Protein AF-A0A0L0D5J8-F1 (afdb_monomer)

InterPro domains:
  IPR008010 Tapt1 family [PF05346] (40-364)
  IPR008010 Tapt1 family [PTHR13317] (2-461)

Structure (mmCIF, N/CA/C/O backbone):
data_AF-A0A0L0D5J8-F1
#
_entry.id   AF-A0A0L0D5J8-F1
#
loop_
_atom_site.group_PDB
_atom_site.id
_atom_site.type_symbol
_atom_site.label_atom_id
_atom_site.label_alt_id
_atom_site.label_comp_id
_atom_site.label_asym_id
_atom_site.label_entity_id
_atom_site.label_seq_id
_atom_site.pdbx_PDB_ins_code
_atom_site.Cartn_x
_atom_site.Cartn_y
_atom_site.Cartn_z
_atom_site.occupancy
_atom_site.B_iso_or_equiv
_atom_site.auth_seq_id
_atom_site.auth_comp_id
_atom_site.auth_asym_id
_atom_site.auth_atom_id
_atom_site.pdbx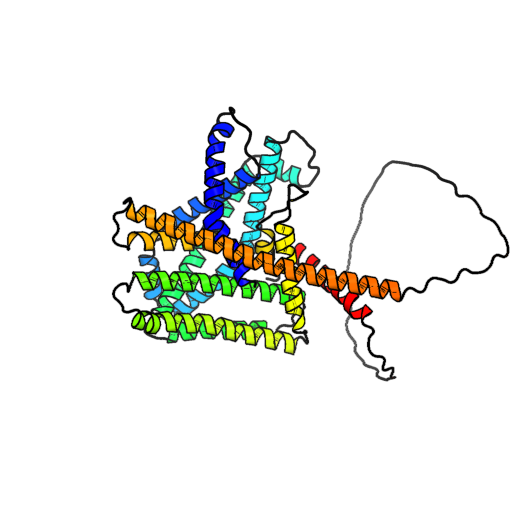_PDB_model_num
ATOM 1 N N . MET A 1 1 ? -15.274 -4.484 2.641 1.00 81.50 1 MET A N 1
ATOM 2 C CA . MET A 1 1 ? -15.336 -3.640 1.421 1.00 81.50 1 MET A CA 1
ATOM 3 C C . MET A 1 1 ? -14.101 -2.774 1.283 1.00 81.50 1 MET A C 1
ATOM 5 O O . MET A 1 1 ? -13.414 -2.942 0.290 1.00 81.50 1 MET A O 1
ATOM 9 N N . GLY A 1 2 ? -13.792 -1.919 2.267 1.00 85.19 2 GLY A N 1
ATOM 10 C CA . GLY A 1 2 ? -12.622 -1.032 2.231 1.00 85.19 2 GLY A CA 1
ATOM 11 C C . GLY A 1 2 ? -11.306 -1.725 1.866 1.00 85.19 2 GLY A C 1
ATOM 12 O O . GLY A 1 2 ? -10.614 -1.269 0.968 1.00 85.19 2 GLY A O 1
ATOM 13 N N . PHE A 1 3 ? -11.045 -2.905 2.439 1.00 89.50 3 PHE A N 1
ATOM 14 C CA . PHE A 1 3 ? -9.906 -3.750 2.058 1.00 89.50 3 PHE A CA 1
ATOM 15 C C . PHE A 1 3 ? -9.775 -3.966 0.538 1.00 89.50 3 PHE A C 1
ATOM 17 O O . PHE A 1 3 ? -8.712 -3.753 -0.035 1.00 89.50 3 PHE A O 1
ATOM 24 N N . PHE A 1 4 ? -10.869 -4.338 -0.138 1.00 90.81 4 PHE A N 1
ATOM 25 C CA . PHE A 1 4 ? -10.860 -4.569 -1.584 1.00 90.81 4 PHE A CA 1
ATOM 26 C C . PHE A 1 4 ? -10.594 -3.285 -2.372 1.00 90.81 4 PHE A C 1
ATOM 28 O O . PHE A 1 4 ? -9.996 -3.356 -3.437 1.00 90.81 4 PHE A O 1
ATOM 35 N N . VAL A 1 5 ? -11.000 -2.121 -1.857 1.00 90.56 5 VAL A N 1
ATOM 36 C CA . VAL A 1 5 ? -10.716 -0.819 -2.479 1.00 90.56 5 VAL A CA 1
ATOM 37 C C . VAL A 1 5 ? -9.220 -0.511 -2.429 1.00 90.56 5 VAL A C 1
ATOM 39 O O . VAL A 1 5 ? -8.638 -0.139 -3.448 1.00 90.56 5 VAL A O 1
ATOM 42 N N . CYS A 1 6 ? -8.580 -0.717 -1.276 1.00 91.44 6 CYS A N 1
ATOM 43 C CA . CYS A 1 6 ? -7.131 -0.563 -1.141 1.00 91.44 6 CYS A CA 1
ATOM 44 C C . CYS A 1 6 ? -6.380 -1.574 -2.019 1.00 91.44 6 CYS A C 1
ATOM 46 O O . CYS A 1 6 ? -5.430 -1.207 -2.711 1.00 91.44 6 CYS A O 1
ATOM 48 N N . LEU A 1 7 ? -6.853 -2.824 -2.065 1.00 91.50 7 LEU A N 1
ATOM 49 C CA . LEU A 1 7 ? -6.287 -3.863 -2.922 1.00 91.50 7 LEU A CA 1
ATOM 50 C C . LEU A 1 7 ? -6.425 -3.524 -4.417 1.00 91.50 7 LEU A C 1
ATOM 52 O O . LEU A 1 7 ? -5.460 -3.677 -5.158 1.00 91.50 7 LEU A O 1
ATOM 56 N N . ASP A 1 8 ? -7.579 -3.015 -4.866 1.00 91.44 8 ASP A N 1
ATOM 57 C CA . ASP A 1 8 ? -7.795 -2.559 -6.250 1.00 91.44 8 ASP A CA 1
ATOM 58 C C . ASP A 1 8 ? -6.814 -1.442 -6.630 1.00 91.44 8 ASP A C 1
ATOM 60 O O . ASP A 1 8 ? -6.211 -1.475 -7.708 1.00 91.44 8 ASP A O 1
ATOM 64 N N . ALA A 1 9 ? -6.614 -0.485 -5.719 1.00 89.81 9 ALA A N 1
ATOM 65 C CA . ALA A 1 9 ? -5.689 0.626 -5.897 1.00 89.81 9 ALA A CA 1
ATOM 66 C C . ALA A 1 9 ? -4.226 0.164 -5.953 1.00 89.81 9 ALA A C 1
ATOM 68 O O . ALA A 1 9 ? -3.480 0.618 -6.822 1.00 89.81 9 ALA A O 1
ATOM 69 N N . LEU A 1 10 ? -3.807 -0.758 -5.081 1.00 92.06 10 LEU A N 1
ATOM 70 C CA . LEU A 1 10 ? -2.463 -1.337 -5.128 1.00 92.06 10 LEU A CA 1
ATOM 71 C C . LEU A 1 10 ? -2.250 -2.122 -6.427 1.00 92.06 10 LEU A C 1
ATOM 73 O O . LEU A 1 10 ? -1.287 -1.875 -7.153 1.00 92.06 10 LEU A O 1
ATOM 77 N N . LEU A 1 11 ? -3.174 -3.028 -6.756 1.00 91.69 11 LEU A N 1
ATOM 78 C CA . LEU A 1 11 ? -3.073 -3.876 -7.940 1.00 91.69 11 LEU A CA 1
ATOM 79 C C . LEU A 1 11 ? -3.029 -3.048 -9.229 1.00 91.69 11 LEU A C 1
ATOM 81 O O . LEU A 1 11 ? -2.355 -3.452 -10.170 1.00 91.69 11 LEU A O 1
ATOM 85 N N . TYR A 1 12 ? -3.682 -1.879 -9.288 1.00 90.88 12 TYR A N 1
ATOM 86 C CA . TYR A 1 12 ? -3.555 -0.958 -10.424 1.00 90.88 12 TYR A CA 1
ATOM 87 C C . TYR A 1 12 ? -2.093 -0.549 -10.679 1.00 90.88 12 TYR A C 1
ATOM 89 O O . TYR A 1 12 ? -1.652 -0.553 -11.830 1.00 90.88 12 TYR A O 1
ATOM 97 N N . HIS A 1 13 ? -1.336 -0.240 -9.620 1.00 89.88 13 HIS A N 1
ATOM 98 C CA . HIS A 1 13 ? 0.073 0.155 -9.726 1.00 89.88 13 HIS A CA 1
ATOM 99 C C . HIS A 1 13 ? 0.971 -1.020 -10.133 1.00 89.88 13 HIS A C 1
ATOM 101 O O . HIS A 1 13 ? 1.975 -0.808 -10.803 1.00 89.88 13 HIS A O 1
ATOM 107 N N . LEU A 1 14 ? 0.590 -2.251 -9.781 1.00 90.94 14 LEU A N 1
ATOM 108 C CA . LEU A 1 14 ? 1.336 -3.466 -10.122 1.00 90.94 14 LEU A CA 1
ATOM 109 C C . LEU A 1 14 ? 1.029 -4.006 -11.530 1.00 90.94 14 LEU A C 1
ATOM 111 O O . LEU A 1 14 ? 1.865 -4.685 -12.116 1.00 90.94 14 LEU A O 1
ATOM 115 N N . THR A 1 15 ? -0.162 -3.733 -12.074 1.00 91.94 15 THR A N 1
ATOM 116 C CA . THR A 1 15 ? -0.654 -4.364 -13.316 1.00 91.94 15 THR A CA 1
ATOM 117 C C . THR A 1 15 ? -0.793 -3.371 -14.466 1.00 91.94 15 THR A C 1
ATOM 119 O O . THR A 1 15 ? -0.019 -3.417 -15.420 1.00 91.94 15 THR A O 1
ATOM 122 N N . PHE A 1 16 ? -1.755 -2.451 -14.381 1.00 90.25 16 PHE A N 1
ATOM 123 C CA . PHE A 1 16 ? -2.094 -1.535 -15.470 1.00 90.25 16 PHE A CA 1
ATOM 124 C C . PHE A 1 16 ? -1.097 -0.387 -15.633 1.00 90.25 16 PHE A C 1
ATOM 126 O O . PHE A 1 16 ? -0.853 0.040 -16.760 1.00 90.25 16 PHE A O 1
ATOM 133 N N . LEU A 1 17 ? -0.511 0.118 -14.542 1.00 88.50 17 LEU A N 1
ATOM 134 C CA . LEU A 1 17 ? 0.448 1.224 -14.608 1.00 88.50 17 LEU A CA 1
ATOM 135 C C . LEU A 1 17 ? 1.688 0.885 -15.471 1.00 88.50 17 LEU A C 1
ATOM 137 O O . LEU A 1 17 ? 1.979 1.682 -16.363 1.00 88.50 17 LEU A O 1
ATOM 141 N N . PRO A 1 18 ? 2.363 -0.276 -15.318 1.00 89.88 18 PRO A N 1
ATOM 142 C CA . PRO A 1 18 ? 3.462 -0.675 -16.203 1.00 89.88 18 PRO A CA 1
ATOM 143 C C . PRO A 1 18 ? 3.084 -0.705 -17.689 1.00 89.88 18 PRO A C 1
ATOM 145 O O . PRO A 1 18 ? 3.827 -0.194 -18.523 1.00 89.88 18 PRO A O 1
ATOM 148 N N . VAL A 1 19 ? 1.904 -1.239 -18.028 1.00 89.88 19 VAL A N 1
ATOM 149 C CA . VAL A 1 19 ? 1.415 -1.300 -19.419 1.00 89.88 19 VAL A CA 1
ATOM 150 C C . VAL A 1 19 ? 1.185 0.102 -19.975 1.00 89.88 19 VAL A C 1
ATOM 152 O O . VAL A 1 19 ? 1.600 0.408 -21.089 1.00 89.88 19 VAL A O 1
ATOM 155 N N . ARG A 1 20 ? 0.571 0.989 -19.185 1.00 89.25 20 ARG A N 1
ATOM 156 C CA . ARG A 1 20 ? 0.351 2.389 -19.574 1.00 89.25 20 ARG A CA 1
ATOM 157 C C . ARG A 1 20 ? 1.661 3.143 -19.779 1.00 89.25 20 ARG A C 1
ATOM 159 O O . ARG A 1 20 ? 1.760 3.915 -20.727 1.00 89.25 20 ARG A O 1
ATOM 166 N N . ILE A 1 21 ? 2.658 2.904 -18.926 1.00 89.50 21 ILE A N 1
ATOM 167 C CA . ILE A 1 21 ? 4.004 3.471 -19.078 1.00 89.50 21 ILE A CA 1
ATOM 168 C C . ILE A 1 21 ? 4.648 2.956 -20.367 1.00 89.50 21 ILE A C 1
ATOM 170 O O . ILE A 1 21 ? 5.165 3.762 -21.133 1.00 89.50 21 ILE A O 1
ATOM 174 N N . ALA A 1 22 ? 4.566 1.652 -20.650 1.00 89.94 22 ALA A N 1
ATOM 175 C CA . ALA A 1 22 ? 5.110 1.070 -21.877 1.00 89.94 22 ALA A CA 1
ATOM 176 C C . ALA A 1 22 ? 4.489 1.697 -23.137 1.00 89.94 22 ALA A C 1
ATOM 178 O O . ALA A 1 22 ? 5.212 2.085 -24.050 1.00 89.94 22 ALA A O 1
ATOM 179 N N . VAL A 1 23 ? 3.165 1.885 -23.158 1.00 88.81 23 VAL A N 1
ATOM 180 C CA . VAL A 1 23 ? 2.466 2.573 -24.259 1.00 88.81 23 VAL A CA 1
ATOM 181 C C . VAL A 1 23 ? 2.853 4.055 -24.344 1.00 88.81 23 VAL A C 1
ATOM 183 O O . VAL A 1 23 ? 3.013 4.589 -25.434 1.00 88.81 23 VAL A O 1
ATOM 186 N N . ALA A 1 24 ? 3.030 4.749 -23.218 1.00 86.12 24 ALA A N 1
ATOM 187 C CA . ALA A 1 24 ? 3.478 6.142 -23.236 1.00 86.12 24 ALA A CA 1
ATOM 188 C C . ALA A 1 24 ? 4.929 6.279 -23.745 1.00 86.12 24 ALA A C 1
ATOM 190 O O . ALA A 1 24 ? 5.245 7.231 -24.460 1.00 86.12 24 ALA A O 1
ATOM 191 N N . LEU A 1 25 ? 5.796 5.309 -23.439 1.00 87.56 25 LEU A N 1
ATOM 192 C CA . LEU A 1 25 ? 7.185 5.274 -23.899 1.00 87.56 25 LEU A CA 1
ATOM 193 C C . LEU A 1 25 ? 7.305 5.104 -25.416 1.00 87.56 25 LEU A C 1
ATOM 195 O O . LEU A 1 25 ? 8.216 5.684 -25.994 1.00 87.56 25 LEU A O 1
ATOM 199 N N . THR A 1 26 ? 6.396 4.389 -26.088 1.00 86.25 26 THR A N 1
ATOM 200 C CA . THR A 1 26 ? 6.442 4.276 -27.561 1.00 86.25 26 THR A CA 1
ATOM 201 C C . THR A 1 26 ? 6.099 5.591 -28.261 1.00 86.25 26 THR A C 1
ATOM 203 O O . THR A 1 26 ? 6.582 5.848 -29.361 1.00 86.25 26 THR A O 1
ATOM 206 N N . THR A 1 27 ? 5.314 6.459 -27.616 1.00 82.50 27 THR A N 1
ATOM 207 C CA . THR A 1 27 ? 4.960 7.790 -28.142 1.00 82.50 27 THR A CA 1
ATOM 208 C C . THR A 1 27 ? 5.994 8.877 -27.827 1.00 82.50 27 THR A C 1
ATOM 210 O O . THR A 1 27 ? 6.002 9.928 -28.468 1.00 82.50 27 THR A O 1
ATOM 213 N N . LEU A 1 28 ? 6.892 8.625 -26.868 1.00 82.19 28 LEU A N 1
ATOM 214 C CA . LEU A 1 28 ? 7.885 9.588 -26.391 1.00 82.19 28 LEU A CA 1
ATOM 215 C C . LEU A 1 28 ? 8.889 10.032 -27.481 1.00 82.19 28 LEU A C 1
ATOM 217 O O . LEU A 1 28 ? 9.082 11.240 -27.610 1.00 82.19 28 LEU A O 1
ATOM 221 N N . PRO A 1 29 ? 9.487 9.143 -28.307 1.00 79.62 29 PRO A N 1
ATOM 222 C CA . PRO A 1 29 ? 10.465 9.549 -29.320 1.00 79.62 29 PRO A CA 1
ATOM 223 C C . PRO A 1 29 ? 9.874 10.493 -30.371 1.00 79.62 29 PRO A C 1
ATOM 225 O O . PRO A 1 29 ? 10.488 11.498 -30.712 1.00 79.62 29 PRO A O 1
ATOM 228 N N . GLY A 1 30 ? 8.650 10.218 -30.837 1.00 74.56 30 GLY A N 1
ATOM 229 C CA . GLY A 1 30 ? 7.963 11.068 -31.813 1.00 74.56 30 GLY A CA 1
ATOM 230 C C . GLY A 1 30 ? 7.651 12.462 -31.264 1.00 74.56 30 GLY A C 1
ATOM 231 O O . GLY A 1 30 ? 7.816 13.453 -31.974 1.00 74.56 30 GLY A O 1
ATOM 232 N N . ALA A 1 31 ? 7.267 12.549 -29.988 1.00 73.25 31 ALA A N 1
ATOM 233 C CA . ALA A 1 31 ? 7.007 13.821 -29.320 1.00 73.25 31 ALA A CA 1
ATOM 234 C C . ALA A 1 31 ? 8.292 14.626 -29.041 1.00 73.25 31 ALA A C 1
ATOM 236 O O . ALA A 1 31 ? 8.282 15.847 -29.167 1.00 73.25 31 ALA A O 1
ATOM 237 N N . VAL A 1 32 ? 9.397 13.960 -28.682 1.00 76.06 32 VAL A N 1
ATOM 238 C CA . VAL A 1 32 ? 10.693 14.609 -28.401 1.00 76.06 32 VAL A CA 1
ATOM 239 C C . VAL A 1 32 ? 11.380 15.078 -29.685 1.00 76.06 32 VAL A C 1
ATOM 241 O O . VAL A 1 32 ? 11.937 16.171 -29.713 1.00 76.06 32 VAL A O 1
ATOM 244 N N . CYS A 1 33 ? 11.312 14.293 -30.762 1.00 74.19 33 CYS A N 1
ATOM 245 C CA . CYS A 1 33 ? 11.918 14.640 -32.049 1.00 74.19 33 CYS A CA 1
ATOM 246 C C . CYS A 1 33 ? 11.051 15.580 -32.912 1.00 74.19 33 CYS A C 1
ATOM 248 O O . CYS A 1 33 ? 11.427 15.871 -34.043 1.00 74.19 33 CYS A O 1
ATOM 250 N N . GLY A 1 34 ? 9.890 16.034 -32.420 1.00 68.44 34 GLY A N 1
ATOM 251 C CA . GLY A 1 34 ? 9.000 16.964 -33.134 1.00 68.44 34 GLY A CA 1
ATOM 252 C C . GLY A 1 34 ? 8.302 16.386 -34.374 1.00 68.44 34 GLY A C 1
ATOM 253 O O . GLY A 1 34 ? 7.672 17.128 -35.120 1.00 68.44 34 GLY A O 1
ATOM 254 N N . LEU A 1 35 ? 8.408 15.073 -34.597 1.00 68.62 35 LEU A N 1
ATOM 255 C CA . LEU A 1 35 ? 7.870 14.356 -35.761 1.00 68.62 35 LEU A CA 1
ATOM 256 C C . LEU A 1 35 ? 6.489 13.724 -35.495 1.00 68.62 35 LEU A C 1
ATOM 258 O O . LEU A 1 35 ? 5.863 13.209 -36.418 1.00 68.62 35 LEU A O 1
ATOM 262 N N . GLY A 1 36 ? 6.018 13.727 -34.243 1.00 68.69 36 GLY A N 1
ATOM 263 C CA . GLY A 1 36 ? 4.766 13.097 -33.816 1.00 68.69 36 GLY A CA 1
ATOM 264 C C . GLY A 1 36 ? 3.830 14.025 -33.039 1.00 68.69 36 GLY A C 1
ATOM 265 O O . GLY A 1 36 ? 4.165 15.162 -32.713 1.00 68.69 36 GLY A O 1
ATOM 266 N N . ALA A 1 37 ? 2.634 13.518 -32.724 1.00 74.19 37 ALA A N 1
ATOM 267 C CA . ALA A 1 37 ? 1.662 14.232 -31.899 1.00 74.19 37 ALA A CA 1
ATOM 268 C C . ALA A 1 37 ? 2.226 14.512 -30.489 1.00 74.19 37 ALA A C 1
ATOM 270 O O . ALA A 1 37 ? 2.928 13.661 -29.931 1.00 74.19 37 ALA A O 1
ATOM 271 N N . PRO A 1 38 ? 1.919 15.675 -29.885 1.00 72.88 38 PRO A N 1
ATOM 272 C CA . PRO A 1 38 ? 2.423 16.005 -28.561 1.00 72.88 38 PRO A CA 1
ATOM 273 C C . PRO A 1 38 ? 1.819 15.081 -27.494 1.00 72.88 38 PRO A C 1
ATOM 275 O O . PRO A 1 38 ? 0.679 14.626 -27.609 1.00 72.88 38 PRO A O 1
ATOM 278 N N . LEU A 1 39 ? 2.591 14.815 -26.435 1.00 78.31 39 LEU A N 1
ATOM 279 C CA . LEU A 1 39 ? 2.184 13.931 -25.340 1.00 78.31 39 LEU A CA 1
ATOM 280 C C . LEU A 1 39 ? 0.895 14.423 -24.678 1.00 78.31 39 LEU A C 1
ATOM 282 O O . LEU A 1 39 ? 0.788 15.579 -24.262 1.00 78.31 39 LEU A O 1
ATOM 286 N N . SER A 1 40 ? -0.058 13.511 -24.488 1.00 81.88 40 SER A N 1
ATOM 287 C CA . SER A 1 40 ? -1.231 13.795 -23.667 1.00 81.88 40 SER A CA 1
ATOM 288 C C . SER A 1 40 ? -0.811 14.062 -22.220 1.00 81.88 40 SER A C 1
ATOM 290 O O . SER A 1 40 ? 0.073 13.391 -21.679 1.00 81.88 40 SER A O 1
ATOM 292 N N . SER A 1 41 ? -1.501 14.984 -21.538 1.00 79.25 41 SER A N 1
ATOM 293 C CA . SER A 1 41 ? -1.270 15.244 -20.109 1.00 79.25 41 SER A CA 1
ATOM 294 C C . SER A 1 41 ? -1.351 13.972 -19.260 1.00 79.25 41 SER A C 1
ATOM 296 O O . SER A 1 41 ? -0.614 13.836 -18.282 1.00 79.25 41 SER A O 1
ATOM 298 N N . GLN A 1 42 ? -2.208 13.023 -19.638 1.00 81.62 42 GLN A N 1
ATOM 299 C CA . GLN A 1 42 ? -2.323 11.765 -18.916 1.00 81.62 42 GLN A CA 1
ATOM 300 C C . GLN A 1 42 ? -1.091 10.869 -19.118 1.00 81.62 42 GLN A C 1
ATOM 302 O O . GLN A 1 42 ? -0.610 10.295 -18.143 1.00 81.62 42 GLN A O 1
ATOM 307 N N . GLN A 1 43 ? -0.558 10.793 -20.343 1.00 84.81 43 GLN A N 1
ATOM 308 C CA . GLN A 1 43 ? 0.660 10.033 -20.650 1.00 84.81 43 GLN A CA 1
ATOM 309 C C . GLN A 1 43 ? 1.870 10.618 -19.917 1.00 84.81 43 GLN A C 1
ATOM 311 O O . GLN A 1 43 ? 2.642 9.871 -19.324 1.00 84.81 43 GLN A O 1
ATOM 316 N N . ALA A 1 44 ? 1.992 11.948 -19.867 1.00 83.94 44 ALA A N 1
ATOM 317 C CA . ALA A 1 44 ? 3.049 12.616 -19.110 1.00 83.94 44 ALA A CA 1
ATOM 318 C C . ALA A 1 44 ? 2.979 12.295 -17.604 1.00 83.94 44 ALA A C 1
ATOM 320 O O . ALA A 1 44 ? 3.996 11.977 -16.990 1.00 83.94 44 ALA A O 1
ATOM 321 N N . CYS A 1 45 ? 1.782 12.323 -17.004 1.00 85.06 45 CYS A N 1
ATOM 322 C CA . CYS A 1 45 ? 1.596 11.941 -15.600 1.00 85.06 45 CYS A CA 1
ATOM 323 C C . CYS A 1 45 ? 1.942 10.470 -15.338 1.00 85.06 45 CYS A C 1
ATOM 325 O O . CYS A 1 45 ? 2.506 10.154 -14.291 1.00 85.06 45 CYS A O 1
ATOM 327 N N . ASP A 1 46 ? 1.607 9.570 -16.262 1.00 87.69 46 ASP A N 1
ATOM 328 C CA . ASP A 1 46 ? 1.933 8.148 -16.135 1.00 87.69 46 ASP A CA 1
ATOM 329 C C . ASP A 1 46 ? 3.450 7.909 -16.248 1.00 87.69 46 ASP A C 1
ATOM 331 O O . ASP A 1 46 ? 4.002 7.160 -15.442 1.00 87.69 46 ASP A O 1
ATOM 335 N N . LEU A 1 47 ? 4.146 8.613 -17.152 1.00 89.19 47 LEU A N 1
ATOM 336 C CA . LEU A 1 47 ? 5.611 8.587 -17.250 1.00 89.19 47 LEU A CA 1
ATOM 337 C C . LEU A 1 47 ? 6.285 9.125 -15.982 1.00 89.19 47 LEU A C 1
ATOM 339 O O . LEU A 1 47 ? 7.210 8.494 -15.475 1.00 89.19 47 LEU A O 1
ATOM 343 N N . LEU A 1 48 ? 5.804 10.242 -15.423 1.00 89.44 48 LEU A N 1
ATOM 344 C CA . LEU A 1 48 ? 6.350 10.793 -14.178 1.00 89.44 48 LEU A CA 1
ATOM 345 C C . LEU A 1 48 ? 6.140 9.841 -12.991 1.00 89.44 48 LEU A C 1
ATOM 347 O O . LEU A 1 48 ? 7.049 9.663 -12.182 1.00 89.44 48 LEU A O 1
ATOM 351 N N . ARG A 1 49 ? 4.978 9.177 -12.902 1.00 90.31 49 ARG A N 1
ATOM 352 C CA . ARG A 1 49 ? 4.762 8.094 -11.924 1.00 90.31 49 ARG A CA 1
ATOM 353 C C . ARG A 1 49 ? 5.778 6.973 -12.106 1.00 90.31 49 ARG A C 1
ATOM 355 O O . ARG A 1 49 ? 6.338 6.517 -11.115 1.00 90.31 49 ARG A O 1
ATOM 362 N N . GLY A 1 50 ? 6.020 6.560 -13.350 1.00 90.50 50 GLY A N 1
ATOM 363 C CA . GLY A 1 50 ? 7.032 5.563 -13.690 1.00 90.50 50 GLY A CA 1
ATOM 364 C C . GLY A 1 50 ? 8.439 5.974 -13.262 1.00 90.50 50 GLY A C 1
ATOM 365 O O . GLY A 1 50 ? 9.151 5.165 -12.677 1.00 90.50 50 GLY A O 1
ATOM 366 N N . LEU A 1 51 ? 8.813 7.239 -13.469 1.00 91.50 51 LEU A N 1
ATOM 367 C CA . LEU A 1 51 ? 10.104 7.784 -13.045 1.00 91.50 51 LEU A CA 1
ATOM 368 C C . LEU A 1 51 ? 10.261 7.763 -11.520 1.00 91.50 51 LEU A C 1
ATOM 370 O O . LEU A 1 51 ? 11.278 7.289 -11.023 1.00 91.50 51 LEU A O 1
ATOM 374 N N . ILE A 1 52 ? 9.253 8.232 -10.775 1.00 92.06 52 ILE A N 1
ATOM 375 C CA . ILE A 1 52 ? 9.262 8.203 -9.302 1.00 92.06 52 ILE A CA 1
ATOM 376 C C . ILE A 1 52 ? 9.366 6.759 -8.804 1.00 92.06 52 ILE A C 1
ATOM 378 O O . ILE A 1 52 ? 10.147 6.469 -7.898 1.00 92.06 52 ILE A O 1
ATOM 382 N N . PHE A 1 53 ? 8.606 5.849 -9.418 1.00 91.31 53 PHE A N 1
ATOM 383 C CA . PHE A 1 53 ? 8.627 4.430 -9.089 1.00 91.31 53 PHE A CA 1
ATOM 384 C C . PHE A 1 53 ? 10.013 3.814 -9.332 1.00 91.31 53 PHE A C 1
ATOM 386 O O . PHE A 1 53 ? 10.561 3.170 -8.441 1.00 91.31 53 PHE A O 1
ATOM 393 N N . ALA A 1 54 ? 10.609 4.056 -10.503 1.00 91.50 54 ALA A N 1
ATOM 394 C CA . ALA A 1 54 ? 11.933 3.555 -10.862 1.00 91.50 54 ALA A CA 1
ATOM 395 C C . ALA A 1 54 ? 13.036 4.128 -9.960 1.00 91.50 54 ALA A C 1
ATOM 397 O O . ALA A 1 54 ? 13.884 3.375 -9.486 1.00 91.50 54 ALA A O 1
ATOM 398 N N . ALA A 1 55 ? 12.996 5.432 -9.669 1.00 92.75 55 ALA A N 1
ATOM 399 C CA . ALA A 1 55 ? 13.938 6.082 -8.762 1.00 92.75 55 ALA A CA 1
ATOM 400 C C . ALA A 1 55 ? 13.846 5.498 -7.345 1.00 92.75 55 ALA A C 1
ATOM 402 O O . ALA A 1 55 ? 14.859 5.129 -6.757 1.00 92.75 55 ALA A O 1
ATOM 403 N N . CYS A 1 56 ? 12.630 5.344 -6.814 1.00 92.88 56 CYS A N 1
ATOM 404 C CA . CYS A 1 56 ? 12.406 4.731 -5.508 1.00 92.88 56 CYS A CA 1
ATOM 405 C C . CYS A 1 56 ? 12.870 3.268 -5.474 1.00 92.88 56 CYS A C 1
ATOM 407 O O . CYS A 1 56 ? 13.579 2.874 -4.553 1.00 92.88 56 CYS A O 1
ATOM 409 N N . PHE A 1 57 ? 12.528 2.470 -6.490 1.00 90.69 57 PHE A N 1
ATOM 410 C CA . PHE A 1 57 ? 12.965 1.079 -6.583 1.00 90.69 57 PHE A CA 1
ATOM 411 C C . PHE A 1 57 ? 14.493 0.956 -6.644 1.00 90.69 57 PHE A C 1
ATOM 413 O O . PHE A 1 57 ? 15.058 0.092 -5.973 1.00 90.69 57 PHE A O 1
ATOM 420 N N . ALA A 1 58 ? 15.169 1.826 -7.401 1.00 90.94 58 ALA A N 1
ATOM 421 C CA . ALA A 1 58 ? 16.627 1.874 -7.454 1.00 90.94 58 ALA A CA 1
ATOM 422 C C . ALA A 1 58 ? 17.219 2.193 -6.075 1.00 90.94 58 ALA A C 1
ATOM 424 O O . ALA A 1 58 ? 18.072 1.447 -5.605 1.00 90.94 58 ALA A O 1
ATOM 425 N N . LEU A 1 59 ? 16.705 3.222 -5.388 1.00 90.69 59 LEU A N 1
ATOM 426 C CA . LEU A 1 59 ? 17.137 3.588 -4.035 1.00 90.69 59 LEU A CA 1
ATOM 427 C C . LEU A 1 59 ? 16.921 2.453 -3.023 1.00 90.69 59 LEU A C 1
ATOM 429 O O . LEU A 1 59 ? 17.825 2.153 -2.251 1.00 90.69 59 LEU A O 1
ATOM 433 N N . LEU A 1 60 ? 15.769 1.772 -3.050 1.00 88.38 60 LEU A N 1
ATOM 434 C CA . LEU A 1 60 ? 15.517 0.611 -2.185 1.00 88.38 60 LEU A CA 1
ATOM 435 C C . LEU A 1 60 ? 16.435 -0.565 -2.517 1.00 88.38 60 LEU A C 1
ATOM 437 O O . LEU A 1 60 ? 16.807 -1.329 -1.633 1.00 88.38 60 LEU A O 1
ATOM 441 N N . SER A 1 61 ? 16.804 -0.726 -3.786 1.00 86.81 61 SER A N 1
ATOM 442 C CA . SER A 1 61 ? 17.710 -1.793 -4.212 1.00 86.81 61 SER A CA 1
ATOM 443 C C . SER A 1 61 ? 19.139 -1.592 -3.708 1.00 86.81 61 SER A C 1
ATOM 445 O O . SER A 1 61 ? 19.851 -2.582 -3.578 1.00 86.81 61 SER A O 1
ATOM 447 N N . LEU A 1 62 ? 19.528 -0.357 -3.361 1.00 87.50 62 LEU A N 1
ATOM 448 C CA . LEU A 1 62 ? 20.791 -0.063 -2.672 1.00 87.50 62 LEU A CA 1
ATOM 449 C C . LEU A 1 62 ? 20.784 -0.511 -1.200 1.00 87.50 62 LEU A C 1
ATOM 451 O O . LEU A 1 62 ? 21.843 -0.605 -0.590 1.00 87.50 62 LEU A O 1
ATOM 455 N N . VAL A 1 63 ? 19.608 -0.768 -0.615 1.00 84.75 63 VAL A N 1
ATOM 456 C CA . VAL A 1 63 ? 19.474 -1.207 0.778 1.00 84.75 63 VAL A CA 1
ATOM 457 C C . VAL A 1 63 ? 19.502 -2.734 0.848 1.00 84.75 63 VAL A C 1
ATOM 459 O O . VAL A 1 63 ? 18.589 -3.424 0.378 1.00 84.75 63 VAL A O 1
ATOM 462 N N . ASP A 1 64 ? 20.523 -3.289 1.493 1.00 83.25 64 ASP A N 1
ATOM 463 C CA . ASP A 1 64 ? 20.632 -4.730 1.723 1.00 83.25 64 ASP A CA 1
ATOM 464 C C . ASP A 1 64 ? 19.598 -5.210 2.755 1.00 83.25 64 ASP A C 1
ATOM 466 O O . ASP A 1 64 ? 19.687 -4.885 3.942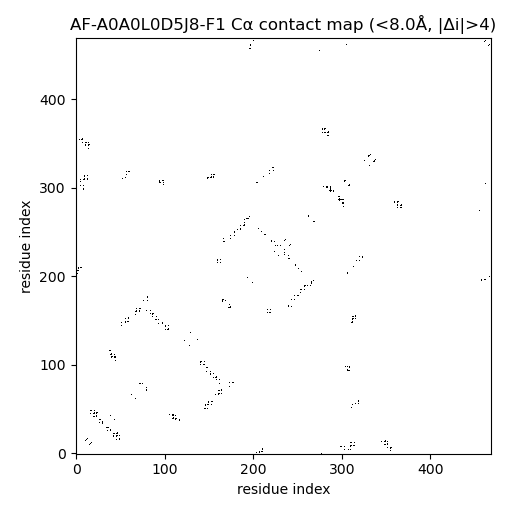 1.00 83.25 64 ASP A O 1
ATOM 470 N N . ALA A 1 65 ? 18.619 -6.031 2.339 1.00 82.56 65 ALA A N 1
ATOM 471 C CA . ALA A 1 65 ? 17.604 -6.540 3.277 1.00 82.56 65 ALA A CA 1
ATOM 472 C C . ALA A 1 65 ? 18.211 -7.399 4.366 1.00 82.56 65 ALA A C 1
ATOM 474 O O . ALA A 1 65 ? 17.764 -7.315 5.504 1.00 82.56 65 ALA A O 1
ATOM 475 N N . SER A 1 66 ? 19.211 -8.213 4.030 1.00 84.31 66 SER A N 1
ATOM 476 C CA . SER A 1 66 ? 19.880 -9.065 5.007 1.00 84.31 66 SER A CA 1
ATOM 477 C C . SER A 1 66 ? 20.522 -8.218 6.099 1.00 84.31 66 SER A C 1
ATOM 479 O O . SER A 1 66 ? 20.363 -8.523 7.277 1.00 84.31 66 SER A O 1
ATOM 481 N N . TYR A 1 67 ? 21.174 -7.112 5.725 1.00 87.00 67 TYR A N 1
ATOM 482 C CA . TYR A 1 67 ? 21.771 -6.190 6.686 1.00 87.00 67 TYR A CA 1
ATOM 483 C C . TYR A 1 67 ? 20.711 -5.599 7.618 1.00 87.00 67 TYR A C 1
ATOM 485 O O . TYR A 1 67 ? 20.822 -5.743 8.835 1.00 87.00 67 TYR A O 1
ATOM 493 N N . VAL A 1 68 ? 19.637 -5.028 7.062 1.00 88.00 68 VAL A N 1
ATOM 494 C CA . VAL A 1 68 ? 18.548 -4.452 7.868 1.00 88.00 68 VAL A CA 1
ATOM 495 C C . VAL A 1 68 ? 17.894 -5.516 8.754 1.00 88.00 68 VAL A C 1
ATOM 497 O O . VAL A 1 68 ? 17.687 -5.281 9.941 1.00 88.00 68 VAL A O 1
ATOM 500 N N . TYR A 1 69 ? 17.644 -6.718 8.234 1.00 88.00 69 TYR A N 1
ATOM 501 C CA . TYR A 1 69 ? 17.093 -7.831 9.005 1.00 88.00 69 TYR A CA 1
ATOM 502 C C . TYR A 1 69 ? 18.000 -8.231 10.174 1.00 88.00 69 TYR A C 1
ATOM 504 O O . TYR A 1 69 ? 17.518 -8.368 11.298 1.00 88.00 69 TYR A O 1
ATOM 512 N N . HIS A 1 70 ? 19.310 -8.377 9.953 1.00 87.81 70 HIS A N 1
ATOM 513 C CA . HIS A 1 70 ? 20.254 -8.731 11.015 1.00 87.81 70 HIS A CA 1
ATOM 514 C C . HIS A 1 70 ? 20.417 -7.615 12.048 1.00 87.81 70 HIS A C 1
ATOM 516 O O . HIS A 1 70 ? 20.474 -7.907 13.243 1.00 87.81 70 HIS A O 1
ATOM 522 N N . MET A 1 71 ? 20.420 -6.349 11.621 1.00 88.62 71 MET A N 1
ATOM 523 C CA . MET A 1 71 ? 20.441 -5.209 12.538 1.00 88.62 71 MET A CA 1
ATOM 524 C C . MET A 1 71 ? 19.216 -5.189 13.450 1.00 88.62 71 MET A C 1
ATOM 526 O O . MET A 1 71 ? 19.360 -5.022 14.662 1.00 88.62 71 MET A O 1
ATOM 530 N N . VAL A 1 72 ? 18.026 -5.369 12.868 1.00 87.75 72 VAL A N 1
ATOM 531 C CA . VAL A 1 72 ? 16.737 -5.356 13.572 1.00 87.75 72 VAL A CA 1
ATOM 532 C C . VAL A 1 72 ? 16.622 -6.570 14.500 1.00 87.75 72 VAL A C 1
ATOM 534 O O . VAL A 1 72 ? 16.275 -6.419 15.670 1.00 87.75 72 VAL A O 1
ATOM 537 N N . ARG A 1 73 ? 16.993 -7.765 14.024 1.00 87.44 73 ARG A N 1
ATOM 538 C CA . ARG A 1 73 ? 17.002 -9.009 14.812 1.00 87.44 73 ARG A CA 1
ATOM 539 C C . ARG A 1 73 ? 18.016 -8.991 15.958 1.00 87.44 73 ARG A C 1
ATOM 541 O O . ARG A 1 73 ? 17.779 -9.640 16.970 1.00 87.44 73 ARG A O 1
ATOM 548 N N . GLY A 1 74 ? 19.132 -8.279 15.804 1.00 85.88 74 GLY A N 1
ATOM 549 C CA . GLY A 1 74 ? 20.168 -8.152 16.833 1.00 85.88 74 GLY A CA 1
ATOM 550 C C . GLY A 1 74 ? 19.776 -7.270 18.026 1.00 85.88 74 GLY A C 1
ATOM 551 O O . GLY A 1 74 ? 20.512 -7.221 19.009 1.00 85.88 74 GLY A O 1
ATOM 552 N N . GLN A 1 75 ? 18.639 -6.568 17.963 1.00 90.50 75 GLN A N 1
ATOM 553 C CA . GLN A 1 75 ? 18.153 -5.736 19.065 1.00 90.50 75 GLN A CA 1
ATOM 554 C C . GLN A 1 75 ? 17.388 -6.551 20.117 1.00 90.50 75 GLN A C 1
ATOM 556 O O . GLN A 1 75 ? 16.822 -7.606 19.839 1.00 90.50 75 GLN A O 1
ATOM 561 N N . SER A 1 76 ? 17.310 -6.028 21.344 1.00 90.50 76 SER A N 1
ATOM 562 C CA . SER A 1 76 ? 16.434 -6.594 22.374 1.00 90.50 76 SER A CA 1
ATOM 563 C C . SER A 1 76 ? 14.956 -6.361 22.041 1.00 90.50 76 SER A C 1
ATOM 565 O O . SER A 1 76 ? 14.602 -5.367 21.403 1.00 90.50 76 SER A O 1
ATOM 567 N N . SER A 1 77 ? 14.068 -7.237 22.529 1.00 87.69 77 SER A N 1
ATOM 568 C CA . SER A 1 77 ? 12.626 -7.176 22.233 1.00 87.69 77 SER A CA 1
ATOM 569 C C . SER A 1 77 ? 11.996 -5.817 22.561 1.00 87.69 77 SER A C 1
ATOM 571 O O . SER A 1 77 ? 11.159 -5.339 21.804 1.00 87.69 77 SER A O 1
ATOM 573 N N . ILE A 1 78 ? 12.438 -5.156 23.641 1.00 88.06 78 ILE A N 1
ATOM 574 C CA . ILE A 1 78 ? 11.940 -3.824 24.012 1.00 88.06 78 ILE A CA 1
ATOM 575 C C . ILE A 1 78 ? 12.388 -2.733 23.029 1.00 88.06 78 ILE A C 1
ATOM 577 O O . ILE A 1 78 ? 11.587 -1.884 22.652 1.00 88.06 78 ILE A O 1
ATOM 581 N N . LYS A 1 79 ? 13.644 -2.765 22.558 1.00 89.62 79 LYS A N 1
ATOM 582 C CA . LYS A 1 79 ? 14.144 -1.803 21.563 1.00 89.62 79 LYS A CA 1
ATOM 583 C C . LYS A 1 79 ? 13.441 -1.997 20.224 1.00 89.62 79 LYS A C 1
ATOM 585 O O . LYS A 1 79 ? 13.057 -1.020 19.592 1.00 89.62 79 LYS A O 1
ATOM 590 N N . LEU A 1 80 ? 13.231 -3.250 19.825 1.00 89.06 80 LEU A N 1
ATOM 591 C CA . LEU A 1 80 ? 12.517 -3.578 18.597 1.00 89.06 80 LEU A CA 1
ATOM 592 C C . LEU A 1 80 ? 11.052 -3.121 18.642 1.00 89.06 80 LEU A C 1
ATOM 594 O O . LEU A 1 80 ? 10.568 -2.540 17.676 1.00 89.06 80 LEU A O 1
ATOM 598 N N . TYR A 1 81 ? 10.378 -3.297 19.781 1.00 89.56 81 TYR A N 1
ATOM 599 C CA . TYR A 1 81 ? 9.039 -2.749 20.015 1.00 89.56 81 TYR A CA 1
ATOM 600 C C . TYR A 1 81 ? 8.997 -1.220 19.843 1.00 89.56 81 TYR A C 1
ATOM 602 O O . TYR A 1 81 ? 8.080 -0.693 19.216 1.00 89.56 81 TYR A O 1
ATOM 610 N N . VAL A 1 82 ? 10.000 -0.494 20.352 1.00 90.94 82 VAL A N 1
ATOM 611 C CA . VAL A 1 82 ? 10.093 0.967 20.177 1.00 90.94 82 VAL A CA 1
ATOM 612 C C . VAL A 1 82 ? 10.318 1.346 18.711 1.00 90.94 82 VAL A C 1
ATOM 614 O O . VAL A 1 82 ? 9.669 2.269 18.224 1.00 90.94 82 VAL A O 1
ATOM 617 N N . ILE A 1 83 ? 11.194 0.632 17.997 1.00 90.25 83 ILE A N 1
ATOM 618 C CA . ILE A 1 83 ? 11.437 0.859 16.562 1.00 90.25 83 ILE A CA 1
ATOM 619 C C . ILE A 1 83 ? 10.145 0.658 15.767 1.00 90.25 83 ILE A C 1
ATOM 621 O O . ILE A 1 83 ? 9.789 1.526 14.976 1.00 90.25 83 ILE A O 1
ATOM 625 N N . PHE A 1 84 ? 9.423 -0.436 16.020 1.00 91.12 84 PHE A N 1
ATOM 626 C CA . PHE A 1 84 ? 8.147 -0.726 15.370 1.00 91.12 84 PHE A CA 1
ATOM 627 C C . PHE A 1 84 ? 7.139 0.414 15.570 1.00 91.12 84 PHE A C 1
ATOM 629 O O . PHE A 1 84 ? 6.658 0.976 14.591 1.00 91.12 84 PHE A O 1
ATOM 636 N N . ASN A 1 85 ? 6.916 0.833 16.820 1.00 90.88 85 ASN A N 1
ATOM 637 C CA . ASN A 1 85 ? 6.017 1.946 17.144 1.00 90.88 85 ASN A CA 1
ATOM 638 C C . ASN A 1 85 ? 6.424 3.259 16.464 1.00 90.88 85 ASN A C 1
ATOM 640 O O . ASN A 1 85 ? 5.585 4.027 16.001 1.00 90.88 85 ASN A O 1
ATOM 644 N N . CYS A 1 86 ? 7.725 3.537 16.414 1.00 92.69 86 CYS A N 1
ATOM 645 C CA . CYS A 1 86 ? 8.243 4.732 15.767 1.00 92.69 86 CYS A CA 1
ATOM 646 C C . CYS A 1 86 ? 7.981 4.693 14.252 1.00 92.69 86 CYS A C 1
ATOM 648 O O . CYS A 1 86 ? 7.501 5.672 13.683 1.00 92.69 86 CYS A O 1
ATOM 650 N N . CYS A 1 87 ? 8.213 3.544 13.610 1.00 93.50 87 CYS A N 1
ATOM 651 C CA . CYS A 1 87 ? 7.896 3.332 12.199 1.00 93.50 87 CYS A CA 1
ATOM 652 C C . CYS A 1 87 ? 6.396 3.466 11.906 1.00 93.50 87 CYS A C 1
ATOM 654 O O . CYS A 1 87 ? 6.053 4.082 10.902 1.00 93.50 87 CYS A O 1
ATOM 656 N N . GLU A 1 88 ? 5.509 2.965 12.769 1.00 91.69 88 GLU A N 1
ATOM 657 C CA . GLU A 1 88 ? 4.057 3.149 12.611 1.00 91.69 88 GLU A CA 1
ATOM 658 C C . GLU A 1 88 ? 3.651 4.625 12.669 1.00 91.69 88 GLU A C 1
ATOM 660 O O . GLU A 1 88 ? 2.874 5.097 11.840 1.00 91.69 88 GLU A O 1
ATOM 665 N N . ILE A 1 89 ? 4.214 5.393 13.607 1.00 91.81 89 ILE A N 1
ATOM 666 C CA . ILE A 1 89 ? 3.961 6.838 13.691 1.00 91.81 89 ILE A CA 1
ATOM 667 C C . ILE A 1 89 ? 4.463 7.542 12.424 1.00 91.81 89 ILE A C 1
ATOM 669 O O . ILE A 1 89 ? 3.764 8.398 11.875 1.00 91.81 89 ILE A O 1
ATOM 673 N N . PHE A 1 90 ? 5.651 7.177 11.935 1.00 95.06 90 PHE A N 1
ATOM 674 C CA . PHE A 1 90 ? 6.192 7.736 10.699 1.00 95.06 90 PHE A CA 1
ATOM 675 C C . PHE A 1 90 ? 5.369 7.364 9.464 1.00 95.06 90 PHE A C 1
ATOM 677 O O . PHE A 1 90 ? 5.217 8.220 8.595 1.00 95.06 90 PHE A O 1
ATOM 684 N N . ASP A 1 91 ? 4.814 6.152 9.380 1.00 94.00 91 ASP A N 1
ATOM 685 C CA . ASP A 1 91 ? 3.890 5.755 8.309 1.00 94.00 91 ASP A CA 1
ATOM 686 C C . ASP A 1 91 ? 2.645 6.656 8.313 1.00 94.00 91 ASP A C 1
ATOM 688 O O . ASP A 1 91 ? 2.339 7.298 7.306 1.00 94.00 91 ASP A O 1
ATOM 692 N N . LYS A 1 92 ? 2.006 6.845 9.479 1.00 91.12 92 LYS A N 1
ATOM 693 C CA . LYS A 1 92 ? 0.845 7.747 9.621 1.00 91.12 92 LYS A CA 1
ATOM 694 C C . LYS A 1 92 ? 1.180 9.185 9.192 1.00 91.12 92 LYS A C 1
ATOM 696 O O . LYS A 1 92 ? 0.414 9.801 8.445 1.00 91.12 92 LYS A O 1
ATOM 701 N N . LEU A 1 93 ? 2.351 9.701 9.580 1.00 92.06 93 LEU A N 1
ATOM 702 C CA . LEU A 1 93 ? 2.849 11.014 9.142 1.00 92.06 93 LEU A CA 1
ATOM 703 C C . LEU A 1 93 ? 3.084 11.070 7.624 1.00 92.06 93 LEU A C 1
ATOM 705 O O . LEU A 1 93 ? 2.683 12.028 6.960 1.00 92.06 93 LEU A O 1
ATOM 709 N N . CYS A 1 94 ? 3.703 10.036 7.056 1.00 93.38 94 CYS A N 1
ATOM 710 C CA . CYS A 1 94 ? 3.968 9.952 5.625 1.00 93.38 94 CYS A CA 1
ATOM 711 C C . CYS A 1 94 ? 2.674 9.830 4.810 1.00 93.38 94 CYS A C 1
ATOM 713 O O . CYS A 1 94 ? 2.586 10.402 3.724 1.00 93.38 94 CYS A O 1
ATOM 715 N N . CYS A 1 95 ? 1.658 9.128 5.307 1.00 90.12 95 CYS A N 1
ATOM 716 C CA . CYS A 1 95 ? 0.343 9.043 4.676 1.00 90.12 95 CYS A CA 1
ATOM 717 C C . CYS A 1 95 ? -0.393 10.393 4.694 1.00 90.12 95 CYS A C 1
ATOM 719 O O . CYS A 1 95 ? -1.013 10.766 3.693 1.00 90.12 95 CYS A O 1
ATOM 721 N N . ALA A 1 96 ? -0.275 11.157 5.787 1.00 88.25 96 ALA A N 1
ATOM 722 C CA . ALA A 1 96 ? -0.833 12.505 5.876 1.00 88.25 96 ALA A CA 1
ATOM 723 C C . ALA A 1 96 ? -0.186 13.463 4.860 1.00 88.25 96 ALA A C 1
ATOM 725 O O . ALA A 1 96 ? -0.902 14.146 4.134 1.00 88.25 96 ALA A O 1
ATOM 726 N N . LEU A 1 97 ? 1.149 13.456 4.753 1.00 90.06 97 LEU A N 1
ATOM 727 C CA . LEU A 1 97 ? 1.904 14.341 3.853 1.00 90.06 97 LEU A CA 1
ATOM 728 C C . LEU A 1 97 ? 1.856 13.912 2.376 1.00 90.06 97 LEU A C 1
ATOM 730 O O . LEU A 1 97 ? 1.932 14.739 1.467 1.00 90.06 97 LEU A O 1
ATOM 734 N N . GLY A 1 98 ? 1.760 12.611 2.115 1.00 87.56 98 GLY A N 1
ATOM 735 C CA . GLY A 1 98 ? 2.024 12.044 0.797 1.00 87.56 98 GLY A CA 1
ATOM 736 C C . GLY A 1 98 ? 1.059 12.424 -0.300 1.00 87.56 98 GLY A C 1
ATOM 737 O O . GLY A 1 98 ? 1.472 12.678 -1.433 1.00 87.56 98 GLY A O 1
ATOM 738 N N . LEU A 1 99 ? -0.231 12.438 0.033 1.00 85.38 99 LEU A N 1
ATOM 739 C CA . LEU A 1 99 ? -1.268 12.780 -0.934 1.00 85.38 99 LEU A CA 1
ATOM 740 C C . LEU A 1 99 ? -1.099 14.218 -1.422 1.00 85.38 99 LEU A C 1
ATOM 742 O O . LEU A 1 99 ? -1.162 14.447 -2.627 1.00 85.38 99 LEU A O 1
ATOM 746 N N . ASP A 1 100 ? -0.781 15.144 -0.519 1.00 87.94 100 ASP A N 1
ATOM 747 C CA . ASP A 1 100 ? -0.653 16.565 -0.835 1.00 87.94 100 ASP A CA 1
ATOM 748 C C . ASP A 1 100 ? 0.589 16.839 -1.706 1.00 87.94 100 ASP A C 1
ATOM 750 O O . ASP A 1 100 ? 0.510 17.573 -2.697 1.00 87.94 100 ASP A O 1
ATOM 754 N N . ILE A 1 101 ? 1.724 16.188 -1.406 1.00 89.75 101 ILE A N 1
ATOM 755 C CA . ILE A 1 101 ? 2.962 16.292 -2.204 1.00 89.75 101 ILE A CA 1
ATOM 756 C C . ILE A 1 101 ? 2.740 15.759 -3.626 1.00 89.75 101 ILE A C 1
ATOM 758 O O . ILE A 1 101 ? 3.072 16.425 -4.612 1.00 89.75 101 ILE A O 1
ATOM 762 N N . LEU A 1 102 ? 2.155 14.563 -3.748 1.00 88.44 102 LEU A N 1
ATOM 763 C CA . LEU A 1 102 ? 1.932 13.922 -5.044 1.00 88.44 102 LEU A CA 1
ATOM 764 C C . LEU A 1 102 ? 0.878 14.660 -5.879 1.00 88.44 102 LEU A C 1
ATOM 766 O O . LEU A 1 102 ? 1.055 14.812 -7.090 1.00 88.44 102 LEU A O 1
ATOM 770 N N . ASP A 1 103 ? -0.198 15.153 -5.264 1.00 86.06 103 ASP A N 1
ATOM 771 C CA . ASP A 1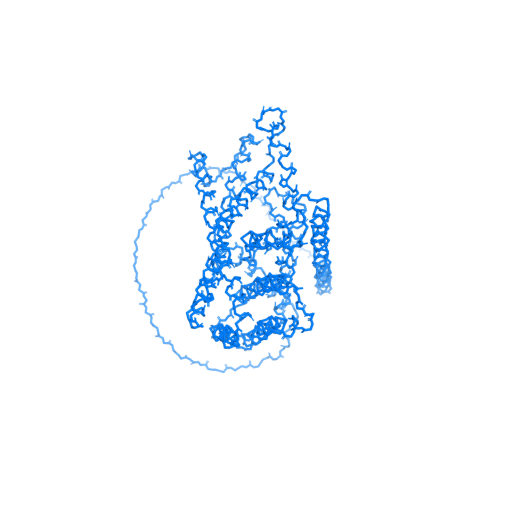 103 ? -1.230 15.909 -5.976 1.00 86.06 103 ASP A CA 1
ATOM 772 C C . ASP A 1 103 ? -0.729 17.268 -6.457 1.00 86.06 103 ASP A C 1
ATOM 774 O O . ASP A 1 103 ? -1.054 17.668 -7.580 1.00 86.06 103 ASP A O 1
ATOM 778 N N . THR A 1 104 ? 0.106 17.939 -5.662 1.00 86.88 104 THR A N 1
ATOM 779 C CA . THR A 1 104 ? 0.761 19.185 -6.072 1.00 86.88 104 THR A CA 1
ATOM 780 C C . THR A 1 104 ? 1.624 18.945 -7.309 1.00 86.88 104 THR A C 1
ATOM 782 O O . THR A 1 104 ? 1.461 19.636 -8.316 1.00 86.88 104 THR A O 1
ATOM 785 N N . LEU A 1 105 ? 2.460 17.901 -7.293 1.00 88.88 105 LEU A N 1
ATOM 786 C CA . LEU A 1 105 ? 3.313 17.530 -8.424 1.00 88.88 105 LEU A CA 1
ATOM 787 C C . LEU A 1 105 ? 2.509 17.186 -9.690 1.00 88.88 105 LEU A C 1
ATOM 789 O O . LEU A 1 105 ? 2.769 17.732 -10.765 1.00 88.88 105 LEU A O 1
ATOM 793 N N . PHE A 1 106 ? 1.511 16.300 -9.591 1.00 86.62 106 PHE A N 1
ATOM 794 C CA . PHE A 1 106 ? 0.707 15.920 -10.759 1.00 86.62 106 PHE A CA 1
ATOM 795 C C . PHE A 1 106 ? -0.182 17.066 -11.258 1.00 86.62 106 PHE A C 1
ATOM 797 O O . PHE A 1 106 ? -0.453 17.150 -12.458 1.00 86.62 106 PHE A O 1
ATOM 804 N N . GLY A 1 107 ? -0.627 17.956 -10.368 1.00 82.81 107 GLY A N 1
ATOM 805 C CA . GLY A 1 107 ? -1.344 19.180 -10.719 1.00 82.81 107 GLY A CA 1
ATOM 806 C C . GLY A 1 107 ? -0.471 20.150 -11.516 1.00 82.81 107 GLY A C 1
ATOM 807 O O . GLY A 1 107 ? -0.871 20.584 -12.598 1.00 82.81 107 GLY A O 1
ATOM 808 N N . LEU A 1 108 ? 0.746 20.418 -11.028 1.00 84.06 108 LEU A N 1
ATOM 809 C CA . LEU A 1 108 ? 1.756 21.245 -11.700 1.00 84.06 108 LEU A CA 1
ATOM 810 C C . LEU A 1 108 ? 2.127 20.686 -13.078 1.00 84.06 108 LEU A C 1
ATOM 812 O O . LEU A 1 108 ? 2.186 21.438 -14.057 1.00 84.06 108 LEU A O 1
ATOM 816 N N . LEU A 1 109 ? 2.329 19.368 -13.176 1.00 85.00 109 LEU A N 1
ATOM 817 C CA . LEU A 1 109 ? 2.642 18.713 -14.444 1.00 85.00 109 LEU A CA 1
ATOM 818 C C . LEU A 1 109 ? 1.485 18.842 -15.440 1.00 85.00 109 LEU A C 1
ATOM 820 O O . LEU A 1 109 ? 1.709 19.232 -16.584 1.00 85.00 109 LEU A O 1
ATOM 824 N N . ARG A 1 110 ? 0.248 18.557 -15.011 1.00 82.88 110 ARG A N 1
ATOM 825 C CA . ARG A 1 110 ? -0.938 18.678 -15.872 1.00 82.88 110 ARG A CA 1
ATOM 826 C C . ARG A 1 110 ? -1.073 20.090 -16.428 1.00 82.88 110 ARG A C 1
ATOM 828 O O . ARG A 1 110 ? -1.193 20.235 -17.639 1.00 82.88 110 ARG A O 1
ATOM 835 N N . ALA A 1 111 ? -0.988 21.101 -15.564 1.00 79.56 111 ALA A N 1
ATOM 836 C CA . ALA A 1 111 ? -1.079 22.504 -15.964 1.00 79.56 111 ALA A CA 1
ATOM 837 C C . ALA A 1 111 ? 0.027 22.905 -16.958 1.00 79.56 111 ALA A C 1
ATOM 839 O O . ALA A 1 111 ? -0.208 23.670 -17.896 1.00 79.56 111 ALA A O 1
ATOM 840 N N . SER A 1 112 ? 1.232 22.364 -16.785 1.00 78.56 112 SER A N 1
ATOM 841 C CA . SER A 1 112 ? 2.367 22.631 -17.672 1.00 78.56 112 SER A CA 1
ATOM 842 C C . SER A 1 112 ? 2.193 21.979 -19.043 1.00 78.56 112 SER A C 1
ATOM 844 O O . SER A 1 112 ? 2.355 22.655 -20.056 1.00 78.56 112 SER A O 1
ATOM 846 N N . VAL A 1 113 ? 1.775 20.710 -19.095 1.00 78.88 113 VAL A N 1
ATOM 847 C CA . VAL A 1 113 ? 1.531 20.007 -20.366 1.00 78.88 113 VAL A CA 1
ATOM 848 C C . VAL A 1 113 ? 0.375 20.647 -21.131 1.00 78.88 113 VAL A C 1
ATOM 850 O O . VAL A 1 113 ? 0.511 20.882 -22.328 1.00 78.88 113 VAL A O 1
ATOM 853 N N . THR A 1 114 ? -0.715 21.029 -20.452 1.00 75.56 114 THR A N 1
ATOM 854 C CA . THR A 1 114 ? -1.849 21.696 -21.112 1.00 75.56 114 THR A CA 1
ATOM 855 C C . THR A 1 114 ? -1.470 23.018 -21.774 1.00 75.56 114 THR A C 1
ATOM 857 O O . THR A 1 114 ? -2.069 23.355 -22.789 1.00 75.56 114 THR A O 1
ATOM 860 N N . ARG A 1 115 ? -0.466 23.746 -21.256 1.00 70.88 115 ARG A N 1
ATOM 861 C CA . ARG A 1 115 ? 0.044 24.971 -21.899 1.00 70.88 115 ARG A CA 1
ATOM 862 C C . ARG A 1 115 ? 0.812 24.681 -23.187 1.00 70.88 115 ARG A C 1
ATOM 864 O O . ARG A 1 115 ? 0.687 25.441 -24.139 1.00 70.88 115 ARG A O 1
ATOM 871 N N . VAL A 1 116 ? 1.594 23.602 -23.209 1.00 70.75 116 VAL A N 1
ATOM 872 C CA . VAL A 1 116 ? 2.375 23.199 -24.391 1.00 70.75 116 VAL A CA 1
ATOM 873 C C . VAL A 1 116 ? 1.456 22.665 -25.492 1.00 70.75 116 VAL A C 1
ATOM 875 O O . VAL A 1 116 ? 1.654 22.976 -26.660 1.00 70.75 116 VAL A O 1
ATOM 878 N N . THR A 1 117 ? 0.425 21.897 -25.129 1.00 68.69 117 THR A N 1
ATOM 879 C CA . THR A 1 117 ? -0.498 21.273 -26.093 1.00 68.69 117 THR A CA 1
ATOM 880 C C . THR A 1 117 ? -1.664 22.170 -26.511 1.00 68.69 117 THR A C 1
ATOM 882 O O . THR A 1 117 ? -2.208 22.002 -27.597 1.00 68.69 117 THR A O 1
ATOM 885 N N . GLY A 1 118 ? -2.107 23.078 -25.638 1.00 59.94 118 GLY A N 1
ATOM 886 C CA . GLY A 1 118 ? -3.281 23.924 -25.840 1.00 59.94 118 GLY A CA 1
ATOM 887 C C . GLY A 1 118 ? -2.887 25.393 -25.819 1.00 59.94 118 GLY A C 1
ATOM 888 O O . GLY A 1 118 ? -2.745 25.984 -24.751 1.00 59.94 118 GLY A O 1
ATOM 889 N N . GLY A 1 119 ? -2.718 25.989 -27.001 1.00 54.91 119 GLY A N 1
ATOM 890 C CA . GLY A 1 119 ? -2.421 27.415 -27.135 1.00 54.91 119 GLY A CA 1
ATOM 891 C C . GLY A 1 119 ? -3.382 28.286 -26.315 1.00 54.91 119 GLY A C 1
ATOM 892 O O . GLY A 1 119 ? -4.596 28.095 -26.384 1.00 54.91 119 GLY A O 1
ATOM 893 N N . ARG A 1 120 ? -2.803 29.205 -25.521 1.00 51.59 120 ARG A N 1
ATOM 894 C CA . ARG A 1 120 ? -3.424 30.304 -24.746 1.00 51.59 120 ARG A CA 1
ATOM 895 C C . ARG A 1 120 ? -4.965 30.285 -24.712 1.00 51.59 120 ARG A C 1
ATOM 897 O O . ARG A 1 120 ? -5.616 31.074 -25.390 1.00 51.59 120 ARG A O 1
ATOM 904 N N . ARG A 1 121 ? -5.566 29.445 -23.868 1.00 46.75 121 ARG A N 1
ATOM 905 C CA . ARG A 1 121 ? -6.938 29.675 -23.384 1.00 46.75 121 ARG A CA 1
ATOM 906 C C . ARG A 1 121 ? -6.848 30.038 -21.910 1.00 46.75 121 ARG A C 1
ATOM 908 O O . ARG A 1 121 ? -6.308 29.268 -21.124 1.00 46.75 121 ARG A O 1
ATOM 915 N N . GLY A 1 122 ? -7.266 31.266 -21.601 1.00 50.03 122 GLY A N 1
ATOM 916 C CA . GLY A 1 122 ? -7.026 31.957 -20.337 1.00 50.03 122 GLY A CA 1
ATOM 917 C C . GLY A 1 122 ? -7.388 31.124 -19.112 1.00 50.03 122 GLY A C 1
ATOM 918 O O . GLY A 1 122 ? -8.556 30.829 -18.875 1.00 50.03 122 GLY A O 1
ATOM 919 N N . LEU A 1 123 ? -6.375 30.775 -18.320 1.00 51.84 123 LEU A N 1
ATOM 920 C CA . LEU A 1 123 ? -6.549 30.366 -16.931 1.00 51.84 123 LEU A CA 1
ATOM 921 C C . LEU A 1 123 ? -6.334 31.611 -16.067 1.00 51.84 123 LEU A C 1
ATOM 923 O O . LEU A 1 123 ? -5.244 31.841 -15.556 1.00 51.84 123 LEU A O 1
ATOM 927 N N . SER A 1 124 ? -7.375 32.429 -15.929 1.00 45.84 124 SER A N 1
ATOM 928 C CA . SER A 1 124 ? -7.393 33.529 -14.966 1.00 45.84 124 SER A CA 1
ATOM 929 C C . SER A 1 124 ? -7.543 32.945 -13.559 1.00 45.84 124 SER A C 1
ATOM 931 O O . SER A 1 124 ? -8.628 32.530 -13.159 1.00 45.84 124 SER A O 1
ATOM 933 N N . GLY A 1 125 ? -6.439 32.851 -12.820 1.00 54.22 125 GLY A N 1
ATOM 934 C CA . GLY A 1 125 ? -6.429 32.390 -11.434 1.00 54.22 125 GLY A CA 1
ATOM 935 C C . GLY A 1 125 ? -5.058 32.559 -10.766 1.00 54.22 125 GLY A C 1
ATOM 936 O O . GLY A 1 125 ? -4.070 32.808 -11.457 1.00 54.22 125 GLY A O 1
ATOM 937 N N . PRO A 1 126 ? -4.956 32.363 -9.434 1.00 50.34 126 PRO A N 1
ATOM 938 C CA . PRO A 1 126 ? -3.726 32.560 -8.643 1.00 50.34 126 PRO A CA 1
ATOM 939 C C . PRO A 1 126 ? -2.530 31.688 -9.077 1.00 50.34 126 PRO A C 1
ATOM 941 O O . PRO A 1 126 ? -1.408 31.879 -8.612 1.00 50.34 126 PRO A O 1
ATOM 944 N N . HIS A 1 127 ? -2.744 30.755 -10.007 1.00 49.59 127 HIS A N 1
ATOM 945 C CA . HIS A 1 127 ? -1.699 29.967 -10.648 1.00 49.59 127 HIS A CA 1
ATOM 946 C C . HIS A 1 127 ? -0.801 30.767 -11.605 1.00 49.59 127 HIS A C 1
ATOM 948 O O . HIS A 1 127 ? 0.273 30.269 -11.924 1.00 49.59 127 HIS A O 1
ATOM 954 N N . GLU A 1 128 ? -1.152 31.985 -12.037 1.00 51.81 128 GLU A N 1
ATOM 955 C CA . GLU A 1 128 ? -0.257 32.795 -12.886 1.00 51.81 128 GLU A CA 1
ATOM 956 C C . GLU A 1 128 ? 1.069 33.155 -12.189 1.00 51.81 128 GLU A C 1
ATOM 958 O O . GLU A 1 128 ? 2.116 33.159 -12.835 1.00 51.81 128 GLU A O 1
ATOM 963 N N . VAL A 1 129 ? 1.062 33.354 -10.864 1.00 50.44 129 VAL A N 1
ATOM 964 C CA . VAL A 1 129 ? 2.243 33.811 -10.102 1.00 50.44 129 VAL A CA 1
ATOM 965 C C . VAL A 1 129 ? 3.261 32.683 -9.868 1.00 50.44 129 VAL A C 1
ATOM 967 O O . VAL A 1 129 ? 4.463 32.895 -9.999 1.00 50.44 129 VAL A O 1
ATOM 970 N N . ILE A 1 130 ? 2.801 31.451 -9.608 1.00 53.69 130 ILE A N 1
ATOM 971 C CA . ILE A 1 130 ? 3.678 30.262 -9.494 1.00 53.69 130 ILE A CA 1
ATOM 972 C C . ILE A 1 130 ? 4.257 29.883 -10.871 1.00 53.69 130 ILE A C 1
ATOM 974 O O . ILE A 1 130 ? 5.374 29.377 -10.977 1.00 53.69 130 ILE A O 1
ATOM 978 N N . MET A 1 131 ? 3.511 30.160 -11.945 1.00 52.12 131 MET A N 1
ATOM 979 C CA . MET A 1 131 ? 3.853 29.800 -13.325 1.00 52.12 131 MET A CA 1
ATOM 980 C C . MET A 1 131 ? 4.821 30.781 -14.010 1.00 52.12 131 MET A C 1
ATOM 982 O O . MET A 1 131 ? 5.274 30.480 -15.118 1.00 52.12 131 MET A O 1
ATOM 986 N N . ALA A 1 132 ? 5.157 31.902 -13.359 1.00 51.34 132 ALA A N 1
ATOM 987 C CA . ALA A 1 132 ? 6.156 32.874 -13.813 1.00 51.34 132 ALA A CA 1
ATOM 988 C C . ALA A 1 132 ? 7.612 32.378 -13.642 1.00 51.34 132 ALA A C 1
ATOM 990 O O . ALA A 1 132 ? 8.494 32.822 -14.371 1.00 51.34 132 ALA A O 1
ATOM 991 N N . PHE A 1 133 ? 7.864 31.410 -12.748 1.00 52.34 133 PHE A N 1
ATOM 992 C CA . PHE A 1 133 ? 9.205 30.875 -12.439 1.00 52.34 133 PHE A CA 1
ATOM 993 C C . PHE A 1 133 ? 9.666 29.684 -13.319 1.00 52.34 133 PHE A C 1
ATOM 995 O O . PHE A 1 133 ? 10.680 29.046 -13.031 1.00 52.34 133 PHE A O 1
ATOM 1002 N N . GLY A 1 134 ? 8.967 29.369 -14.414 1.00 61.28 134 GLY A N 1
ATOM 1003 C CA . GLY A 1 134 ? 9.420 28.364 -15.393 1.00 61.28 134 GLY A CA 1
ATOM 1004 C C . GLY A 1 134 ? 9.382 26.903 -14.903 1.00 61.28 134 GLY A C 1
ATOM 1005 O O . GLY A 1 134 ? 8.509 26.515 -14.133 1.00 61.28 134 GLY A O 1
ATOM 1006 N N . THR A 1 135 ? 10.307 26.067 -15.396 1.00 67.06 135 THR A N 1
ATOM 1007 C CA . THR A 1 135 ? 10.431 24.613 -15.112 1.00 67.06 135 THR A CA 1
ATOM 1008 C C . THR A 1 135 ? 10.903 24.303 -13.678 1.00 67.06 135 THR A C 1
ATOM 1010 O O . THR A 1 135 ? 10.742 23.183 -13.190 1.00 67.06 135 THR A O 1
ATOM 1013 N N . LEU A 1 136 ? 11.459 25.298 -12.978 1.00 73.75 136 LEU A N 1
ATOM 1014 C CA . LEU A 1 136 ? 12.054 25.182 -11.641 1.00 73.75 136 LEU A CA 1
ATOM 1015 C C . LEU A 1 136 ? 11.106 24.604 -10.559 1.00 73.75 136 LEU A C 1
ATOM 1017 O O . LEU A 1 136 ? 11.497 23.642 -9.894 1.00 73.75 136 LEU A O 1
ATOM 1021 N N . PRO A 1 137 ? 9.860 25.099 -10.382 1.00 80.06 137 PRO A N 1
ATOM 1022 C CA . PRO A 1 137 ? 8.914 24.545 -9.404 1.00 80.06 137 PRO A CA 1
ATOM 1023 C C . PRO A 1 137 ? 8.513 23.089 -9.685 1.00 80.06 137 PRO A C 1
ATOM 1025 O O . PRO A 1 137 ? 8.226 22.333 -8.755 1.00 80.06 137 PRO A O 1
ATOM 1028 N N . ILE A 1 138 ? 8.513 22.661 -10.952 1.00 82.19 138 ILE A N 1
ATOM 1029 C CA . ILE A 1 138 ? 8.204 21.273 -11.328 1.00 82.19 138 ILE A CA 1
ATOM 1030 C C . ILE A 1 138 ? 9.358 20.362 -10.912 1.00 82.19 138 ILE A C 1
ATOM 1032 O O . ILE A 1 138 ? 9.127 19.311 -10.323 1.00 82.19 138 ILE A O 1
ATOM 1036 N N . LEU A 1 139 ? 10.601 20.780 -11.166 1.00 85.50 139 LEU A N 1
ATOM 1037 C CA . LEU A 1 139 ? 11.776 20.009 -10.769 1.00 85.50 139 LEU A CA 1
ATOM 1038 C C . LEU A 1 139 ? 11.899 19.915 -9.241 1.00 85.50 139 LEU A C 1
ATOM 1040 O O . LEU A 1 139 ? 12.136 18.830 -8.715 1.00 85.50 139 LEU A O 1
ATOM 1044 N N . GLY A 1 140 ? 11.667 21.022 -8.528 1.00 88.38 140 GLY A N 1
ATOM 1045 C CA . GLY A 1 140 ? 11.666 21.043 -7.063 1.00 88.38 140 GLY A CA 1
ATOM 1046 C C . GLY A 1 140 ? 10.593 20.134 -6.457 1.00 88.38 140 GLY A C 1
ATOM 1047 O O . GLY A 1 140 ? 10.890 19.334 -5.571 1.00 88.38 140 GLY A O 1
ATOM 1048 N N . SER A 1 141 ? 9.359 20.189 -6.972 1.00 88.38 141 SER A N 1
ATOM 1049 C CA . SER A 1 141 ? 8.275 19.302 -6.516 1.00 88.38 141 SER A CA 1
ATOM 1050 C C . SER A 1 141 ? 8.496 17.835 -6.905 1.00 88.38 141 SER A C 1
ATOM 1052 O O . SER A 1 141 ? 8.148 16.945 -6.130 1.00 88.38 141 SER A O 1
ATOM 1054 N N . ALA A 1 142 ? 9.127 17.561 -8.051 1.00 89.75 142 ALA A N 1
ATOM 1055 C CA . ALA A 1 142 ? 9.506 16.208 -8.452 1.00 89.75 142 ALA A CA 1
ATOM 1056 C C . ALA A 1 142 ? 10.579 15.623 -7.523 1.00 89.75 142 ALA A C 1
ATOM 1058 O O . ALA A 1 142 ? 10.435 14.488 -7.068 1.00 89.75 142 ALA A O 1
ATOM 1059 N N . LEU A 1 143 ? 11.612 16.403 -7.184 1.00 91.69 143 LEU A N 1
ATOM 1060 C CA . LEU A 1 143 ? 12.636 15.998 -6.219 1.00 91.69 143 LEU A CA 1
ATOM 1061 C C . LEU A 1 143 ? 12.021 15.739 -4.839 1.00 91.69 143 LEU A C 1
ATOM 1063 O O . LEU A 1 143 ? 12.272 14.690 -4.249 1.00 91.69 143 LEU A O 1
ATOM 1067 N N . ALA A 1 144 ? 11.166 16.646 -4.359 1.00 92.81 144 ALA A N 1
ATOM 1068 C CA . ALA A 1 144 ? 10.457 16.476 -3.093 1.00 92.81 144 ALA A CA 1
ATOM 1069 C C . ALA A 1 144 ? 9.608 15.194 -3.078 1.00 92.81 144 ALA A C 1
ATOM 1071 O O . ALA A 1 144 ? 9.627 14.462 -2.091 1.00 92.81 144 ALA A O 1
ATOM 1072 N N . ALA A 1 145 ? 8.919 14.874 -4.179 1.00 93.56 145 ALA A N 1
ATOM 1073 C CA . ALA A 1 145 ? 8.148 13.640 -4.295 1.00 93.56 145 ALA A CA 1
ATOM 1074 C C . ALA A 1 145 ? 9.028 12.383 -4.293 1.00 93.56 145 ALA A C 1
ATOM 1076 O O . ALA A 1 145 ? 8.674 11.409 -3.636 1.00 93.56 145 ALA A O 1
ATOM 1077 N N . VAL A 1 146 ? 10.174 12.388 -4.985 1.00 94.19 146 VAL A N 1
ATOM 1078 C CA . VAL A 1 146 ? 11.116 11.254 -4.963 1.00 94.19 146 VAL A CA 1
ATOM 1079 C C . VAL A 1 146 ? 11.665 11.036 -3.554 1.00 94.19 146 VAL A C 1
ATOM 1081 O O . VAL A 1 146 ? 11.642 9.906 -3.071 1.00 94.19 146 VAL A O 1
ATOM 1084 N N . VAL A 1 147 ? 12.094 12.104 -2.874 1.00 94.12 147 VAL A N 1
ATOM 1085 C CA . VAL A 1 147 ? 12.580 12.042 -1.486 1.00 94.12 147 VAL A CA 1
ATOM 1086 C C . VAL A 1 147 ? 11.486 11.521 -0.555 1.00 94.12 147 VAL A C 1
ATOM 1088 O O . VAL A 1 147 ? 11.727 10.589 0.208 1.00 94.12 147 VAL A O 1
ATOM 1091 N N . TYR A 1 148 ? 10.268 12.056 -0.662 1.00 95.56 148 TYR A N 1
ATOM 1092 C CA . TYR A 1 148 ? 9.118 11.596 0.113 1.00 95.56 148 TYR A CA 1
ATOM 1093 C C . TYR A 1 148 ? 8.838 10.101 -0.103 1.00 95.56 148 TYR A C 1
ATOM 1095 O O . TYR A 1 148 ? 8.750 9.344 0.864 1.00 95.56 148 TYR A O 1
ATOM 1103 N N . VAL A 1 149 ? 8.720 9.657 -1.361 1.00 94.81 149 VAL A N 1
ATOM 1104 C CA . VAL A 1 149 ? 8.414 8.257 -1.685 1.00 94.81 149 VAL A CA 1
ATOM 1105 C C . VAL A 1 149 ? 9.541 7.336 -1.213 1.00 94.81 149 VAL A C 1
ATOM 1107 O O . VAL A 1 149 ? 9.249 6.255 -0.712 1.00 94.81 149 VAL A O 1
ATOM 1110 N N . ALA A 1 150 ? 10.805 7.761 -1.307 1.00 94.00 150 ALA A N 1
ATOM 1111 C CA . ALA A 1 150 ? 11.947 7.005 -0.798 1.00 94.00 150 ALA A CA 1
ATOM 1112 C C . ALA A 1 150 ? 11.921 6.864 0.733 1.00 94.00 150 ALA A C 1
ATOM 1114 O O . ALA A 1 150 ? 12.066 5.750 1.234 1.00 94.00 150 ALA A O 1
ATOM 1115 N N . ILE A 1 151 ? 11.679 7.957 1.469 1.00 94.62 151 ILE A N 1
ATOM 1116 C CA . ILE A 1 151 ? 11.555 7.933 2.937 1.00 94.62 151 ILE A CA 1
ATOM 1117 C C . ILE A 1 151 ? 10.399 7.023 3.350 1.00 94.62 151 ILE A C 1
ATOM 1119 O O . ILE A 1 151 ? 10.584 6.122 4.164 1.00 94.62 151 ILE A O 1
ATOM 1123 N N . HIS A 1 152 ? 9.221 7.211 2.754 1.00 95.56 152 HIS A N 1
ATOM 1124 C CA . HIS A 1 152 ? 8.048 6.419 3.096 1.00 95.56 152 HIS A CA 1
ATOM 1125 C C . HIS A 1 152 ? 8.271 4.932 2.770 1.00 95.56 152 HIS A C 1
ATOM 1127 O O . HIS A 1 152 ? 8.012 4.068 3.602 1.00 95.56 152 HIS A O 1
ATOM 1133 N N . ALA A 1 153 ? 8.839 4.609 1.607 1.00 94.81 153 ALA A N 1
ATOM 1134 C CA . ALA A 1 153 ? 9.153 3.227 1.255 1.00 94.81 153 ALA A CA 1
ATOM 1135 C C . ALA A 1 153 ? 10.192 2.599 2.205 1.00 94.81 153 ALA A C 1
ATOM 1137 O O . ALA A 1 153 ? 10.056 1.424 2.539 1.00 94.81 153 ALA A O 1
ATOM 1138 N N . ALA A 1 154 ? 11.177 3.360 2.696 1.00 92.94 154 ALA A N 1
ATOM 1139 C CA . ALA A 1 154 ? 12.133 2.892 3.703 1.00 92.94 154 ALA A CA 1
ATOM 1140 C C . ALA A 1 154 ? 11.474 2.627 5.072 1.00 92.94 154 ALA A C 1
ATOM 1142 O O . ALA A 1 154 ? 11.801 1.634 5.730 1.00 92.94 154 ALA A O 1
ATOM 1143 N N . VAL A 1 155 ? 10.512 3.465 5.480 1.00 94.81 155 VAL A N 1
ATOM 1144 C CA . VAL A 1 155 ? 9.694 3.242 6.687 1.00 94.81 155 VAL A CA 1
ATOM 1145 C C . VAL A 1 155 ? 8.882 1.954 6.548 1.00 94.81 155 VAL A C 1
ATOM 1147 O O . VAL A 1 155 ? 8.995 1.077 7.403 1.00 94.81 155 VAL A O 1
ATOM 1150 N N . LEU A 1 156 ? 8.143 1.783 5.443 1.00 94.62 156 LEU A N 1
ATOM 1151 C CA . LEU A 1 156 ? 7.350 0.570 5.192 1.00 94.62 156 LEU A CA 1
ATOM 1152 C C . LEU A 1 156 ? 8.235 -0.681 5.082 1.00 94.62 156 LEU A C 1
ATOM 1154 O O . LEU A 1 156 ? 7.853 -1.755 5.544 1.00 94.62 156 LEU A O 1
ATOM 1158 N N . PHE A 1 157 ? 9.428 -0.557 4.497 1.00 92.88 157 PHE A N 1
ATOM 1159 C CA . PHE A 1 157 ? 10.404 -1.642 4.430 1.00 92.88 157 PHE A CA 1
ATOM 1160 C C . PHE A 1 157 ? 10.877 -2.062 5.828 1.00 92.88 157 PHE A C 1
ATOM 1162 O O . PHE A 1 157 ? 10.848 -3.247 6.158 1.00 92.88 157 PHE A O 1
ATOM 1169 N N . THR A 1 158 ? 11.235 -1.097 6.677 1.00 91.88 158 THR A N 1
ATOM 1170 C CA . THR A 1 158 ? 11.649 -1.355 8.066 1.00 91.88 158 THR A CA 1
ATOM 1171 C C . THR A 1 158 ? 10.508 -1.956 8.888 1.00 91.88 158 THR A C 1
ATOM 1173 O O . THR A 1 158 ? 10.734 -2.888 9.665 1.00 91.88 158 THR A O 1
ATOM 1176 N N . LEU A 1 159 ? 9.273 -1.492 8.674 1.00 93.38 159 LEU A N 1
ATOM 1177 C CA . LEU A 1 159 ? 8.073 -2.048 9.299 1.00 93.38 159 LEU A CA 1
ATOM 1178 C C . LEU A 1 159 ? 7.859 -3.510 8.879 1.00 93.38 159 LEU A C 1
ATOM 1180 O O . LEU A 1 159 ? 7.712 -4.384 9.731 1.00 93.38 159 LEU A O 1
ATOM 1184 N N . SER A 1 160 ? 7.956 -3.806 7.579 1.00 92.31 160 SER A N 1
ATOM 1185 C CA . SER A 1 160 ? 7.849 -5.172 7.054 1.00 92.31 160 SER A CA 1
ATOM 1186 C C . SER A 1 160 ? 8.931 -6.103 7.608 1.00 92.31 160 SER A C 1
ATOM 1188 O O . SER A 1 160 ? 8.630 -7.248 7.945 1.00 92.31 160 SER A O 1
ATOM 1190 N N . VAL A 1 161 ? 10.179 -5.638 7.718 1.00 91.25 161 VAL A N 1
ATOM 1191 C CA . VAL A 1 161 ? 11.277 -6.413 8.319 1.00 91.25 161 VAL A CA 1
ATOM 1192 C C . VAL A 1 161 ? 11.028 -6.640 9.810 1.00 91.25 161 VAL A C 1
ATOM 1194 O O . VAL A 1 161 ? 11.241 -7.745 10.301 1.00 91.25 161 VAL A O 1
ATOM 1197 N N . SER A 1 162 ? 10.525 -5.635 10.527 1.00 91.75 162 SER A N 1
ATOM 1198 C CA . SER A 1 162 ? 10.202 -5.746 11.954 1.00 91.75 162 SER A CA 1
ATOM 1199 C C . SER A 1 162 ? 9.099 -6.775 12.208 1.00 91.75 162 SER A C 1
ATOM 1201 O O . SER A 1 162 ? 9.242 -7.608 13.102 1.00 91.75 162 SER A O 1
ATOM 1203 N N . ILE A 1 163 ? 8.051 -6.791 11.375 1.00 91.38 163 ILE A N 1
ATOM 1204 C CA . ILE A 1 163 ? 6.999 -7.822 11.409 1.00 91.38 163 ILE A CA 1
ATOM 1205 C C . ILE A 1 163 ? 7.594 -9.206 11.113 1.00 91.38 163 ILE A C 1
ATOM 1207 O O . ILE A 1 163 ? 7.271 -10.174 11.802 1.00 91.38 163 ILE A O 1
ATOM 1211 N N . ASN A 1 164 ? 8.509 -9.310 10.140 1.00 91.50 164 ASN A N 1
ATOM 1212 C CA . ASN A 1 164 ? 9.185 -10.571 9.832 1.00 91.50 164 ASN A CA 1
ATOM 1213 C C . ASN A 1 164 ? 9.999 -11.101 11.030 1.00 91.50 164 ASN A C 1
ATOM 1215 O O . ASN A 1 164 ? 9.902 -12.273 11.397 1.00 91.50 164 ASN A O 1
ATOM 1219 N N . VAL A 1 165 ? 10.774 -10.228 11.680 1.00 90.06 165 VAL A N 1
ATOM 1220 C CA . VAL A 1 165 ? 11.540 -10.569 12.888 1.00 90.06 165 VAL A CA 1
ATOM 1221 C C . VAL A 1 165 ? 10.608 -10.950 14.039 1.00 90.06 165 VAL A C 1
ATOM 1223 O O . VAL A 1 165 ? 10.907 -11.902 14.754 1.00 90.06 165 VAL A O 1
ATOM 1226 N N . ALA A 1 166 ? 9.471 -10.267 14.198 1.00 90.12 166 ALA A N 1
ATOM 1227 C CA . ALA A 1 166 ? 8.483 -10.598 15.220 1.00 90.12 166 ALA A CA 1
ATOM 1228 C C . ALA A 1 166 ? 7.907 -12.004 15.037 1.00 90.12 166 ALA A C 1
ATOM 1230 O O . ALA A 1 166 ? 7.941 -12.804 15.972 1.00 90.12 166 ALA A O 1
ATOM 1231 N N . ILE A 1 167 ? 7.460 -12.334 13.824 1.00 89.06 167 ILE A N 1
ATOM 1232 C CA . ILE A 1 167 ? 6.883 -13.645 13.498 1.00 89.06 167 ILE A CA 1
ATOM 1233 C C . ILE A 1 167 ? 7.904 -14.777 13.657 1.00 89.06 167 ILE A C 1
ATOM 1235 O O . ILE A 1 167 ? 7.542 -15.860 14.112 1.00 89.06 167 ILE A O 1
ATOM 1239 N N . ASN A 1 168 ? 9.167 -14.530 13.303 1.00 86.50 168 ASN A N 1
ATOM 1240 C CA . ASN A 1 168 ? 10.245 -15.517 13.398 1.00 86.50 168 ASN A CA 1
ATOM 1241 C C . ASN A 1 168 ? 10.990 -15.512 14.740 1.00 86.50 168 ASN A C 1
ATOM 1243 O O . ASN A 1 168 ? 11.972 -16.239 14.902 1.00 86.50 168 ASN A O 1
ATOM 1247 N N . SER A 1 169 ? 10.576 -14.689 15.703 1.00 86.19 169 SER A N 1
ATOM 1248 C CA . SER A 1 169 ? 11.217 -14.665 17.013 1.00 86.19 169 SER A CA 1
ATOM 1249 C C . SER A 1 169 ? 10.876 -15.930 17.807 1.00 86.19 169 SER A C 1
ATOM 1251 O O . SER A 1 169 ? 9.729 -16.363 17.856 1.00 86.19 169 SER A O 1
ATOM 1253 N N . TYR A 1 170 ? 11.878 -16.531 18.458 1.00 75.81 170 TYR A N 1
ATOM 1254 C CA . TYR A 1 170 ? 11.680 -17.735 19.279 1.00 75.81 170 TYR A CA 1
ATOM 1255 C C . TYR A 1 170 ? 10.779 -17.487 20.494 1.00 75.81 170 TYR A C 1
ATOM 1257 O O . TYR A 1 170 ? 10.152 -18.411 21.006 1.00 75.81 170 TYR A O 1
ATOM 1265 N N . ASN A 1 171 ? 10.730 -16.240 20.969 1.00 74.88 171 ASN A N 1
ATOM 1266 C CA . ASN A 1 171 ? 9.884 -15.846 22.078 1.00 74.88 171 ASN A CA 1
ATOM 1267 C C . ASN A 1 171 ? 8.654 -15.107 21.550 1.00 74.88 171 ASN A C 1
ATOM 1269 O O . ASN A 1 171 ? 8.752 -13.960 21.111 1.00 74.88 171 ASN A O 1
ATOM 1273 N N . ASN A 1 172 ? 7.485 -15.732 21.706 1.00 81.00 172 ASN A N 1
ATOM 1274 C CA . ASN A 1 172 ? 6.193 -15.123 21.386 1.00 81.00 172 ASN A CA 1
ATOM 1275 C C . ASN A 1 172 ? 5.949 -13.801 22.136 1.00 81.00 172 ASN A C 1
ATOM 1277 O O . ASN A 1 172 ? 5.050 -13.059 21.759 1.00 81.00 172 ASN A O 1
ATOM 1281 N N . ALA A 1 173 ? 6.750 -13.465 23.156 1.00 81.75 173 ALA A N 1
ATOM 1282 C CA . ALA A 1 173 ? 6.713 -12.174 23.834 1.00 81.75 173 ALA A CA 1
ATOM 1283 C C . ALA A 1 173 ? 6.741 -10.980 22.871 1.00 81.75 173 ALA A C 1
ATOM 1285 O O . ALA A 1 173 ? 6.019 -10.020 23.106 1.00 81.75 173 ALA A O 1
ATOM 1286 N N . LEU A 1 174 ? 7.522 -11.023 21.785 1.00 83.88 174 LEU A N 1
ATOM 1287 C CA . LEU A 1 174 ? 7.567 -9.905 20.838 1.00 83.88 174 LEU A CA 1
ATOM 1288 C C . LEU A 1 174 ? 6.239 -9.747 20.087 1.00 83.88 174 LEU A C 1
ATOM 1290 O O . LEU A 1 174 ? 5.718 -8.640 20.006 1.00 83.88 174 LEU A O 1
ATOM 1294 N N . VAL A 1 175 ? 5.651 -10.850 19.618 1.00 83.75 175 VAL A N 1
ATOM 1295 C CA . VAL A 1 175 ? 4.309 -10.853 19.010 1.00 83.75 175 VAL A CA 1
ATOM 1296 C C . VAL A 1 175 ? 3.269 -10.350 20.013 1.00 83.75 175 VAL A C 1
ATOM 1298 O O . VAL A 1 175 ? 2.471 -9.481 19.680 1.00 83.75 175 VAL A O 1
ATOM 1301 N N . THR A 1 176 ? 3.321 -10.816 21.263 1.00 85.50 176 THR A N 1
ATOM 1302 C CA . THR A 1 176 ? 2.426 -10.363 22.338 1.00 85.50 176 THR A CA 1
ATOM 1303 C C . THR A 1 176 ? 2.574 -8.868 22.630 1.00 85.50 176 THR A C 1
ATOM 1305 O O . THR A 1 176 ? 1.571 -8.200 22.869 1.00 85.50 176 THR A O 1
ATOM 1308 N N . LEU A 1 177 ? 3.795 -8.322 22.597 1.00 84.75 177 LEU A N 1
ATOM 1309 C CA . LEU A 1 177 ? 4.042 -6.888 22.778 1.00 84.75 177 LEU A CA 1
ATOM 1310 C C . LEU A 1 177 ? 3.462 -6.056 21.630 1.00 84.75 177 LEU A C 1
ATOM 1312 O O . LEU A 1 177 ? 2.905 -4.994 21.871 1.00 84.75 177 LEU A O 1
ATOM 1316 N N . LEU A 1 178 ? 3.559 -6.532 20.389 1.00 83.81 178 LEU A N 1
ATOM 1317 C CA . LEU A 1 178 ? 2.948 -5.841 19.253 1.00 83.81 178 LEU A CA 1
ATOM 1318 C C . LEU A 1 178 ? 1.415 -5.888 19.327 1.00 83.81 178 LEU A C 1
ATOM 1320 O O . LEU A 1 178 ? 0.759 -4.870 19.145 1.00 83.81 178 LEU A O 1
ATOM 1324 N N . VAL A 1 179 ? 0.839 -7.032 19.704 1.00 87.56 179 VAL A N 1
ATOM 1325 C CA . VAL A 1 179 ? -0.613 -7.159 19.912 1.00 87.56 179 VAL A CA 1
ATOM 1326 C C . VAL A 1 179 ? -1.102 -6.281 21.071 1.00 87.56 179 VAL A C 1
ATOM 1328 O O . VAL A 1 179 ? -2.191 -5.711 20.998 1.00 87.56 179 VAL A O 1
ATOM 1331 N N . SER A 1 180 ? -0.314 -6.126 22.140 1.00 88.31 180 SER A N 1
ATOM 1332 C CA . SER A 1 180 ? -0.692 -5.255 23.259 1.00 88.31 180 SER A CA 1
ATOM 1333 C C . SER A 1 180 ? -0.707 -3.771 22.875 1.00 88.31 180 SER A C 1
ATOM 1335 O O . SER A 1 180 ? -1.465 -3.005 23.476 1.00 88.31 180 SER A O 1
ATOM 1337 N N . ASN A 1 181 ? 0.035 -3.374 21.833 1.00 85.94 181 ASN A N 1
ATOM 1338 C CA . ASN A 1 181 ? -0.015 -2.019 21.286 1.00 85.94 181 ASN A CA 1
ATOM 1339 C C . ASN A 1 181 ? -1.416 -1.658 20.771 1.00 85.94 181 ASN A C 1
ATOM 1341 O O . ASN A 1 181 ? -1.926 -0.574 21.063 1.00 85.94 181 ASN A O 1
ATOM 1345 N N . GLN A 1 182 ? -2.100 -2.613 20.136 1.00 87.94 182 GLN A N 1
ATOM 1346 C CA . GLN A 1 182 ? -3.460 -2.417 19.626 1.00 87.94 182 GLN A CA 1
ATOM 1347 C C . GLN A 1 182 ? -4.452 -2.094 20.760 1.00 87.94 182 GLN A C 1
ATOM 1349 O O . GLN A 1 182 ? -5.396 -1.325 20.584 1.00 87.94 182 GLN A O 1
ATOM 1354 N N . ILE A 1 183 ? -4.212 -2.596 21.979 1.00 87.06 183 ILE A N 1
ATOM 1355 C CA . ILE A 1 183 ? -5.025 -2.264 23.164 1.00 87.06 183 ILE A CA 1
ATOM 1356 C C . ILE A 1 183 ? -4.778 -0.816 23.617 1.00 87.06 183 ILE A C 1
ATOM 1358 O O . ILE A 1 183 ? -5.706 -0.125 24.050 1.00 87.06 183 ILE A O 1
ATOM 1362 N N . ILE A 1 184 ? -3.537 -0.332 23.512 1.00 86.25 184 ILE A N 1
ATOM 1363 C CA . ILE A 1 184 ? -3.190 1.058 23.832 1.00 86.25 184 ILE A CA 1
ATOM 1364 C C . ILE A 1 184 ? -3.870 2.006 22.836 1.00 86.25 184 ILE A C 1
ATOM 1366 O O . ILE A 1 184 ? -4.427 3.031 23.242 1.00 86.25 184 ILE A O 1
ATOM 1370 N N . GLU A 1 185 ? -3.873 1.660 21.551 1.00 80.38 185 GLU A N 1
ATOM 1371 C CA . GLU A 1 185 ? -4.582 2.402 20.507 1.00 80.38 185 GLU A CA 1
ATOM 1372 C C . GLU A 1 185 ? -6.107 2.377 20.695 1.00 80.38 185 GLU A C 1
ATOM 1374 O O . GLU A 1 185 ? -6.771 3.419 20.610 1.00 80.38 185 GLU A O 1
ATOM 1379 N N . LEU A 1 186 ? -6.662 1.222 21.071 1.00 87.38 186 LEU A N 1
ATOM 1380 C CA . LEU A 1 186 ? -8.065 1.096 21.456 1.00 87.38 186 LEU A CA 1
ATOM 1381 C C . LEU A 1 186 ? -8.398 2.058 22.598 1.00 87.38 186 LEU A C 1
ATOM 1383 O O . LEU A 1 186 ? -9.340 2.838 22.483 1.00 87.38 186 LEU A O 1
ATOM 1387 N N . LYS A 1 187 ? -7.601 2.081 23.675 1.00 85.56 187 LYS A N 1
ATOM 1388 C CA . LYS A 1 187 ? -7.829 2.986 24.814 1.00 85.56 187 LYS A CA 1
ATOM 1389 C C . LYS A 1 187 ? -7.858 4.455 24.380 1.00 85.56 187 LYS A C 1
ATOM 1391 O O . LYS A 1 187 ? -8.717 5.204 24.838 1.00 85.56 187 LYS A O 1
ATOM 1396 N N . LYS A 1 188 ? -6.941 4.874 23.503 1.00 85.75 188 LYS A N 1
ATOM 1397 C CA . LYS A 1 188 ? -6.852 6.268 23.029 1.00 85.75 188 LYS A CA 1
ATOM 1398 C C . LYS A 1 188 ? -8.079 6.701 22.218 1.00 85.75 188 LYS A C 1
ATOM 1400 O O . LYS A 1 188 ? -8.461 7.868 22.276 1.00 85.75 188 LYS A O 1
ATOM 1405 N N . SER A 1 189 ? -8.693 5.785 21.471 1.00 84.62 189 SER A N 1
ATOM 1406 C CA . SER A 1 189 ? -9.787 6.095 20.543 1.00 84.62 189 SER A CA 1
ATOM 1407 C C . SER A 1 189 ? -11.184 5.961 21.163 1.00 84.62 189 SER A C 1
ATOM 1409 O O . SER A 1 189 ? -12.043 6.798 20.891 1.00 84.62 189 SER A O 1
ATOM 1411 N N . VAL A 1 190 ? -11.424 4.975 22.038 1.00 88.44 190 VAL A N 1
ATOM 1412 C CA . VAL A 1 190 ? -12.780 4.669 22.549 1.00 88.44 190 VAL A CA 1
ATOM 1413 C C . VAL A 1 190 ? -13.344 5.704 23.523 1.00 88.44 190 VAL A C 1
ATOM 1415 O O . VAL A 1 190 ? -14.557 5.890 23.571 1.00 88.44 190 VAL A O 1
ATOM 1418 N N . PHE A 1 191 ? -12.493 6.387 24.293 1.00 85.00 191 PHE A N 1
ATOM 1419 C CA . PHE A 1 191 ? -12.933 7.390 25.275 1.00 85.00 191 PHE A CA 1
ATOM 1420 C C . PHE A 1 191 ? -13.061 8.800 24.690 1.00 85.00 191 PHE A C 1
ATOM 1422 O O . PHE A 1 191 ? -13.545 9.712 25.360 1.00 85.00 191 PHE A O 1
ATOM 1429 N N . LYS A 1 192 ? -12.639 8.999 23.438 1.00 87.56 192 LYS A N 1
ATOM 1430 C CA . LYS A 1 192 ? -12.734 10.294 22.768 1.00 87.56 192 LYS A CA 1
ATOM 1431 C C . LYS A 1 192 ? -14.153 10.495 22.235 1.00 87.56 192 LYS A C 1
ATOM 1433 O O . LYS A 1 192 ? -14.728 9.610 21.600 1.00 87.56 192 LYS A O 1
ATOM 1438 N N . ARG A 1 193 ? -14.711 11.692 22.448 1.00 87.19 193 ARG A N 1
ATOM 1439 C CA . ARG A 1 193 ? -15.981 12.083 21.822 1.00 87.19 193 ARG A CA 1
ATOM 1440 C C . ARG A 1 193 ? -15.807 12.103 20.301 1.00 87.19 193 ARG A C 1
ATOM 1442 O O . ARG A 1 193 ? -14.924 12.785 19.782 1.00 87.19 193 ARG A O 1
ATOM 1449 N N . CYS A 1 194 ? -16.649 11.358 19.598 1.00 85.56 194 CYS A N 1
ATOM 1450 C CA . CYS A 1 194 ? -16.559 11.120 18.165 1.00 85.56 194 CYS A CA 1
ATOM 1451 C C . CYS A 1 194 ? -17.844 11.590 17.471 1.00 85.56 194 CYS A C 1
ATOM 1453 O O . CYS A 1 194 ? -18.939 11.131 17.796 1.00 85.56 194 CYS A O 1
ATOM 1455 N N . VAL A 1 195 ? -17.705 12.523 16.527 1.00 90.06 195 VAL A N 1
ATOM 1456 C CA . VAL A 1 195 ? -18.788 12.964 15.630 1.00 90.06 195 VAL A CA 1
ATOM 1457 C C . VAL A 1 195 ? -18.821 12.044 14.401 1.00 90.06 195 VAL A C 1
ATOM 1459 O O . VAL A 1 195 ? -17.849 11.335 14.139 1.00 90.06 195 VAL A O 1
ATOM 1462 N N . LYS A 1 196 ? -19.923 12.030 13.643 1.00 89.94 196 LYS A N 1
ATOM 1463 C CA . LYS A 1 196 ? -20.126 11.142 12.482 1.00 89.94 196 LYS A CA 1
ATOM 1464 C C . LYS A 1 196 ? -18.995 11.258 11.447 1.00 89.94 196 LYS A C 1
ATOM 1466 O O . LYS A 1 196 ? -18.548 10.240 10.924 1.00 89.94 196 LYS A O 1
ATOM 1471 N N . GLU A 1 197 ? -18.497 12.465 11.192 1.00 88.19 197 GLU A N 1
ATOM 1472 C CA . GLU A 1 197 ? -17.420 12.746 10.232 1.00 88.19 197 GLU A CA 1
ATOM 1473 C C . GLU A 1 197 ? -16.083 12.199 10.739 1.00 88.19 197 GLU A C 1
ATOM 1475 O O . GLU A 1 197 ? -15.344 11.551 9.996 1.00 88.19 197 GLU A O 1
ATOM 1480 N N . ASN A 1 198 ? -15.805 12.396 12.030 1.00 90.00 198 ASN A N 1
ATOM 1481 C CA . ASN A 1 198 ? -14.604 11.870 12.679 1.00 90.00 198 ASN A CA 1
ATOM 1482 C C . ASN A 1 198 ? -14.627 10.336 12.707 1.00 90.00 198 ASN A C 1
ATOM 1484 O O . ASN A 1 198 ? -13.592 9.704 12.513 1.00 90.00 198 ASN A O 1
ATOM 1488 N N . LEU A 1 199 ? -15.806 9.732 12.895 1.00 91.50 199 LEU A N 1
ATOM 1489 C CA . LEU A 1 199 ? -15.970 8.282 12.840 1.00 91.50 199 LEU A CA 1
ATOM 1490 C C . LEU A 1 199 ? -15.711 7.743 11.432 1.00 91.50 199 LEU A C 1
ATOM 1492 O O . LEU A 1 199 ? -15.104 6.685 11.287 1.00 91.50 199 LEU A O 1
ATOM 1496 N N . PHE A 1 200 ? -16.147 8.465 10.396 1.00 91.06 200 PHE A N 1
ATOM 1497 C CA . PHE A 1 200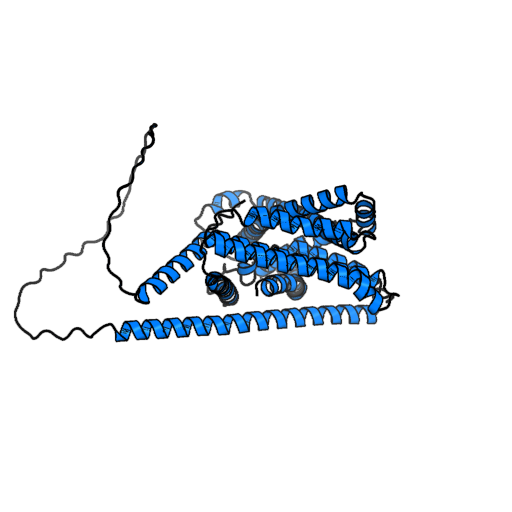 ? -15.858 8.092 9.014 1.00 91.06 200 PHE A CA 1
ATOM 1498 C C . PHE A 1 200 ? -14.354 8.124 8.721 1.00 91.06 200 PHE A C 1
ATOM 1500 O O . PHE A 1 200 ? -13.830 7.172 8.146 1.00 91.06 200 PHE A O 1
ATOM 1507 N N . GLN A 1 201 ? -13.653 9.184 9.137 1.00 89.88 201 GLN A N 1
ATOM 1508 C CA . GLN A 1 201 ? -12.198 9.292 8.970 1.00 89.88 201 GLN A CA 1
ATOM 1509 C C . GLN A 1 201 ? -11.456 8.184 9.728 1.00 89.88 201 GLN A C 1
ATOM 1511 O O . GLN A 1 201 ? -10.576 7.551 9.151 1.00 89.88 201 GLN A O 1
ATOM 1516 N N . LEU A 1 202 ? -11.862 7.895 10.970 1.00 90.25 202 LEU A N 1
ATOM 1517 C CA . LEU A 1 202 ? -11.301 6.801 11.765 1.00 90.25 202 LEU A CA 1
ATOM 1518 C C . LEU A 1 202 ? -11.509 5.442 11.081 1.00 90.25 202 LEU A C 1
ATOM 1520 O O . LEU A 1 202 ? -10.560 4.692 10.903 1.00 90.25 202 LEU A O 1
ATOM 1524 N N . ALA A 1 203 ? -12.725 5.155 10.607 1.00 92.06 203 ALA A N 1
ATOM 1525 C CA . ALA A 1 203 ? -13.009 3.911 9.895 1.00 92.06 203 ALA A CA 1
ATOM 1526 C C . ALA A 1 203 ? -12.213 3.785 8.582 1.00 92.06 203 ALA A C 1
ATOM 1528 O O . ALA A 1 203 ? -11.815 2.683 8.210 1.00 92.06 203 ALA A O 1
ATOM 1529 N N . CYS A 1 204 ? -11.982 4.891 7.867 1.00 91.06 204 CYS A N 1
ATOM 1530 C CA . CYS A 1 204 ? -11.128 4.910 6.678 1.00 91.06 204 CYS A CA 1
ATOM 1531 C C . CYS A 1 204 ? -9.658 4.621 7.013 1.00 91.06 204 CYS A C 1
ATOM 1533 O O . CYS A 1 204 ? -9.036 3.841 6.294 1.00 91.06 204 CYS A O 1
ATOM 1535 N N . ALA A 1 205 ? -9.130 5.197 8.097 1.00 89.56 205 ALA A N 1
ATOM 1536 C CA . ALA A 1 205 ? -7.776 4.916 8.572 1.00 89.56 205 ALA A CA 1
ATOM 1537 C C . ALA A 1 205 ? -7.616 3.433 8.950 1.00 89.56 205 ALA A C 1
ATOM 1539 O O . ALA A 1 205 ? -6.758 2.760 8.385 1.00 89.56 205 ALA A O 1
ATOM 1540 N N . ASP A 1 206 ? -8.534 2.888 9.756 1.00 91.56 206 ASP A N 1
ATOM 1541 C CA . ASP A 1 206 ? -8.531 1.472 10.161 1.00 91.56 206 ASP A CA 1
ATOM 1542 C C . ASP A 1 206 ? -8.600 0.523 8.943 1.00 91.56 206 ASP A C 1
ATOM 1544 O O . ASP A 1 206 ? -7.974 -0.536 8.893 1.00 91.56 206 ASP A O 1
ATOM 1548 N N . ILE A 1 207 ? -9.360 0.895 7.904 1.00 92.25 207 ILE A N 1
ATOM 1549 C CA . ILE A 1 207 ? -9.417 0.146 6.640 1.00 92.25 207 ILE A CA 1
ATOM 1550 C C . ILE A 1 207 ? -8.041 0.085 5.959 1.00 92.25 207 ILE A C 1
ATOM 1552 O O . ILE A 1 207 ? -7.693 -0.960 5.398 1.00 92.25 207 ILE A O 1
ATOM 1556 N N . VAL A 1 208 ? -7.302 1.198 5.952 1.00 91.81 208 VAL A N 1
ATOM 1557 C CA . VAL A 1 208 ? -5.977 1.304 5.326 1.00 91.81 208 VAL A CA 1
ATOM 1558 C C . VAL A 1 208 ? -4.952 0.512 6.116 1.00 91.81 208 VAL A C 1
ATOM 1560 O O . VAL A 1 208 ? -4.263 -0.308 5.511 1.00 91.81 208 VAL A O 1
ATOM 1563 N N . GLU A 1 209 ? -4.938 0.672 7.437 1.00 91.06 209 GLU A N 1
ATOM 1564 C CA . GLU A 1 209 ? -4.052 -0.055 8.348 1.00 91.06 209 GLU A CA 1
ATOM 1565 C C . GLU A 1 209 ? -4.230 -1.570 8.183 1.00 91.06 209 GLU A C 1
ATOM 1567 O O . GLU A 1 209 ? -3.267 -2.283 7.894 1.00 91.06 209 GLU A O 1
ATOM 1572 N N . ARG A 1 210 ? -5.475 -2.075 8.195 1.00 92.50 210 ARG A N 1
ATOM 1573 C CA . ARG A 1 210 ? -5.750 -3.506 7.956 1.00 92.50 210 ARG A CA 1
ATOM 1574 C C . ARG A 1 210 ? -5.317 -3.981 6.572 1.00 92.50 210 ARG A C 1
ATOM 1576 O O . ARG A 1 210 ? -4.881 -5.124 6.419 1.00 92.50 210 ARG A O 1
ATOM 1583 N N . ALA A 1 211 ? -5.480 -3.148 5.545 1.00 92.69 211 ALA A N 1
ATOM 1584 C CA . ALA A 1 211 ? -5.063 -3.501 4.192 1.00 92.69 211 ALA A CA 1
ATOM 1585 C C . ALA A 1 211 ? -3.535 -3.565 4.074 1.00 92.69 211 ALA A C 1
ATOM 1587 O O . ALA A 1 211 ? -3.018 -4.534 3.516 1.00 92.69 211 ALA A O 1
ATOM 1588 N N . GLN A 1 212 ? -2.820 -2.582 4.627 1.00 92.81 212 GLN A N 1
ATOM 1589 C CA . GLN A 1 212 ? -1.358 -2.572 4.701 1.00 92.81 212 GLN A CA 1
ATOM 1590 C C . GLN A 1 212 ? -0.844 -3.766 5.507 1.00 92.81 212 GLN A C 1
ATOM 1592 O O . GLN A 1 212 ? 0.020 -4.491 5.016 1.00 92.81 212 GLN A O 1
ATOM 1597 N N . LEU A 1 213 ? -1.433 -4.041 6.676 1.00 93.06 213 LEU A N 1
ATOM 1598 C CA . LEU A 1 213 ? -1.068 -5.180 7.512 1.00 93.06 213 LEU A CA 1
ATOM 1599 C C . LEU A 1 213 ? -1.212 -6.503 6.760 1.00 93.06 213 LEU A C 1
ATOM 1601 O O . LEU A 1 213 ? -0.296 -7.321 6.766 1.00 93.06 213 LEU A O 1
ATOM 1605 N N . PHE A 1 214 ? -2.330 -6.709 6.064 1.00 93.06 214 PHE A N 1
ATOM 1606 C CA . PHE A 1 214 ? -2.522 -7.906 5.247 1.00 93.06 214 PHE A CA 1
ATOM 1607 C C . PHE A 1 214 ? -1.430 -8.055 4.175 1.00 93.06 214 PHE A C 1
ATOM 1609 O O . PHE A 1 214 ? -0.925 -9.156 3.959 1.00 93.06 214 PHE A O 1
ATOM 1616 N N . ILE A 1 215 ? -1.035 -6.957 3.523 1.00 92.38 215 ILE A N 1
ATOM 1617 C CA . ILE A 1 215 ? 0.027 -6.962 2.507 1.00 92.38 215 ILE A CA 1
ATOM 1618 C C . ILE A 1 215 ? 1.387 -7.276 3.141 1.00 92.38 215 ILE A C 1
ATOM 1620 O O . ILE A 1 215 ? 2.124 -8.095 2.593 1.00 92.38 215 ILE A O 1
ATOM 1624 N N . PHE A 1 216 ? 1.710 -6.695 4.301 1.00 93.62 216 PHE A N 1
ATOM 1625 C CA . PHE A 1 216 ? 2.936 -7.017 5.036 1.00 93.62 216 PHE A CA 1
ATOM 1626 C C . PHE A 1 216 ? 2.978 -8.483 5.453 1.00 93.62 216 PHE A C 1
ATOM 1628 O O . PHE A 1 216 ? 3.984 -9.150 5.229 1.00 93.62 216 PHE A O 1
ATOM 1635 N N . LEU A 1 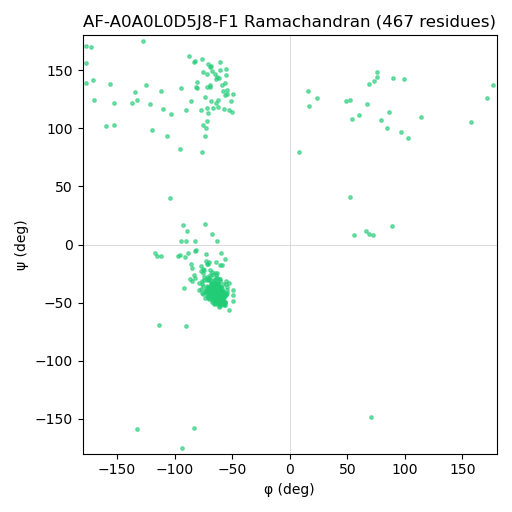217 ? 1.883 -9.017 5.994 1.00 93.88 217 LEU A N 1
ATOM 1636 C CA . LEU A 1 217 ? 1.796 -10.425 6.373 1.00 93.88 217 LEU A CA 1
ATOM 1637 C C . LEU A 1 217 ? 1.928 -11.348 5.155 1.00 93.88 217 LEU A C 1
ATOM 1639 O O . LEU A 1 217 ? 2.637 -12.346 5.236 1.00 93.88 217 LEU A O 1
ATOM 1643 N N . ALA A 1 218 ? 1.334 -11.002 4.009 1.00 91.69 218 ALA A N 1
ATOM 1644 C CA . ALA A 1 218 ? 1.512 -11.754 2.765 1.00 91.69 218 ALA A CA 1
ATOM 1645 C C . ALA A 1 218 ? 2.975 -11.737 2.281 1.00 91.69 218 ALA A C 1
ATOM 1647 O O . ALA A 1 218 ? 3.510 -12.774 1.887 1.00 91.69 218 ALA A O 1
ATOM 1648 N N . VAL A 1 219 ? 3.634 -10.577 2.359 1.00 90.94 219 VAL A N 1
ATOM 1649 C CA . VAL A 1 219 ? 5.064 -10.410 2.062 1.00 90.94 219 VAL A CA 1
ATOM 1650 C C . VAL A 1 219 ? 5.928 -11.262 2.995 1.00 90.94 219 VAL A C 1
ATOM 1652 O O . VAL A 1 219 ? 6.818 -11.966 2.522 1.00 90.94 219 VAL A O 1
ATOM 1655 N N . VAL A 1 220 ? 5.647 -11.262 4.299 1.00 91.00 220 VAL A N 1
ATOM 1656 C CA . VAL A 1 220 ? 6.377 -12.068 5.289 1.00 91.00 220 VAL A CA 1
ATOM 1657 C C . VAL A 1 220 ? 6.146 -13.563 5.081 1.00 91.00 220 VAL A C 1
ATOM 1659 O O . VAL A 1 220 ? 7.101 -14.335 5.125 1.00 91.00 220 VAL A O 1
ATOM 1662 N N . CYS A 1 221 ? 4.914 -13.986 4.788 1.00 90.38 221 CYS A N 1
ATOM 1663 C CA . CYS A 1 221 ? 4.617 -15.370 4.417 1.00 90.38 221 CYS A CA 1
ATOM 1664 C C . CYS A 1 221 ? 5.438 -15.811 3.204 1.00 90.38 221 CYS A C 1
ATOM 1666 O O . CYS A 1 221 ? 6.019 -16.892 3.231 1.00 90.38 221 CYS A O 1
ATOM 1668 N N . LEU A 1 222 ? 5.517 -14.971 2.166 1.00 87.69 222 LEU A N 1
ATOM 1669 C CA . LEU A 1 222 ? 6.292 -15.271 0.964 1.00 87.69 222 LEU A CA 1
ATOM 1670 C C . LEU A 1 222 ? 7.796 -15.368 1.263 1.00 87.69 222 LEU A C 1
ATOM 1672 O O . LEU A 1 222 ? 8.449 -16.289 0.783 1.00 87.69 222 LEU A O 1
ATOM 1676 N N . GLN A 1 223 ? 8.341 -14.455 2.072 1.00 87.00 223 GLN A N 1
ATOM 1677 C CA . GLN A 1 223 ? 9.747 -14.503 2.490 1.00 87.00 223 GLN A CA 1
ATOM 1678 C C . GLN A 1 223 ? 10.056 -15.777 3.289 1.00 87.00 223 GLN A C 1
ATOM 1680 O O . GLN A 1 223 ? 11.035 -16.458 2.995 1.00 87.00 223 GLN A O 1
ATOM 1685 N N . ASN A 1 224 ? 9.193 -16.131 4.245 1.00 87.50 224 AS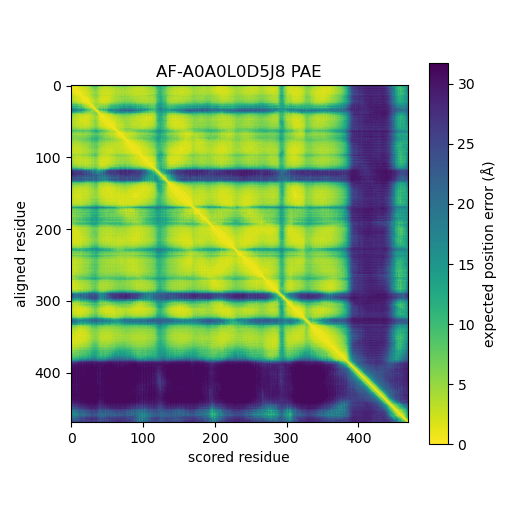N A N 1
ATOM 1686 C CA . ASN A 1 224 ? 9.364 -17.324 5.075 1.00 87.50 224 ASN A CA 1
ATOM 1687 C C . ASN A 1 224 ? 9.231 -18.618 4.272 1.00 87.50 224 ASN A C 1
ATOM 1689 O O . ASN A 1 224 ? 9.977 -19.556 4.520 1.00 87.50 224 ASN A O 1
ATOM 1693 N N . LEU A 1 225 ? 8.332 -18.661 3.283 1.00 85.44 225 LEU A N 1
ATOM 1694 C CA . LEU A 1 225 ? 8.178 -19.821 2.404 1.00 85.44 225 LEU A CA 1
ATOM 1695 C C . LEU A 1 225 ? 9.455 -20.104 1.603 1.00 85.44 225 LEU A C 1
ATOM 1697 O O . LEU A 1 225 ? 9.805 -21.254 1.371 1.00 85.44 225 LEU A O 1
ATOM 1701 N N . VAL A 1 226 ? 10.149 -19.049 1.177 1.00 82.88 226 VAL A N 1
ATOM 1702 C CA . VAL A 1 226 ? 11.393 -19.158 0.405 1.00 82.88 226 VAL A CA 1
ATOM 1703 C C . VAL A 1 226 ? 12.579 -19.479 1.311 1.00 82.88 226 VAL A C 1
ATOM 1705 O O . VAL A 1 226 ? 13.446 -20.260 0.931 1.00 82.88 226 VAL A O 1
ATOM 1708 N N . GLN A 1 227 ? 12.625 -18.883 2.503 1.00 82.62 227 GLN A N 1
ATOM 1709 C CA . GLN A 1 227 ? 13.691 -19.117 3.472 1.00 82.62 227 GLN A CA 1
ATOM 1710 C C . GLN A 1 227 ? 13.657 -20.546 4.030 1.00 82.62 227 GLN A C 1
ATOM 1712 O O . GLN A 1 227 ? 14.701 -21.186 4.123 1.00 82.62 227 GLN A O 1
ATOM 1717 N N . ASP A 1 228 ? 12.462 -21.053 4.332 1.00 81.25 228 ASP A N 1
ATOM 1718 C CA . ASP A 1 228 ? 12.231 -22.393 4.870 1.00 81.25 228 ASP A CA 1
ATOM 1719 C C . ASP A 1 228 ? 11.681 -23.334 3.772 1.00 81.25 228 ASP A C 1
ATOM 1721 O O . ASP A 1 228 ? 10.795 -24.146 4.022 1.00 81.25 228 ASP A O 1
ATOM 1725 N N . ALA A 1 229 ? 12.201 -23.246 2.538 1.00 77.94 229 ALA A N 1
ATOM 1726 C CA . ALA A 1 229 ? 11.682 -23.992 1.377 1.00 77.94 229 ALA A CA 1
ATOM 1727 C C . ALA A 1 229 ? 11.730 -25.530 1.518 1.00 77.94 229 ALA A C 1
ATOM 1729 O O . ALA A 1 229 ? 11.060 -26.240 0.771 1.00 77.94 229 ALA A O 1
ATOM 1730 N N . GLN A 1 230 ? 12.524 -26.050 2.458 1.00 80.38 230 GLN A N 1
ATOM 1731 C CA . GLN A 1 230 ? 12.605 -27.482 2.769 1.00 80.38 230 GLN A CA 1
ATOM 1732 C C . GLN A 1 230 ? 11.620 -27.931 3.860 1.00 80.38 230 GLN A C 1
ATOM 1734 O O . GLN A 1 230 ? 11.468 -29.133 4.072 1.00 80.38 230 GLN A O 1
ATOM 1739 N N . ALA A 1 231 ? 10.964 -27.000 4.558 1.00 82.62 231 ALA A N 1
ATOM 1740 C CA . ALA A 1 231 ? 10.006 -27.328 5.606 1.00 82.62 231 ALA A CA 1
ATOM 1741 C C . ALA A 1 231 ? 8.714 -27.904 5.014 1.00 82.62 231 ALA A C 1
ATOM 1743 O O . ALA A 1 231 ? 8.255 -27.512 3.937 1.00 82.62 231 ALA A O 1
ATOM 1744 N N . SER A 1 232 ? 8.085 -28.819 5.747 1.00 89.12 232 SER A N 1
ATOM 1745 C CA . SER A 1 232 ? 6.772 -29.332 5.363 1.00 89.12 232 SER A CA 1
ATOM 1746 C C . SER A 1 232 ? 5.695 -28.246 5.491 1.00 89.12 232 SER A C 1
ATOM 1748 O O . SER A 1 232 ? 5.772 -27.347 6.334 1.00 89.12 232 SER A O 1
ATOM 1750 N N . TRP A 1 233 ? 4.620 -28.357 4.705 1.00 87.00 233 TRP A N 1
ATOM 1751 C CA . TRP A 1 233 ? 3.476 -27.440 4.810 1.00 87.00 233 TRP A CA 1
ATOM 1752 C C . TRP A 1 233 ? 2.883 -27.383 6.226 1.00 87.00 233 TRP A C 1
ATOM 1754 O O . TRP A 1 233 ? 2.441 -26.323 6.664 1.00 87.00 233 TRP A O 1
ATOM 1764 N N . ALA A 1 234 ? 2.897 -28.503 6.956 1.00 89.31 234 ALA A N 1
ATOM 1765 C CA . ALA A 1 234 ? 2.412 -28.570 8.331 1.00 89.31 234 ALA A CA 1
ATOM 1766 C C . ALA A 1 234 ? 3.289 -27.754 9.296 1.00 89.31 234 ALA A C 1
ATOM 1768 O O . ALA A 1 234 ? 2.759 -27.037 10.145 1.00 89.31 234 ALA A O 1
ATOM 1769 N N . GLU A 1 235 ? 4.613 -27.805 9.144 1.00 87.69 235 GLU A N 1
ATOM 1770 C CA . GLU A 1 235 ? 5.550 -27.008 9.946 1.00 87.69 235 GLU A CA 1
ATOM 1771 C C . GLU A 1 235 ? 5.430 -25.517 9.628 1.00 87.69 235 GLU A C 1
ATOM 1773 O O . GLU A 1 235 ? 5.348 -24.697 10.546 1.00 87.69 235 GLU A O 1
ATOM 1778 N N . PHE A 1 236 ? 5.333 -25.162 8.342 1.00 88.56 236 PHE A N 1
ATOM 1779 C CA . PHE A 1 236 ? 5.133 -23.778 7.912 1.00 88.56 236 PHE A CA 1
ATOM 1780 C C . PHE A 1 236 ? 3.826 -23.192 8.468 1.00 88.56 236 PHE A C 1
ATOM 1782 O O . PHE A 1 236 ? 3.824 -22.113 9.069 1.00 88.56 236 PHE A O 1
ATOM 1789 N N . LEU A 1 237 ? 2.709 -23.915 8.327 1.00 88.75 237 LEU A N 1
ATOM 1790 C CA . LEU A 1 237 ? 1.417 -23.500 8.881 1.00 88.75 237 LEU A CA 1
ATOM 1791 C C . LEU A 1 237 ? 1.448 -23.454 10.413 1.00 88.75 237 LEU A C 1
ATOM 1793 O O . LEU A 1 237 ? 0.897 -22.533 11.019 1.00 88.75 237 LEU A O 1
ATOM 1797 N N . GLY A 1 238 ? 2.122 -24.417 11.043 1.00 86.19 238 GLY A N 1
ATOM 1798 C CA . GLY A 1 238 ? 2.239 -24.523 12.491 1.00 86.19 238 GLY A CA 1
ATOM 1799 C C . GLY A 1 238 ? 3.029 -23.380 13.126 1.00 86.19 238 GLY A C 1
ATOM 1800 O O . GLY A 1 238 ? 2.601 -22.884 14.174 1.00 86.19 238 GLY A O 1
ATOM 1801 N N . ARG A 1 239 ? 4.141 -22.962 12.502 1.00 84.44 239 ARG A N 1
ATOM 1802 C CA . ARG A 1 239 ? 5.031 -21.895 12.988 1.00 84.44 239 ARG A CA 1
ATOM 1803 C C . ARG A 1 239 ? 4.615 -20.526 12.453 1.00 84.44 239 ARG A C 1
ATOM 1805 O O . ARG A 1 239 ? 4.112 -19.698 13.207 1.00 84.44 239 ARG A O 1
ATOM 1812 N N . THR A 1 240 ? 4.794 -20.292 11.155 1.00 88.19 240 THR A N 1
ATOM 1813 C CA . THR A 1 240 ? 4.543 -18.990 10.519 1.00 88.19 240 THR A CA 1
ATOM 1814 C C . THR A 1 240 ? 3.051 -18.712 10.396 1.00 88.19 240 THR A C 1
ATOM 1816 O O . THR A 1 240 ? 2.601 -17.627 10.762 1.00 88.19 240 THR A O 1
ATOM 1819 N N . GLY A 1 241 ? 2.272 -19.697 9.937 1.00 89.44 241 GLY A N 1
ATOM 1820 C CA . GLY A 1 241 ? 0.827 -19.544 9.750 1.00 89.44 241 GLY A CA 1
ATOM 1821 C C . GLY A 1 241 ? 0.100 -19.168 11.042 1.00 89.44 241 GLY A C 1
ATOM 1822 O O . GLY A 1 241 ? -0.731 -18.263 11.036 1.00 89.44 241 GLY A O 1
ATOM 1823 N N . ARG A 1 242 ? 0.465 -19.789 12.170 1.00 89.25 242 ARG A N 1
ATOM 1824 C CA . ARG A 1 242 ? -0.099 -19.476 13.491 1.00 89.25 242 ARG A CA 1
ATOM 1825 C C . ARG A 1 242 ? 0.175 -18.036 13.921 1.00 89.25 242 ARG A C 1
ATOM 1827 O O . ARG A 1 242 ? -0.763 -17.343 14.303 1.00 89.25 242 ARG A O 1
ATOM 1834 N N . SER A 1 243 ? 1.425 -17.578 13.853 1.00 89.88 243 SER A N 1
ATOM 1835 C CA . SER A 1 243 ? 1.786 -16.207 14.244 1.00 89.88 243 SER A CA 1
ATOM 1836 C C . SER A 1 243 ? 1.111 -15.166 13.351 1.00 89.88 243 SER A C 1
ATOM 1838 O O . SER A 1 243 ? 0.578 -14.181 13.855 1.00 89.88 243 SER A O 1
ATOM 1840 N N . VAL A 1 244 ? 1.061 -15.416 12.038 1.00 91.44 244 VAL A N 1
ATOM 1841 C CA . VAL A 1 244 ? 0.356 -14.565 11.066 1.00 91.44 244 VAL A CA 1
ATOM 1842 C C . VAL A 1 244 ? -1.139 -14.500 11.372 1.00 91.44 244 VAL A C 1
ATOM 1844 O O . VAL A 1 244 ? -1.715 -13.413 11.383 1.00 91.44 244 VAL A O 1
ATOM 1847 N N . LEU A 1 245 ? -1.762 -15.646 11.662 1.00 91.62 245 LEU A N 1
ATOM 1848 C CA . LEU A 1 245 ? -3.176 -15.716 12.019 1.00 91.62 245 LEU A CA 1
ATOM 1849 C C . LEU A 1 245 ? -3.462 -14.944 13.306 1.00 91.62 245 LEU A C 1
ATOM 1851 O O . LEU A 1 245 ? -4.423 -14.186 13.335 1.00 91.62 245 LEU A O 1
ATOM 1855 N N . ILE A 1 246 ? -2.636 -15.111 14.345 1.00 90.25 246 ILE A N 1
ATOM 1856 C CA . ILE A 1 246 ? -2.788 -14.387 15.614 1.00 90.25 246 ILE A CA 1
ATOM 1857 C C . ILE A 1 246 ? -2.717 -12.881 15.369 1.00 90.25 246 ILE A C 1
ATOM 1859 O O . ILE A 1 246 ? -3.609 -12.167 15.814 1.00 90.25 246 ILE A O 1
ATOM 1863 N N . PHE A 1 247 ? -1.709 -12.418 14.627 1.00 90.44 247 PHE A N 1
ATOM 1864 C CA . PHE A 1 247 ? -1.494 -10.996 14.362 1.00 90.44 247 PHE A CA 1
ATOM 1865 C C . PHE A 1 247 ? -2.641 -10.373 13.553 1.00 90.44 247 PHE A C 1
ATOM 1867 O O . PHE A 1 247 ? -3.120 -9.282 13.854 1.00 90.44 247 PHE A O 1
ATOM 1874 N N . TRP A 1 248 ? -3.130 -11.083 12.534 1.00 91.56 248 TRP A N 1
ATOM 1875 C CA . TRP A 1 248 ? -4.254 -10.618 11.724 1.00 91.56 248 TRP A CA 1
ATOM 1876 C C . TRP A 1 248 ? -5.588 -10.678 12.480 1.00 91.56 248 TRP A C 1
ATOM 1878 O O . TRP A 1 248 ? -6.397 -9.754 12.401 1.00 91.56 248 TRP A O 1
ATOM 1888 N N . ALA A 1 249 ? -5.829 -11.753 13.233 1.00 92.44 249 ALA A N 1
ATOM 1889 C CA . ALA A 1 249 ? -7.060 -11.928 13.995 1.00 92.44 249 ALA A CA 1
ATOM 1890 C C . ALA A 1 249 ? -7.153 -10.938 15.160 1.00 92.44 249 ALA A C 1
ATOM 1892 O O . ALA A 1 249 ? -8.237 -10.406 15.404 1.00 92.44 249 ALA A O 1
ATOM 1893 N N . SER A 1 250 ? -6.041 -10.654 15.851 1.00 91.75 250 SER A N 1
ATOM 1894 C CA . SER A 1 250 ? -6.024 -9.661 16.927 1.00 91.75 250 SER A CA 1
ATOM 1895 C C . SER A 1 250 ? -6.445 -8.290 16.422 1.00 91.75 250 SER A C 1
ATOM 1897 O O . SER A 1 250 ? -7.242 -7.635 17.083 1.00 91.75 250 SER A O 1
ATOM 1899 N N . GLU A 1 251 ? -5.996 -7.900 15.229 1.00 91.56 251 GLU A N 1
ATOM 1900 C CA . GLU A 1 251 ? -6.370 -6.623 14.622 1.00 91.56 251 GLU A CA 1
ATOM 1901 C C . GLU A 1 251 ? -7.880 -6.518 14.390 1.00 91.56 251 GLU A C 1
ATOM 1903 O O . GLU A 1 251 ? -8.536 -5.558 14.792 1.00 91.56 251 GLU A O 1
ATOM 1908 N N . ILE A 1 252 ? -8.472 -7.562 13.806 1.00 91.69 252 ILE A N 1
ATOM 1909 C CA . ILE A 1 252 ? -9.913 -7.603 13.535 1.00 91.69 252 ILE A CA 1
ATOM 1910 C C . ILE A 1 252 ? -10.714 -7.555 14.834 1.00 91.69 252 ILE A C 1
ATOM 1912 O O . ILE A 1 252 ? -11.732 -6.859 14.903 1.00 91.69 252 ILE A O 1
ATOM 1916 N N . VAL A 1 253 ? -10.285 -8.306 15.850 1.00 92.75 253 VAL A N 1
ATOM 1917 C CA . VAL A 1 253 ? -10.966 -8.364 17.146 1.00 92.75 253 VAL A CA 1
ATOM 1918 C C . VAL A 1 253 ? -10.888 -7.012 17.844 1.00 92.75 253 VAL A C 1
ATOM 1920 O O . VAL A 1 253 ? -11.929 -6.484 18.238 1.00 92.75 253 VAL A O 1
ATOM 1923 N N . VAL A 1 254 ? -9.691 -6.432 17.957 1.00 92.50 254 VAL A N 1
ATOM 1924 C CA . VAL A 1 254 ? -9.481 -5.139 18.619 1.00 92.50 254 VAL A CA 1
ATOM 1925 C C . VAL A 1 254 ? -10.309 -4.059 17.940 1.00 92.50 254 VAL A C 1
ATOM 1927 O O . VAL A 1 254 ? -11.038 -3.337 18.619 1.00 92.50 254 VAL A O 1
ATOM 1930 N N . ASP A 1 255 ? -10.308 -4.005 16.614 1.00 91.88 255 ASP A N 1
ATOM 1931 C CA . ASP A 1 255 ? -11.087 -3.002 15.908 1.00 91.88 255 ASP A CA 1
ATOM 1932 C C . ASP A 1 255 ? -12.599 -3.214 16.009 1.00 91.88 255 ASP A C 1
ATOM 1934 O O . ASP A 1 255 ? -13.364 -2.253 16.127 1.00 91.88 255 ASP A O 1
ATOM 1938 N N . SER A 1 256 ? -13.060 -4.465 15.999 1.00 91.94 256 SER A N 1
ATOM 1939 C CA . SER A 1 256 ? -14.482 -4.771 16.203 1.00 91.94 256 SER A CA 1
ATOM 1940 C C . SER A 1 256 ? -14.947 -4.302 17.584 1.00 91.94 256 SER A C 1
ATOM 1942 O O . SER A 1 256 ? -16.023 -3.709 17.719 1.00 91.94 256 SER A O 1
ATOM 1944 N N . VAL A 1 257 ? -14.110 -4.505 18.606 1.00 93.06 257 VAL A N 1
ATOM 1945 C CA . VAL A 1 257 ? -14.343 -4.012 19.968 1.00 93.06 257 VAL A CA 1
ATOM 1946 C C . VAL A 1 257 ? -14.307 -2.479 19.997 1.00 93.06 257 VAL A C 1
ATOM 1948 O O . VAL A 1 257 ? -15.237 -1.861 20.521 1.00 93.06 257 VAL A O 1
ATOM 1951 N N . LYS A 1 258 ? -13.300 -1.858 19.369 1.00 93.00 258 LYS A N 1
ATOM 1952 C CA . LYS A 1 258 ? -13.135 -0.400 19.240 1.00 93.00 258 LYS A CA 1
ATOM 1953 C C . LYS A 1 258 ? -14.397 0.257 18.675 1.00 93.00 258 LYS A C 1
ATOM 1955 O O . LYS A 1 258 ? -15.004 1.096 19.341 1.00 93.00 258 LYS A O 1
ATOM 1960 N N . HIS A 1 259 ? -14.859 -0.169 17.500 1.00 92.31 259 HIS A N 1
ATOM 1961 C CA . HIS A 1 259 ? -16.051 0.400 16.862 1.00 92.31 259 HIS A CA 1
ATOM 1962 C C . HIS A 1 259 ? -17.338 0.158 17.662 1.00 92.31 259 HIS A C 1
ATOM 1964 O O . HIS A 1 259 ? -18.198 1.041 17.708 1.00 92.31 259 HIS A O 1
ATOM 1970 N N . SER A 1 260 ? -17.459 -0.990 18.337 1.00 91.94 260 SER A N 1
ATOM 1971 C CA . SER A 1 260 ? -18.610 -1.288 19.200 1.00 91.94 260 SER A CA 1
ATOM 1972 C C . SER A 1 260 ? -18.699 -0.318 20.382 1.00 91.94 260 SER A C 1
ATOM 1974 O O . SER A 1 260 ? -19.768 0.233 20.661 1.00 91.94 260 SER A O 1
ATOM 1976 N N . PHE A 1 261 ? -17.573 -0.048 21.053 1.00 92.81 261 PHE A N 1
ATOM 1977 C CA . PHE A 1 261 ? -17.523 0.910 22.159 1.00 92.81 261 PHE A CA 1
ATOM 1978 C C . PHE A 1 261 ? -17.703 2.355 21.699 1.00 92.81 261 PHE A C 1
ATOM 1980 O O . PHE A 1 261 ? -18.425 3.102 22.359 1.00 92.81 261 PHE A O 1
ATOM 1987 N N . ILE A 1 262 ? -17.130 2.745 20.557 1.00 92.62 262 ILE A N 1
ATOM 1988 C CA . ILE A 1 262 ? -17.315 4.096 20.012 1.00 92.62 262 ILE A CA 1
ATOM 1989 C C . ILE A 1 262 ? -18.796 4.363 19.723 1.00 92.62 262 ILE A C 1
ATOM 1991 O O . ILE A 1 262 ? -19.304 5.412 20.126 1.00 92.62 262 ILE A O 1
ATOM 1995 N N . CYS A 1 263 ? -19.506 3.416 19.100 1.00 92.00 263 CYS A N 1
ATOM 1996 C CA . CYS A 1 263 ? -20.948 3.531 18.873 1.00 92.00 263 CYS A CA 1
ATOM 1997 C C . CYS A 1 263 ? -21.729 3.631 20.187 1.00 92.00 263 CYS A C 1
ATOM 1999 O O . CYS A 1 263 ? -22.587 4.504 20.326 1.00 92.00 263 CYS A O 1
ATOM 2001 N N . LYS A 1 264 ? -21.391 2.792 21.174 1.00 91.81 264 LYS A N 1
ATOM 2002 C CA . LYS A 1 264 ? -22.056 2.778 22.482 1.00 91.81 264 LYS A CA 1
ATOM 2003 C C . LYS A 1 264 ? -21.862 4.086 23.255 1.00 91.81 264 LYS A C 1
ATOM 2005 O O . LYS A 1 264 ? -22.841 4.655 23.731 1.00 91.81 264 LYS A O 1
ATOM 2010 N N . PHE A 1 265 ? -20.629 4.577 23.377 1.00 91.81 265 PHE A N 1
ATOM 2011 C CA . PHE A 1 265 ? -20.323 5.775 24.166 1.00 91.81 265 PHE A CA 1
ATOM 2012 C C . PHE A 1 265 ? -20.760 7.074 23.486 1.00 91.81 265 PHE A C 1
ATOM 2014 O O . PHE A 1 265 ? -21.161 8.010 24.174 1.00 91.81 265 PHE A O 1
ATOM 2021 N N . ASN A 1 266 ? -20.757 7.126 22.151 1.00 90.75 266 ASN A N 1
ATOM 2022 C CA . ASN A 1 266 ? -21.194 8.307 21.400 1.00 90.75 266 ASN A CA 1
ATOM 2023 C C . ASN A 1 266 ? -22.671 8.255 20.975 1.00 90.75 266 ASN A C 1
ATOM 2025 O O . ASN A 1 266 ? -23.137 9.177 20.310 1.00 90.75 266 ASN A O 1
ATOM 2029 N N . LYS A 1 267 ? -23.416 7.205 21.363 1.00 92.25 267 LYS A N 1
ATOM 2030 C CA . LYS A 1 267 ? -24.826 6.978 20.990 1.00 92.25 267 LYS A CA 1
ATOM 2031 C C . LYS A 1 267 ? -25.051 7.046 19.470 1.00 92.25 267 LYS A C 1
ATOM 2033 O O . LYS A 1 267 ? -26.029 7.624 19.001 1.00 92.25 267 LYS A O 1
ATOM 2038 N N . LEU A 1 268 ? -24.122 6.478 18.703 1.00 91.38 268 LEU A N 1
ATOM 2039 C CA . LEU A 1 268 ? -24.190 6.435 17.243 1.00 91.38 268 LEU A CA 1
ATOM 2040 C C . LEU A 1 268 ? -24.822 5.121 16.787 1.00 91.38 268 LEU A C 1
ATOM 2042 O O . LEU A 1 268 ? -24.451 4.049 17.263 1.00 91.38 268 LEU A O 1
ATOM 2046 N N . ASP A 1 269 ? -25.745 5.213 15.832 1.00 90.75 269 ASP A N 1
ATOM 2047 C CA . ASP A 1 269 ? -26.393 4.044 15.243 1.00 90.75 269 ASP A CA 1
ATOM 2048 C C . ASP A 1 269 ? -25.413 3.223 14.385 1.00 90.75 269 ASP A C 1
ATOM 2050 O O . ASP A 1 269 ? -24.648 3.771 13.586 1.00 90.75 269 ASP A O 1
ATOM 2054 N N . ALA A 1 270 ? -25.469 1.894 14.503 1.00 88.69 270 ALA A N 1
ATOM 2055 C CA . ALA A 1 270 ? -24.640 0.984 13.711 1.00 88.69 270 ALA A CA 1
ATOM 2056 C C . ALA A 1 270 ? -24.982 1.048 12.209 1.00 88.69 270 ALA A C 1
ATOM 2058 O O . ALA A 1 270 ? -24.117 0.805 11.360 1.00 88.69 270 ALA A O 1
ATOM 2059 N N . GLY A 1 271 ? -26.210 1.455 11.861 1.00 87.94 271 GLY A N 1
ATOM 2060 C CA . GLY A 1 271 ? -26.625 1.728 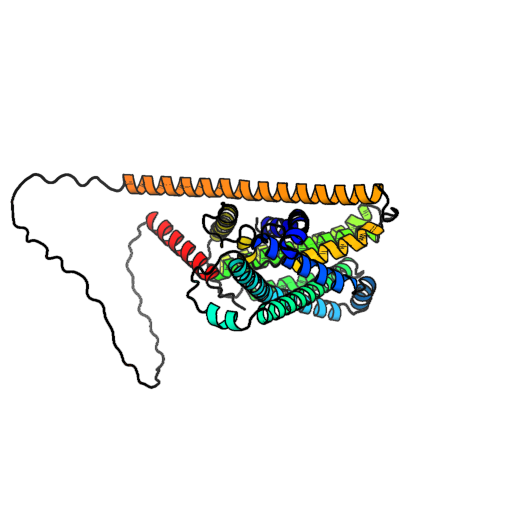10.484 1.00 87.94 271 GLY A CA 1
ATOM 2061 C C . GLY A 1 271 ? -25.790 2.811 9.788 1.00 87.94 271 GLY A C 1
ATOM 2062 O O . GLY A 1 271 ? -25.746 2.859 8.556 1.00 87.94 271 GLY A O 1
ATOM 2063 N N . LEU A 1 272 ? -25.046 3.633 10.537 1.00 89.88 272 LEU A N 1
ATOM 2064 C CA . LEU A 1 272 ? -24.154 4.657 9.993 1.00 89.88 272 LEU A CA 1
ATOM 2065 C C . LEU A 1 272 ? -23.023 4.073 9.126 1.00 89.88 272 LEU A C 1
ATOM 2067 O O . LEU A 1 272 ? -22.716 4.637 8.075 1.00 89.88 272 LEU A O 1
ATOM 2071 N N . TYR A 1 273 ? -22.472 2.900 9.463 1.00 91.06 273 TYR A N 1
ATOM 2072 C CA . TYR A 1 273 ? -21.453 2.244 8.623 1.00 91.06 273 TYR A CA 1
ATOM 2073 C C . TYR A 1 273 ? -21.997 1.846 7.244 1.00 91.06 273 TYR A C 1
ATOM 2075 O O . TYR A 1 273 ? -21.269 1.839 6.248 1.00 91.06 273 TYR A O 1
ATOM 2083 N N . SER A 1 274 ? -23.303 1.575 7.157 1.00 88.62 274 SER A N 1
ATOM 2084 C CA . SER A 1 274 ? -23.999 1.362 5.888 1.00 88.62 274 SER A CA 1
ATOM 2085 C C . SER A 1 274 ? -23.935 2.632 5.024 1.00 88.62 274 SER A C 1
ATOM 2087 O O . SER A 1 274 ? -23.624 2.559 3.832 1.00 88.62 274 SER A O 1
ATOM 2089 N N . LYS A 1 275 ? -24.136 3.814 5.622 1.00 88.88 275 LYS A N 1
ATOM 2090 C CA . LYS A 1 275 ? -24.003 5.104 4.922 1.00 88.88 275 LYS A CA 1
ATOM 2091 C C . LYS A 1 275 ? -22.563 5.349 4.466 1.00 88.88 275 LYS A C 1
ATOM 2093 O O . LYS A 1 275 ? -22.356 5.692 3.305 1.00 88.88 275 LYS A O 1
ATOM 2098 N N . PHE A 1 276 ? -21.572 5.075 5.318 1.00 90.75 276 PHE A N 1
ATOM 2099 C CA . PHE A 1 276 ? -20.150 5.181 4.957 1.00 90.75 276 PHE A CA 1
ATOM 2100 C C . PHE A 1 276 ? -19.792 4.318 3.747 1.00 90.75 276 PHE A C 1
ATOM 2102 O O . PHE A 1 276 ? -19.150 4.786 2.809 1.00 90.75 276 PHE A O 1
ATOM 2109 N N . SER A 1 277 ? -20.269 3.070 3.718 1.00 88.44 277 SER A N 1
ATOM 2110 C CA . SER A 1 277 ? -20.065 2.201 2.561 1.00 88.44 277 SER A CA 1
ATOM 2111 C C . SER A 1 277 ? -20.721 2.763 1.300 1.00 88.44 277 SER A C 1
ATOM 2113 O O . SER A 1 277 ? -20.144 2.631 0.225 1.00 88.44 277 SER A O 1
ATOM 2115 N N . SER A 1 278 ? -21.905 3.374 1.405 1.00 87.12 278 SER A N 1
ATOM 2116 C CA . SER A 1 278 ? -22.585 3.994 0.260 1.00 87.12 278 SER A CA 1
ATOM 2117 C C . SER A 1 278 ? -21.817 5.198 -0.296 1.00 87.12 278 SER A C 1
ATOM 2119 O O . SER A 1 278 ? -21.745 5.336 -1.515 1.00 87.12 278 SER A O 1
ATOM 2121 N N . ILE A 1 279 ? -21.187 6.010 0.563 1.00 87.00 279 ILE A N 1
ATOM 2122 C CA . ILE A 1 279 ? -20.303 7.110 0.136 1.00 87.00 279 ILE A CA 1
ATOM 2123 C C . ILE A 1 279 ? -19.151 6.551 -0.707 1.00 87.00 279 ILE A C 1
ATOM 2125 O O . ILE A 1 279 ? -18.975 6.965 -1.850 1.00 87.00 279 ILE A O 1
ATOM 2129 N N . LEU A 1 280 ? -18.449 5.534 -0.194 1.00 87.25 280 LEU A N 1
ATOM 2130 C CA . LEU A 1 280 ? -17.329 4.915 -0.909 1.00 87.25 280 LEU A CA 1
ATOM 2131 C C . LEU A 1 280 ? -17.753 4.297 -2.249 1.00 87.25 280 LEU A C 1
ATOM 2133 O O . LEU A 1 280 ? -17.022 4.390 -3.232 1.00 87.25 280 LEU A O 1
ATOM 2137 N N . TYR A 1 281 ? -18.935 3.680 -2.321 1.00 87.25 281 TYR A N 1
ATOM 2138 C CA . TYR A 1 281 ? -19.447 3.150 -3.586 1.00 87.25 281 TYR A CA 1
ATOM 2139 C C . TYR A 1 281 ? -19.795 4.235 -4.596 1.00 87.25 281 TYR A C 1
ATOM 2141 O O . TYR A 1 281 ? -19.508 4.060 -5.780 1.00 87.25 281 TYR A O 1
ATOM 2149 N N . SER A 1 282 ? -20.371 5.346 -4.136 1.00 84.06 282 SER A N 1
ATOM 2150 C CA . SER A 1 282 ? -20.619 6.510 -4.983 1.00 84.06 282 SER A CA 1
ATOM 2151 C C . SER A 1 282 ? -19.307 7.040 -5.563 1.00 84.06 282 SER A C 1
ATOM 2153 O O . SER A 1 282 ? -19.210 7.230 -6.772 1.00 84.06 282 SER A O 1
ATOM 2155 N N . ASP A 1 283 ? -18.247 7.153 -4.754 1.00 84.19 283 ASP A N 1
ATOM 2156 C CA . ASP A 1 283 ? -16.933 7.582 -5.249 1.00 84.19 283 ASP A CA 1
ATOM 2157 C C . ASP A 1 283 ? -16.334 6.606 -6.280 1.00 84.19 283 ASP A C 1
ATOM 2159 O O . ASP A 1 283 ? -15.708 7.042 -7.246 1.00 84.19 283 ASP A O 1
ATOM 2163 N N . ILE A 1 284 ? -16.535 5.291 -6.113 1.00 84.62 284 ILE A N 1
ATOM 2164 C CA . ILE A 1 284 ? -16.077 4.273 -7.079 1.00 84.62 284 ILE A CA 1
ATOM 2165 C C . ILE A 1 284 ? -16.810 4.410 -8.417 1.00 84.62 284 ILE A C 1
ATOM 2167 O O . ILE A 1 284 ? -16.177 4.310 -9.469 1.00 84.62 284 ILE A O 1
ATOM 2171 N N . ILE A 1 285 ? -18.129 4.615 -8.391 1.00 84.19 285 ILE A N 1
ATOM 2172 C CA . ILE A 1 285 ? -18.943 4.775 -9.604 1.00 84.19 285 ILE A CA 1
ATOM 2173 C C . ILE A 1 285 ? -18.575 6.085 -10.300 1.00 84.19 285 ILE A C 1
ATOM 2175 O O . ILE A 1 285 ? -18.242 6.074 -11.483 1.00 84.19 285 ILE A O 1
ATOM 2179 N N . ASN A 1 286 ? -18.542 7.189 -9.551 1.00 81.06 286 ASN A N 1
ATOM 2180 C CA . ASN A 1 286 ? -18.216 8.514 -10.075 1.00 81.06 286 ASN A CA 1
ATOM 2181 C C . ASN A 1 286 ? -16.793 8.580 -10.641 1.00 81.06 286 ASN A C 1
ATOM 2183 O O . ASN A 1 286 ? -16.565 9.259 -11.637 1.00 81.06 286 ASN A O 1
ATOM 2187 N N . GLY A 1 287 ? -15.843 7.840 -10.057 1.00 71.69 287 GLY A N 1
ATOM 2188 C CA . GLY A 1 287 ? -14.489 7.720 -10.598 1.00 71.69 287 GLY A CA 1
ATOM 2189 C C . GLY A 1 287 ? -14.422 6.968 -11.932 1.00 71.69 287 GLY A C 1
ATOM 2190 O O . GLY A 1 287 ? -13.521 7.209 -12.726 1.00 71.69 287 GLY A O 1
ATOM 2191 N N . ARG A 1 288 ? -15.371 6.074 -12.227 1.00 72.94 288 ARG A N 1
ATOM 2192 C CA . ARG A 1 288 ? -15.341 5.234 -13.438 1.00 72.94 288 ARG A CA 1
ATOM 2193 C C . ARG A 1 288 ? -16.175 5.770 -14.597 1.00 72.94 288 ARG A C 1
ATOM 2195 O O . ARG A 1 288 ? -16.063 5.238 -15.700 1.00 72.94 288 ARG A O 1
ATOM 2202 N N . LEU A 1 289 ? -16.990 6.796 -14.371 1.00 66.25 289 LEU A N 1
ATOM 2203 C CA . LEU A 1 289 ? -17.738 7.445 -15.442 1.00 66.25 289 LEU A CA 1
ATOM 2204 C C . LEU A 1 289 ? -16.774 8.223 -16.361 1.00 66.25 289 LEU A C 1
ATOM 2206 O O . LEU A 1 289 ? -15.890 8.922 -15.857 1.00 66.25 289 LEU A O 1
ATOM 2210 N N . PRO A 1 290 ? -16.920 8.124 -17.699 1.00 50.81 290 PRO A N 1
ATOM 2211 C CA . PRO A 1 290 ? -16.149 8.932 -18.635 1.00 50.81 290 PRO A CA 1
ATOM 2212 C C . PRO A 1 290 ? -16.391 10.404 -18.316 1.00 50.81 290 PRO A C 1
ATOM 2214 O O . PRO A 1 290 ? -17.522 10.887 -18.365 1.00 50.81 290 PRO A O 1
ATOM 2217 N N . ALA A 1 291 ? -15.340 11.110 -17.916 1.00 45.72 291 ALA A N 1
ATOM 2218 C CA . ALA A 1 291 ? -15.492 12.469 -17.449 1.00 45.72 291 ALA A CA 1
ATOM 2219 C C . ALA A 1 291 ? -15.929 13.385 -18.603 1.00 45.72 291 ALA A C 1
ATOM 2221 O O . ALA A 1 291 ? -15.168 13.644 -19.529 1.00 45.72 291 ALA A O 1
ATOM 2222 N N . SER A 1 292 ? -17.116 13.978 -18.474 1.00 38.00 292 SER A N 1
ATOM 2223 C CA . SER A 1 292 ? -17.518 15.196 -19.195 1.00 38.00 292 SER A CA 1
ATOM 2224 C C . SER A 1 292 ? -16.648 16.420 -18.819 1.00 38.00 292 SER A C 1
ATOM 2226 O O . SER A 1 292 ? -16.920 17.529 -19.270 1.00 38.00 292 SER A O 1
ATOM 2228 N N . GLN A 1 293 ? -15.623 16.245 -17.974 1.00 37.16 293 GLN A N 1
ATOM 2229 C CA . GLN A 1 293 ? -14.710 17.276 -17.483 1.00 37.16 293 GLN A CA 1
ATOM 2230 C C . GLN A 1 293 ? -13.257 16.748 -17.505 1.00 37.16 293 GLN A C 1
ATOM 2232 O O . GLN A 1 293 ? -12.965 15.759 -16.830 1.00 37.16 293 GLN A O 1
ATOM 2237 N N . PRO A 1 294 ? -12.309 17.396 -18.206 1.00 40.34 294 PRO A N 1
ATOM 2238 C CA . PRO A 1 294 ? -10.924 16.924 -18.398 1.00 40.34 294 PRO A CA 1
ATOM 2239 C C . PRO A 1 294 ? -10.038 16.901 -17.128 1.00 40.34 294 PRO A C 1
ATOM 2241 O O . PRO A 1 294 ? -8.829 16.684 -17.211 1.00 40.34 294 PRO A O 1
ATOM 2244 N N . SER A 1 295 ? -10.613 17.116 -15.942 1.00 38.50 295 SER A N 1
ATOM 2245 C CA . SER A 1 295 ? -9.921 17.208 -14.649 1.00 38.50 295 SER A CA 1
ATOM 2246 C C . SER A 1 295 ? -10.278 16.095 -13.651 1.00 38.50 295 SER A C 1
ATOM 2248 O O . SER A 1 295 ? -9.600 15.964 -12.628 1.00 38.50 295 SER A O 1
ATOM 2250 N N . ALA A 1 296 ? -11.302 15.275 -13.920 1.00 35.31 296 ALA A N 1
ATOM 2251 C CA . ALA A 1 296 ? -11.759 14.254 -12.977 1.00 35.31 296 ALA A CA 1
ATOM 2252 C C . ALA A 1 296 ? -10.827 13.027 -12.982 1.00 35.31 296 ALA A C 1
ATOM 2254 O O . ALA A 1 296 ? -10.678 12.337 -13.988 1.00 35.31 296 ALA A O 1
ATOM 2255 N N . LYS A 1 297 ? -10.169 12.780 -11.841 1.00 50.78 297 LYS A N 1
ATOM 2256 C CA . LYS A 1 297 ? -9.186 11.707 -11.603 1.00 50.78 297 LYS A CA 1
ATOM 2257 C C . LYS A 1 297 ? -9.893 10.330 -11.538 1.00 50.78 297 LYS A C 1
ATOM 2259 O O . LYS A 1 297 ? -10.469 10.033 -10.492 1.00 50.78 297 LYS A O 1
ATOM 2264 N N . PRO A 1 298 ? -9.802 9.438 -12.548 1.00 51.88 298 PRO A N 1
ATOM 2265 C CA . PRO A 1 298 ? -10.707 8.280 -12.616 1.00 51.88 298 PRO A CA 1
ATOM 2266 C C . PRO A 1 298 ? -10.400 7.150 -11.610 1.00 51.88 298 PRO A C 1
ATOM 2268 O O . PRO A 1 298 ? -11.280 6.423 -11.165 1.00 51.88 298 PRO A O 1
ATOM 2271 N N . HIS A 1 299 ? -9.135 7.001 -11.200 1.00 47.34 299 HIS A N 1
ATOM 2272 C CA . HIS A 1 299 ? -8.695 5.865 -10.368 1.00 47.34 299 HIS A CA 1
ATOM 2273 C C . HIS A 1 299 ? -8.158 6.246 -8.982 1.00 47.34 299 HIS A C 1
ATOM 2275 O O . HIS A 1 299 ? -7.916 5.366 -8.164 1.00 47.34 299 HIS A O 1
ATOM 2281 N N . HIS A 1 300 ? -7.988 7.540 -8.697 1.00 58.34 300 HIS A N 1
ATOM 2282 C CA . HIS A 1 300 ? -7.327 8.007 -7.470 1.00 58.34 300 HIS A CA 1
ATOM 2283 C C . HIS A 1 300 ? -8.264 8.716 -6.485 1.00 58.34 300 HIS A C 1
ATOM 2285 O O . HIS A 1 300 ? -7.858 8.959 -5.355 1.00 58.34 300 HIS A O 1
ATOM 2291 N N . ALA A 1 301 ? -9.508 9.024 -6.871 1.00 62.34 301 ALA A N 1
ATOM 2292 C CA . ALA A 1 301 ? -10.444 9.755 -6.010 1.00 62.34 301 ALA A CA 1
ATOM 2293 C C . ALA A 1 301 ? -10.777 8.986 -4.718 1.00 62.34 301 ALA A C 1
ATOM 2295 O O . ALA A 1 301 ? -10.760 9.553 -3.628 1.00 62.34 301 ALA A O 1
ATOM 2296 N N . VAL A 1 302 ? -11.004 7.675 -4.833 1.00 72.88 302 VAL A N 1
ATOM 2297 C CA . VAL A 1 302 ? -11.358 6.827 -3.686 1.00 72.88 302 VAL A CA 1
ATOM 2298 C C . VAL A 1 302 ? -10.157 6.625 -2.761 1.00 72.88 302 VAL A C 1
ATOM 2300 O O . VAL A 1 302 ? -10.276 6.810 -1.554 1.00 72.88 302 VAL A O 1
ATOM 2303 N N . SER A 1 303 ? -8.978 6.312 -3.312 1.00 75.19 303 SER A N 1
ATOM 2304 C CA . SER A 1 303 ? -7.745 6.179 -2.521 1.00 75.19 303 SER A CA 1
ATOM 2305 C C . SER A 1 303 ? -7.390 7.480 -1.801 1.00 75.19 303 SER A C 1
ATOM 2307 O O . SER A 1 303 ? -6.998 7.440 -0.640 1.00 75.19 303 SER A O 1
ATOM 2309 N N . HIS A 1 304 ? -7.607 8.627 -2.453 1.00 75.75 304 HIS A N 1
ATOM 2310 C CA . HIS A 1 304 ? -7.391 9.939 -1.853 1.00 75.75 304 HIS A CA 1
ATOM 2311 C C . HIS A 1 304 ? -8.351 10.206 -0.685 1.00 75.75 304 HIS A C 1
ATOM 2313 O O . HIS A 1 304 ? -7.921 10.699 0.353 1.00 75.75 304 HIS A O 1
ATOM 2319 N N . ARG A 1 305 ? -9.637 9.843 -0.811 1.00 80.75 305 ARG A N 1
ATOM 2320 C CA . ARG A 1 305 ? -10.613 10.008 0.279 1.00 80.75 305 ARG A CA 1
ATOM 2321 C C . ARG A 1 305 ? -10.274 9.154 1.500 1.00 80.75 305 ARG A C 1
ATOM 2323 O O . ARG A 1 305 ? -10.438 9.619 2.622 1.00 80.75 305 ARG A O 1
ATOM 2330 N N . ILE A 1 306 ? -9.839 7.915 1.281 1.00 84.69 306 ILE A N 1
ATOM 2331 C CA . ILE A 1 306 ? -9.514 6.987 2.373 1.00 84.69 306 ILE A CA 1
ATOM 2332 C C . ILE A 1 306 ? -8.144 7.335 2.997 1.00 84.69 306 ILE A C 1
ATOM 2334 O O . ILE A 1 306 ? -7.876 6.966 4.133 1.00 84.69 306 ILE A O 1
ATOM 2338 N N . GLY A 1 307 ? -7.292 8.098 2.301 1.00 83.31 307 GLY A N 1
ATOM 2339 C CA . GLY A 1 307 ? -5.952 8.449 2.783 1.00 83.31 307 GLY A CA 1
ATOM 2340 C C . GLY A 1 307 ? -4.875 7.431 2.400 1.00 83.31 307 GLY A C 1
ATOM 2341 O O . GLY A 1 307 ? -3.792 7.435 2.972 1.00 83.31 307 GLY A O 1
ATOM 2342 N N . PHE A 1 308 ? -5.155 6.551 1.435 1.00 88.56 308 PHE A N 1
ATOM 2343 C CA . PHE A 1 308 ? -4.247 5.479 1.039 1.00 88.56 308 PHE A CA 1
ATOM 2344 C C . PHE A 1 308 ? -3.226 5.954 -0.000 1.00 88.56 308 PHE A C 1
ATOM 2346 O O . PHE A 1 308 ? -3.607 6.388 -1.093 1.00 88.56 308 PHE A O 1
ATOM 2353 N N . VAL A 1 309 ? -1.933 5.798 0.304 1.00 89.75 309 VAL A N 1
ATOM 2354 C CA . VAL A 1 309 ? -0.820 6.109 -0.607 1.00 89.75 309 VAL A CA 1
ATOM 2355 C C . VAL A 1 309 ? -0.198 4.805 -1.143 1.00 89.75 309 VAL A C 1
ATOM 2357 O O . VAL A 1 309 ? 0.696 4.241 -0.517 1.00 89.75 309 VAL A O 1
ATOM 2360 N N . PRO A 1 310 ? -0.632 4.294 -2.312 1.00 90.19 310 PRO A N 1
ATOM 2361 C CA . PRO A 1 310 ? -0.224 2.971 -2.799 1.00 90.19 310 PRO A CA 1
ATOM 2362 C C . PRO A 1 310 ? 1.201 2.894 -3.366 1.00 90.19 310 PRO A C 1
ATOM 2364 O O . PRO A 1 310 ? 1.740 1.794 -3.460 1.00 90.19 310 PRO A O 1
ATOM 2367 N N . ILE A 1 311 ? 1.808 4.014 -3.787 1.00 90.56 311 ILE A N 1
ATOM 2368 C CA . ILE A 1 311 ? 3.088 4.004 -4.528 1.00 90.56 311 ILE A CA 1
ATOM 2369 C C . ILE A 1 311 ? 4.231 3.382 -3.700 1.00 90.56 311 ILE A C 1
ATOM 2371 O O . ILE A 1 311 ? 4.831 2.423 -4.186 1.00 90.56 311 ILE A O 1
ATOM 2375 N N . PRO A 1 312 ? 4.521 3.837 -2.462 1.00 93.62 312 PRO A N 1
ATOM 2376 C CA . PRO A 1 312 ? 5.616 3.283 -1.659 1.00 93.62 312 PRO A CA 1
ATOM 2377 C C . PRO A 1 312 ? 5.399 1.803 -1.317 1.00 93.62 312 PRO A C 1
ATOM 2379 O O . PRO A 1 312 ? 6.335 1.005 -1.347 1.00 93.62 312 PRO A O 1
ATOM 2382 N N . LEU A 1 313 ? 4.144 1.413 -1.070 1.00 93.25 313 LEU A N 1
ATOM 2383 C CA . LEU A 1 313 ? 3.774 0.028 -0.785 1.00 93.25 313 LEU A CA 1
ATOM 2384 C C . LEU A 1 313 ? 3.949 -0.884 -2.011 1.00 93.25 313 LEU A C 1
ATOM 2386 O O . LEU A 1 313 ? 4.437 -2.006 -1.885 1.00 93.25 313 LEU A O 1
ATOM 2390 N N . ALA A 1 314 ? 3.613 -0.398 -3.210 1.00 92.88 314 ALA A N 1
ATOM 2391 C CA . ALA A 1 314 ? 3.874 -1.109 -4.459 1.00 92.88 314 ALA A CA 1
ATOM 2392 C C . ALA A 1 314 ? 5.382 -1.271 -4.721 1.00 92.88 314 ALA A C 1
ATOM 2394 O O . ALA A 1 314 ? 5.806 -2.346 -5.151 1.00 92.88 314 ALA A O 1
ATOM 2395 N N . CYS A 1 315 ? 6.193 -0.246 -4.419 1.00 91.81 315 CYS A N 1
ATOM 2396 C CA . CYS A 1 315 ? 7.656 -0.326 -4.499 1.00 91.81 315 CYS A CA 1
ATOM 2397 C C . CYS A 1 315 ? 8.200 -1.429 -3.584 1.00 91.81 315 CYS A C 1
ATOM 2399 O O . CYS A 1 315 ? 8.975 -2.269 -4.037 1.00 91.81 315 CYS A O 1
ATOM 2401 N N . LEU A 1 316 ? 7.753 -1.466 -2.324 1.00 91.88 316 LEU A N 1
ATOM 2402 C CA . LEU A 1 316 ? 8.137 -2.496 -1.357 1.00 91.88 316 LEU A CA 1
ATOM 2403 C C . LEU A 1 316 ? 7.760 -3.909 -1.826 1.00 91.88 316 LEU A C 1
ATOM 2405 O O . LEU A 1 316 ? 8.567 -4.839 -1.738 1.00 91.88 316 LEU A O 1
ATOM 2409 N N . PHE A 1 317 ? 6.533 -4.076 -2.325 1.00 91.19 317 PHE A N 1
ATOM 2410 C CA . PHE A 1 317 ? 6.041 -5.363 -2.808 1.00 91.19 317 PHE A CA 1
ATOM 2411 C C . PHE A 1 317 ? 6.884 -5.875 -3.983 1.00 91.19 317 PHE A C 1
ATOM 2413 O O . PHE A 1 317 ? 7.362 -7.009 -3.955 1.00 91.19 317 PHE A O 1
ATOM 2420 N N . LEU A 1 318 ? 7.146 -5.020 -4.978 1.00 89.19 318 LEU A N 1
ATOM 2421 C CA . LEU A 1 318 ? 7.979 -5.373 -6.131 1.00 89.19 318 LEU A CA 1
ATOM 2422 C C . LEU A 1 318 ? 9.443 -5.610 -5.748 1.00 89.19 318 LEU A C 1
ATOM 2424 O O . LEU A 1 318 ? 10.059 -6.535 -6.272 1.00 89.19 318 LEU A O 1
ATOM 2428 N N . HIS A 1 319 ? 9.983 -4.835 -4.807 1.00 88.44 319 HIS A N 1
ATOM 2429 C CA . HIS A 1 319 ? 11.319 -5.052 -4.253 1.00 88.44 319 HIS A CA 1
ATOM 2430 C C . HIS A 1 319 ? 11.441 -6.406 -3.540 1.00 88.44 319 HIS A C 1
ATOM 2432 O O . HIS A 1 319 ? 12.439 -7.106 -3.688 1.00 88.44 319 HIS A O 1
ATOM 2438 N N . THR A 1 320 ? 10.417 -6.821 -2.793 1.00 85.50 320 THR A N 1
ATOM 2439 C CA . THR A 1 320 ? 10.420 -8.149 -2.165 1.00 85.50 320 THR A CA 1
ATOM 2440 C C . THR A 1 320 ? 10.340 -9.249 -3.220 1.00 85.50 320 THR A C 1
ATOM 2442 O O . THR A 1 320 ? 11.119 -10.201 -3.192 1.00 85.50 320 THR A O 1
ATOM 2445 N N . ILE A 1 321 ? 9.418 -9.122 -4.177 1.00 84.06 321 ILE A N 1
ATOM 2446 C CA . ILE A 1 321 ? 9.221 -10.123 -5.230 1.00 84.06 321 ILE A CA 1
ATOM 2447 C C . ILE A 1 321 ? 10.477 -10.292 -6.085 1.00 84.06 321 ILE A C 1
ATOM 2449 O O . ILE A 1 321 ? 10.841 -11.423 -6.409 1.00 84.06 321 ILE A O 1
ATOM 2453 N N . SER A 1 322 ? 11.175 -9.202 -6.417 1.00 82.94 322 SER A N 1
ATOM 2454 C CA . SER A 1 322 ? 12.414 -9.262 -7.201 1.00 82.94 322 SER A CA 1
ATOM 2455 C C . SER A 1 322 ? 13.537 -10.016 -6.482 1.00 82.94 322 SER A C 1
ATOM 2457 O O . SER A 1 322 ? 14.413 -10.571 -7.145 1.00 82.94 322 SER A O 1
ATOM 2459 N N . ARG A 1 323 ? 13.493 -10.088 -5.146 1.00 80.69 323 ARG A N 1
ATOM 2460 C CA . ARG A 1 323 ? 14.421 -10.882 -4.331 1.00 80.69 323 ARG A CA 1
ATOM 2461 C C . ARG A 1 323 ? 13.992 -12.334 -4.188 1.00 80.69 323 ARG A C 1
ATOM 2463 O O . ARG A 1 323 ? 14.854 -13.197 -4.129 1.00 80.69 323 ARG A O 1
ATOM 2470 N N . VAL A 1 324 ? 12.692 -12.614 -4.188 1.00 77.88 324 VAL A N 1
ATOM 2471 C CA . VAL A 1 324 ? 12.148 -13.978 -4.095 1.00 77.88 324 VAL A CA 1
ATOM 2472 C C . VAL A 1 324 ? 12.278 -14.745 -5.417 1.00 77.88 324 VAL A C 1
ATOM 2474 O O . VAL A 1 324 ? 12.661 -15.911 -5.420 1.00 77.88 324 VAL A O 1
ATOM 2477 N N . LEU A 1 325 ? 12.006 -14.097 -6.553 1.00 72.00 325 LEU A N 1
ATOM 2478 C CA . LEU A 1 325 ? 11.983 -14.730 -7.881 1.00 72.00 325 LEU A CA 1
ATOM 2479 C C . LEU A 1 325 ? 13.280 -15.476 -8.270 1.00 72.00 325 LEU A C 1
ATOM 2481 O O . LEU A 1 325 ? 13.180 -16.570 -8.825 1.00 72.00 325 LEU A O 1
ATOM 2485 N N . PRO A 1 326 ? 14.495 -14.949 -8.013 1.00 66.94 326 PRO A N 1
ATOM 2486 C CA . PRO A 1 326 ? 15.736 -15.636 -8.368 1.00 66.94 326 PRO A CA 1
ATOM 2487 C C . PRO A 1 326 ? 16.064 -16.854 -7.496 1.00 66.94 326 PRO A C 1
ATOM 2489 O O . PRO A 1 326 ? 16.947 -17.623 -7.868 1.00 66.94 326 PRO A O 1
ATOM 2492 N N . LEU A 1 327 ? 15.396 -17.033 -6.350 1.00 57.91 327 LEU A N 1
ATOM 2493 C CA . LEU A 1 327 ? 15.638 -18.161 -5.442 1.00 57.91 327 LEU A CA 1
ATOM 2494 C C . LEU A 1 327 ? 14.921 -19.447 -5.881 1.00 57.91 327 LEU A C 1
ATOM 2496 O O . LEU A 1 327 ? 15.174 -20.503 -5.317 1.00 57.91 327 LEU A O 1
ATOM 2500 N N . ALA A 1 328 ? 14.107 -19.406 -6.939 1.00 60.84 328 ALA A N 1
ATOM 2501 C CA . ALA A 1 328 ? 13.436 -20.582 -7.499 1.00 60.84 328 ALA A CA 1
ATOM 2502 C C . ALA A 1 328 ? 14.368 -21.535 -8.292 1.00 60.84 328 ALA A C 1
ATOM 2504 O O . ALA A 1 328 ? 13.885 -22.323 -9.099 1.00 60.84 328 ALA A O 1
ATOM 2505 N N . HIS A 1 329 ? 15.694 -21.449 -8.118 1.00 64.44 329 HIS A N 1
ATOM 2506 C CA . HIS A 1 329 ? 16.726 -22.246 -8.812 1.00 64.44 329 HIS A CA 1
ATOM 2507 C C . HIS A 1 329 ? 16.710 -22.203 -10.355 1.00 64.44 329 HIS A C 1
ATOM 2509 O O . HIS A 1 329 ? 17.470 -22.921 -11.004 1.00 64.44 329 HIS A O 1
ATOM 2515 N N . LEU A 1 330 ? 15.893 -21.345 -10.970 1.00 66.12 330 LEU A N 1
ATOM 2516 C CA . LEU A 1 330 ? 15.859 -21.173 -12.420 1.00 66.12 330 LEU A CA 1
ATOM 2517 C C . LEU A 1 330 ? 17.003 -20.248 -12.872 1.00 66.12 330 LEU A C 1
ATOM 2519 O O . LEU A 1 330 ? 17.197 -19.188 -12.266 1.00 66.12 330 LEU A O 1
ATOM 2523 N N . PRO A 1 331 ? 17.738 -20.579 -13.954 1.00 72.56 331 PRO A N 1
ATOM 2524 C CA . PRO A 1 331 ? 18.722 -19.669 -14.525 1.00 72.56 331 PRO A CA 1
ATOM 2525 C C . PRO A 1 331 ? 18.044 -18.341 -14.871 1.00 72.56 331 PRO A C 1
ATOM 2527 O O . PRO A 1 331 ? 17.011 -18.323 -15.553 1.00 72.56 331 PRO A O 1
ATOM 2530 N N . ARG A 1 332 ? 18.618 -17.222 -14.409 1.00 68.19 332 ARG A N 1
ATOM 2531 C CA . ARG A 1 332 ? 18.148 -15.885 -14.799 1.00 68.19 332 ARG A CA 1
ATOM 2532 C C . ARG A 1 332 ? 18.146 -15.814 -16.331 1.00 68.19 332 ARG A C 1
ATOM 2534 O O . ARG A 1 332 ? 19.125 -16.224 -16.945 1.00 68.19 332 ARG A O 1
ATOM 2541 N N . TRP A 1 333 ? 17.058 -15.311 -16.921 1.00 74.50 333 TRP A N 1
ATOM 2542 C CA . TRP A 1 333 ? 16.838 -15.226 -18.379 1.00 74.50 333 TRP A CA 1
ATOM 2543 C C . TRP A 1 333 ? 16.544 -16.546 -19.112 1.00 74.50 333 TRP A C 1
ATOM 2545 O O . TRP A 1 333 ? 16.441 -16.554 -20.336 1.00 74.50 333 TRP A O 1
ATOM 2555 N N . SER A 1 334 ? 16.334 -17.653 -18.396 1.00 83.12 334 SER A N 1
ATOM 2556 C CA . SER A 1 334 ? 15.778 -18.873 -18.993 1.00 83.12 334 SER A CA 1
ATOM 2557 C C . SER A 1 334 ? 14.332 -18.645 -19.478 1.00 83.12 334 SER A C 1
ATOM 2559 O O . SER A 1 334 ? 13.583 -17.922 -18.810 1.00 83.12 334 SER A O 1
ATOM 2561 N N . PRO A 1 335 ? 13.874 -19.293 -20.572 1.00 85.44 335 PRO A N 1
ATOM 2562 C CA . PRO A 1 335 ? 12.468 -19.234 -20.987 1.00 85.44 335 PRO A CA 1
ATOM 2563 C C . PRO A 1 335 ? 11.506 -19.678 -19.875 1.00 85.44 335 PRO A C 1
ATOM 2565 O O . PRO A 1 335 ? 10.417 -19.122 -19.754 1.00 85.44 335 PRO A O 1
ATOM 2568 N N . TYR A 1 336 ? 11.924 -20.607 -19.008 1.00 83.88 336 TYR A N 1
ATOM 2569 C CA . TYR A 1 336 ? 11.141 -21.034 -17.844 1.00 83.88 336 TYR A CA 1
ATOM 2570 C C . TYR A 1 336 ? 10.963 -19.913 -16.815 1.00 83.88 336 TYR A C 1
ATOM 2572 O O . TYR A 1 336 ? 9.870 -19.727 -16.289 1.00 83.88 336 TYR A O 1
ATOM 2580 N N . TRP A 1 337 ? 12.010 -19.120 -16.562 1.00 84.62 337 TRP A N 1
ATOM 2581 C CA . TRP A 1 337 ? 11.919 -17.958 -15.673 1.00 84.62 337 TRP A CA 1
ATOM 2582 C C . TRP A 1 337 ? 10.946 -16.917 -16.234 1.00 84.62 337 TRP A C 1
ATOM 2584 O O . TRP A 1 337 ? 10.083 -16.418 -15.512 1.00 84.62 337 TRP A O 1
ATOM 2594 N N . LEU A 1 338 ? 11.034 -16.641 -17.541 1.00 85.75 338 LEU A N 1
ATOM 2595 C CA . LEU A 1 338 ? 10.123 -15.713 -18.207 1.00 85.75 338 LEU A CA 1
ATOM 2596 C C . LEU A 1 338 ? 8.675 -16.218 -18.144 1.00 85.75 338 LEU A C 1
ATOM 2598 O O . LEU A 1 338 ? 7.777 -15.441 -17.831 1.00 85.75 338 LEU A O 1
ATOM 2602 N N . ALA A 1 339 ? 8.453 -17.516 -18.367 1.00 88.19 339 ALA A N 1
ATOM 2603 C CA . ALA A 1 339 ? 7.134 -18.132 -18.260 1.00 88.19 339 ALA A CA 1
ATOM 2604 C C . ALA A 1 339 ? 6.542 -17.987 -16.849 1.00 88.19 339 ALA A C 1
ATOM 2606 O O . ALA A 1 339 ? 5.367 -17.641 -16.718 1.00 88.19 339 ALA A O 1
ATOM 2607 N N . VAL A 1 340 ? 7.345 -18.176 -15.794 1.00 85.81 340 VAL A N 1
ATOM 2608 C CA . VAL A 1 340 ? 6.910 -17.966 -14.402 1.00 85.81 340 VAL A CA 1
ATOM 2609 C C . VAL A 1 340 ? 6.537 -16.504 -14.161 1.00 85.81 340 VAL A C 1
ATOM 2611 O O . VAL A 1 340 ? 5.446 -16.234 -13.664 1.00 85.81 340 VAL A O 1
ATOM 2614 N N . VAL A 1 341 ? 7.383 -15.552 -14.565 1.00 86.12 341 VAL A N 1
ATOM 2615 C CA . VAL A 1 341 ? 7.114 -14.113 -14.389 1.00 86.12 341 VAL A CA 1
ATOM 2616 C C . VAL A 1 341 ? 5.848 -13.683 -15.127 1.00 86.12 341 VAL A C 1
ATOM 2618 O O . VAL A 1 341 ? 4.998 -13.010 -14.542 1.00 86.12 341 VAL A O 1
ATOM 2621 N N . VAL A 1 342 ? 5.686 -14.106 -16.384 1.00 90.06 342 VAL A N 1
ATOM 2622 C CA . VAL A 1 342 ? 4.486 -13.824 -17.182 1.00 90.06 342 VAL A CA 1
ATOM 2623 C C . VAL A 1 342 ? 3.255 -14.449 -16.531 1.00 90.06 342 VAL A C 1
ATOM 2625 O O . VAL A 1 342 ? 2.241 -13.774 -16.381 1.00 90.06 342 VAL A O 1
ATOM 2628 N N . THR A 1 343 ? 3.344 -15.697 -16.068 1.00 90.56 343 THR A N 1
ATOM 2629 C CA . THR A 1 343 ? 2.232 -16.376 -15.387 1.00 90.56 343 THR A CA 1
ATOM 2630 C C . THR A 1 343 ? 1.844 -15.653 -14.098 1.00 90.56 343 THR A C 1
ATOM 2632 O O . THR A 1 343 ? 0.663 -15.389 -13.875 1.00 90.56 343 THR A O 1
ATOM 2635 N N . CYS A 1 344 ? 2.807 -15.264 -13.259 1.00 88.81 344 CYS A N 1
ATOM 2636 C CA . CYS A 1 344 ? 2.547 -14.473 -12.056 1.00 88.81 344 CYS A CA 1
ATOM 2637 C C . CYS A 1 344 ? 1.893 -13.126 -12.395 1.00 88.81 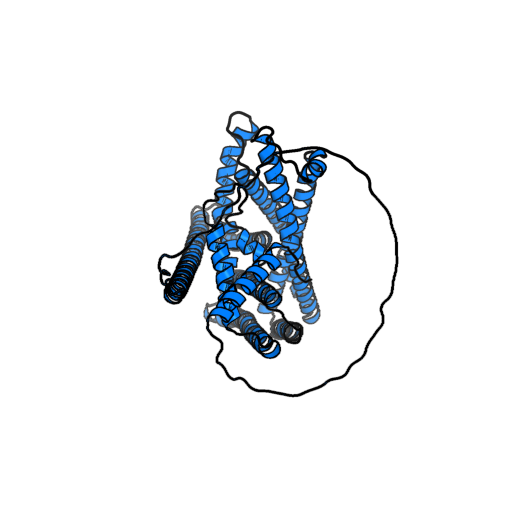344 CYS A C 1
ATOM 2639 O O . CYS A 1 344 ? 0.915 -12.740 -11.756 1.00 88.81 344 CYS A O 1
ATOM 2641 N N . TYR A 1 345 ? 2.382 -12.436 -13.428 1.00 91.94 345 TYR A N 1
ATOM 2642 C CA . TYR A 1 345 ? 1.806 -11.174 -13.882 1.00 91.94 345 TYR A CA 1
ATOM 2643 C C . TYR A 1 345 ? 0.358 -11.341 -14.370 1.00 91.94 345 TYR A C 1
ATOM 2645 O O . TYR A 1 345 ? -0.518 -10.583 -13.952 1.00 91.94 345 TYR A O 1
ATOM 2653 N N . LEU A 1 346 ? 0.069 -12.368 -15.176 1.00 93.75 346 LEU A N 1
ATOM 2654 C CA . LEU A 1 346 ? -1.290 -12.674 -15.636 1.00 93.75 346 LEU A CA 1
ATOM 2655 C C . LEU A 1 346 ? -2.229 -13.013 -14.472 1.00 93.75 346 LEU A C 1
ATOM 2657 O O . LEU A 1 346 ? -3.369 -12.554 -14.464 1.00 93.75 346 LEU A O 1
ATOM 2661 N N . ASN A 1 347 ? -1.751 -13.737 -13.456 1.00 93.75 347 ASN A N 1
ATOM 2662 C CA . ASN A 1 347 ? -2.522 -13.995 -12.236 1.00 93.75 347 ASN A CA 1
ATOM 2663 C C . ASN A 1 347 ? -2.832 -12.701 -11.466 1.00 93.75 347 ASN A C 1
ATOM 2665 O O . ASN A 1 347 ? -3.957 -12.520 -11.002 1.00 93.75 347 ASN A O 1
ATOM 2669 N N . LEU A 1 348 ? -1.880 -11.765 -11.369 1.00 92.75 348 LEU A N 1
ATOM 2670 C CA . LEU A 1 348 ? -2.124 -10.453 -10.759 1.00 92.75 348 LEU A CA 1
ATOM 2671 C C . LEU A 1 348 ? -3.133 -9.622 -11.563 1.00 92.75 348 LEU A C 1
ATOM 2673 O O . LEU A 1 348 ? -3.991 -8.966 -10.970 1.00 92.75 348 LEU A O 1
ATOM 2677 N N . VAL A 1 349 ? -3.070 -9.665 -12.897 1.00 94.44 349 VAL A N 1
ATOM 2678 C CA . VAL A 1 349 ? -4.051 -9.011 -13.780 1.00 94.44 349 VAL A CA 1
ATOM 2679 C C . VAL A 1 349 ? -5.436 -9.635 -13.600 1.00 94.44 349 VAL A C 1
ATOM 2681 O O . VAL A 1 349 ? -6.413 -8.907 -13.424 1.00 94.44 349 VAL A O 1
ATOM 2684 N N . ALA A 1 350 ? -5.531 -10.965 -13.571 1.00 95.44 350 ALA A N 1
ATOM 2685 C CA . ALA A 1 350 ? -6.782 -11.672 -13.318 1.00 95.44 350 ALA A CA 1
ATOM 2686 C C . ALA A 1 350 ? -7.363 -11.296 -11.946 1.00 95.44 350 ALA A C 1
ATOM 2688 O O . ALA A 1 350 ? -8.544 -10.959 -11.850 1.00 95.44 350 ALA A O 1
ATOM 2689 N N . LEU A 1 351 ? -6.526 -11.242 -10.904 1.00 93.88 351 LEU A N 1
ATOM 2690 C CA . LEU A 1 351 ? -6.925 -10.792 -9.572 1.00 93.88 351 LEU A CA 1
ATOM 2691 C C . LEU A 1 351 ? -7.405 -9.333 -9.584 1.00 93.88 351 LEU A C 1
ATOM 2693 O O . LEU A 1 351 ? -8.442 -9.027 -8.998 1.00 93.88 351 LEU A O 1
ATOM 2697 N N . LYS A 1 352 ? -6.708 -8.431 -10.289 1.00 93.56 352 LYS A N 1
ATOM 2698 C CA . LYS A 1 352 ? -7.122 -7.028 -10.451 1.00 93.56 352 LYS A CA 1
ATOM 2699 C C . LYS A 1 352 ? -8.492 -6.922 -11.107 1.00 93.56 352 LYS A C 1
ATOM 2701 O O . LYS A 1 352 ? -9.326 -6.132 -10.660 1.00 93.56 352 LYS A O 1
ATOM 2706 N N . ILE A 1 353 ? -8.720 -7.681 -12.176 1.00 93.56 353 ILE A N 1
ATOM 2707 C CA . ILE A 1 353 ? -9.992 -7.691 -12.901 1.00 93.56 353 ILE A CA 1
ATOM 2708 C C . ILE A 1 353 ? -11.094 -8.251 -11.998 1.00 93.56 353 ILE A C 1
ATOM 2710 O O . ILE A 1 353 ? -12.134 -7.610 -11.860 1.00 93.56 353 ILE A O 1
ATOM 2714 N N . LEU A 1 354 ? -10.847 -9.367 -11.309 1.00 94.75 354 LEU A N 1
ATOM 2715 C CA . LEU A 1 354 ? -11.799 -9.984 -10.386 1.00 94.75 354 LEU A CA 1
ATOM 2716 C C . LEU A 1 354 ? -12.196 -9.033 -9.248 1.00 94.75 354 LEU A C 1
ATOM 2718 O O . LEU A 1 354 ? -13.384 -8.822 -9.010 1.00 94.75 354 LEU A O 1
ATOM 2722 N N . VAL A 1 355 ? -11.221 -8.416 -8.573 1.00 92.38 355 VAL A N 1
ATOM 2723 C CA . VAL A 1 355 ? -11.474 -7.442 -7.496 1.00 92.38 355 VAL A CA 1
ATOM 2724 C C . VAL A 1 355 ? -12.272 -6.251 -8.030 1.00 92.38 355 VAL A C 1
ATOM 2726 O O . VAL A 1 355 ? -13.262 -5.848 -7.420 1.00 92.38 355 VAL A O 1
ATOM 2729 N N . SER A 1 356 ? -11.897 -5.736 -9.202 1.00 90.19 356 SER A N 1
ATOM 2730 C CA . SER A 1 356 ? -12.573 -4.622 -9.868 1.00 90.19 356 SER A CA 1
ATOM 2731 C C . SER A 1 356 ? -14.032 -4.943 -10.231 1.00 90.19 356 SER A C 1
ATOM 2733 O O . SER A 1 356 ? -14.910 -4.112 -9.989 1.00 90.19 356 SER A O 1
ATOM 2735 N N . ILE A 1 357 ? -14.310 -6.141 -10.761 1.00 91.44 357 ILE A N 1
ATOM 2736 C CA . ILE A 1 357 ? -15.669 -6.607 -11.085 1.00 91.44 357 ILE A CA 1
ATOM 2737 C C . ILE A 1 357 ? -16.490 -6.783 -9.806 1.00 91.44 357 ILE A C 1
ATOM 2739 O O . ILE A 1 357 ? -17.599 -6.264 -9.717 1.00 91.44 357 ILE A O 1
ATOM 2743 N N . CYS A 1 358 ? -15.942 -7.452 -8.788 1.00 92.38 358 CYS A N 1
ATOM 2744 C CA . CYS A 1 358 ? -16.614 -7.652 -7.504 1.00 92.38 358 CYS A CA 1
ATOM 2745 C C . CYS A 1 358 ? -16.970 -6.324 -6.819 1.00 92.38 358 CYS A C 1
ATOM 2747 O O . CYS A 1 358 ? -18.058 -6.184 -6.253 1.00 92.38 358 CYS A O 1
ATOM 2749 N N . LEU A 1 359 ? -16.069 -5.338 -6.872 1.00 90.25 359 LEU A N 1
ATOM 2750 C CA . LEU A 1 359 ? -16.313 -3.997 -6.343 1.00 90.25 359 LEU A CA 1
ATOM 2751 C C . LEU A 1 359 ? -17.412 -3.276 -7.119 1.00 90.25 359 LEU A C 1
ATOM 2753 O O . LEU A 1 359 ? -18.345 -2.767 -6.498 1.00 90.25 359 LEU A O 1
ATOM 2757 N N . LEU A 1 360 ? -17.321 -3.253 -8.451 1.00 88.75 360 LEU A N 1
ATOM 2758 C CA . LEU A 1 360 ? -18.280 -2.545 -9.295 1.00 88.75 360 LEU A CA 1
ATOM 2759 C C . LEU A 1 360 ? -19.668 -3.190 -9.247 1.00 88.75 360 LEU A C 1
ATOM 2761 O O . LEU A 1 360 ? -20.656 -2.475 -9.126 1.00 88.75 360 LEU A O 1
ATOM 2765 N N . GLY A 1 361 ? -19.749 -4.522 -9.253 1.00 90.06 361 GLY A N 1
ATOM 2766 C CA . GLY A 1 361 ? -21.011 -5.249 -9.123 1.00 90.06 361 GLY A CA 1
ATOM 2767 C C . GLY A 1 361 ? -21.718 -4.924 -7.807 1.00 90.06 361 GLY A C 1
ATOM 2768 O O . GLY A 1 361 ? -22.903 -4.594 -7.796 1.00 90.06 361 GLY A O 1
ATOM 2769 N N . ARG A 1 362 ? -20.981 -4.911 -6.688 1.00 90.06 362 ARG A N 1
ATOM 2770 C CA . ARG A 1 362 ? -21.542 -4.516 -5.385 1.00 90.06 362 ARG A CA 1
ATOM 2771 C C . ARG A 1 362 ? -21.924 -3.035 -5.329 1.00 90.06 362 ARG A C 1
ATOM 2773 O O . ARG A 1 362 ? -22.945 -2.709 -4.725 1.00 90.06 362 ARG A O 1
ATOM 2780 N N . ALA A 1 363 ? -21.141 -2.161 -5.962 1.00 88.12 363 ALA A N 1
ATOM 2781 C CA . ALA A 1 363 ? -21.449 -0.737 -6.066 1.00 88.12 363 ALA A CA 1
ATOM 2782 C C . ALA A 1 363 ? -22.749 -0.504 -6.847 1.00 88.12 363 ALA A C 1
ATOM 2784 O O . ALA A 1 363 ? -23.639 0.192 -6.363 1.00 88.12 363 ALA A O 1
ATOM 2785 N N . ALA A 1 364 ? -22.888 -1.144 -8.010 1.00 87.62 364 ALA A N 1
ATOM 2786 C CA . ALA A 1 364 ? -24.042 -1.019 -8.892 1.00 87.62 364 ALA A CA 1
ATOM 2787 C C . ALA A 1 364 ? -25.332 -1.516 -8.227 1.00 87.62 364 ALA A C 1
ATOM 2789 O O . ALA A 1 364 ? -26.326 -0.795 -8.214 1.00 87.62 364 ALA A O 1
ATOM 2790 N N . VAL A 1 365 ? -25.301 -2.695 -7.588 1.00 90.25 365 VAL A N 1
ATOM 2791 C CA . VAL A 1 365 ? -26.458 -3.234 -6.846 1.00 90.25 365 VAL A CA 1
ATOM 2792 C C . VAL A 1 365 ? -26.909 -2.271 -5.751 1.00 90.25 365 VAL A C 1
ATOM 2794 O O . VAL A 1 365 ? -28.102 -2.089 -5.516 1.00 90.25 365 VAL A O 1
ATOM 2797 N N . ARG A 1 366 ? -25.959 -1.642 -5.058 1.00 85.81 366 ARG A N 1
ATOM 2798 C CA . ARG A 1 366 ? -26.274 -0.717 -3.972 1.00 85.81 366 ARG A CA 1
ATOM 2799 C C . ARG A 1 366 ? -26.777 0.633 -4.474 1.00 85.81 366 ARG A C 1
ATOM 2801 O O . ARG A 1 366 ? -27.670 1.200 -3.854 1.00 85.81 366 ARG A O 1
ATOM 2808 N N . HIS A 1 367 ? -26.245 1.111 -5.595 1.00 83.94 367 HIS A N 1
ATOM 2809 C CA . HIS A 1 367 ? -26.723 2.316 -6.263 1.00 83.94 367 HIS A CA 1
ATOM 2810 C C . HIS A 1 367 ? -28.149 2.135 -6.797 1.00 83.94 367 HIS A C 1
ATOM 2812 O O . HIS A 1 367 ? -28.993 2.991 -6.555 1.00 83.94 367 HIS A O 1
ATOM 2818 N N . ALA A 1 368 ? -28.450 0.992 -7.424 1.00 86.38 368 ALA A N 1
ATOM 2819 C CA . ALA A 1 368 ? -29.799 0.653 -7.881 1.00 86.38 368 ALA A CA 1
ATOM 2820 C C . ALA A 1 368 ? -30.811 0.673 -6.724 1.00 86.38 368 ALA A C 1
ATOM 2822 O O . ALA A 1 368 ? -31.782 1.418 -6.776 1.00 86.38 368 ALA A O 1
ATOM 2823 N N . LYS A 1 369 ? -30.503 -0.006 -5.609 1.00 87.75 369 LYS A N 1
ATOM 2824 C CA . LYS A 1 369 ? -31.352 0.024 -4.403 1.00 87.75 369 LYS A CA 1
ATOM 2825 C C . LYS A 1 369 ? -31.576 1.437 -3.852 1.00 87.75 369 LYS A C 1
ATOM 2827 O O . LYS A 1 369 ? -32.638 1.717 -3.305 1.00 87.75 369 LYS A O 1
ATOM 2832 N N . SER A 1 370 ? -30.579 2.316 -3.963 1.00 82.19 370 SER A N 1
ATOM 2833 C CA . SER A 1 370 ? -30.705 3.713 -3.537 1.00 82.19 370 SER A CA 1
ATOM 2834 C C . SER A 1 370 ? -31.647 4.506 -4.444 1.00 82.19 370 SER A C 1
ATOM 2836 O O . SER A 1 370 ? -32.426 5.313 -3.944 1.00 82.19 370 SER A O 1
ATOM 2838 N N . LEU A 1 371 ? -31.586 4.276 -5.758 1.00 83.88 371 LEU A N 1
ATOM 2839 C CA . LEU A 1 371 ? -32.486 4.897 -6.732 1.00 83.88 371 LEU A CA 1
ATOM 2840 C C . LEU A 1 371 ? -33.926 4.391 -6.569 1.00 83.88 371 LEU A C 1
ATOM 2842 O O . LEU A 1 371 ? -34.856 5.194 -6.577 1.00 83.88 371 LEU A O 1
ATOM 2846 N N . ASP A 1 372 ? -34.116 3.090 -6.343 1.00 87.94 372 ASP A N 1
ATOM 2847 C CA . ASP A 1 372 ? -35.435 2.493 -6.089 1.00 87.94 372 ASP A CA 1
ATOM 2848 C C . ASP A 1 372 ? -36.068 3.070 -4.814 1.00 87.94 372 ASP A C 1
ATOM 2850 O O . ASP A 1 372 ? -37.237 3.449 -4.793 1.00 87.94 372 ASP A O 1
ATOM 2854 N N . ALA A 1 373 ? -35.276 3.226 -3.749 1.00 86.25 373 ALA A N 1
ATOM 2855 C CA . ALA A 1 373 ? -35.741 3.864 -2.520 1.00 86.25 373 ALA A CA 1
ATOM 2856 C C . ALA A 1 373 ? -36.112 5.343 -2.738 1.00 86.25 373 ALA A C 1
ATOM 2858 O O . ALA A 1 373 ? -37.115 5.815 -2.202 1.00 86.25 373 ALA A O 1
ATOM 2859 N N . GLN A 1 374 ? -35.332 6.076 -3.540 1.00 85.06 374 GLN A N 1
ATOM 2860 C CA . GLN A 1 374 ? -35.590 7.485 -3.836 1.00 85.06 374 GLN A CA 1
ATOM 2861 C C . GLN A 1 374 ? -36.835 7.672 -4.713 1.00 85.06 374 GLN A C 1
ATOM 2863 O O . GLN A 1 374 ? -37.646 8.558 -4.450 1.00 85.06 374 GLN A O 1
ATOM 2868 N N . THR A 1 375 ? -37.025 6.821 -5.722 1.00 86.44 375 THR A N 1
ATOM 2869 C CA . THR A 1 375 ? -38.215 6.838 -6.585 1.00 86.44 375 THR A CA 1
ATOM 2870 C C . THR A 1 375 ? -39.476 6.448 -5.815 1.00 86.44 375 THR A C 1
ATOM 2872 O O . THR A 1 375 ? -40.494 7.126 -5.954 1.00 86.44 375 THR A O 1
ATOM 2875 N N . ALA A 1 376 ? -39.406 5.449 -4.929 1.00 88.00 376 ALA A N 1
ATOM 2876 C CA . ALA A 1 376 ? -40.505 5.093 -4.030 1.00 88.00 376 ALA A CA 1
ATOM 2877 C C . ALA A 1 376 ? -40.857 6.235 -3.058 1.00 88.00 376 ALA A C 1
ATOM 2879 O O . ALA A 1 376 ? -42.034 6.540 -2.854 1.00 88.00 376 ALA A O 1
ATOM 2880 N N . ALA A 1 377 ? -39.852 6.919 -2.501 1.00 86.44 377 ALA A N 1
ATOM 2881 C CA . ALA A 1 377 ? -40.067 8.075 -1.635 1.00 86.44 377 ALA A CA 1
ATOM 2882 C C . ALA A 1 377 ? -40.740 9.235 -2.391 1.00 86.44 377 ALA A C 1
ATOM 2884 O O . ALA A 1 377 ? -41.747 9.766 -1.920 1.00 86.44 377 ALA A O 1
ATOM 2885 N N . LEU A 1 378 ? -40.251 9.575 -3.590 1.00 85.88 378 LEU A N 1
ATOM 2886 C CA . LEU A 1 378 ? -40.853 10.600 -4.452 1.00 85.88 378 LEU A CA 1
ATOM 2887 C C . LEU A 1 378 ? -42.289 10.242 -4.861 1.00 85.88 378 LEU A C 1
ATOM 2889 O O . LEU A 1 378 ? -43.158 11.114 -4.862 1.00 85.88 378 LEU A O 1
ATOM 2893 N N . ALA A 1 379 ? -42.564 8.969 -5.155 1.00 85.62 379 ALA A N 1
ATOM 2894 C CA . ALA A 1 379 ? -43.916 8.493 -5.438 1.00 85.62 379 ALA A CA 1
ATOM 2895 C C . ALA A 1 379 ? -44.849 8.675 -4.227 1.00 85.62 379 ALA A C 1
ATOM 2897 O O . ALA A 1 379 ? -45.977 9.134 -4.394 1.00 85.62 379 ALA A O 1
ATOM 2898 N N . SER A 1 380 ? -44.361 8.408 -3.010 1.00 84.19 380 SER A N 1
ATOM 2899 C CA . SER A 1 380 ? -45.129 8.613 -1.773 1.00 84.19 380 SER A CA 1
ATOM 2900 C C . SER A 1 380 ? -45.388 10.094 -1.452 1.00 84.19 380 SER A C 1
ATOM 2902 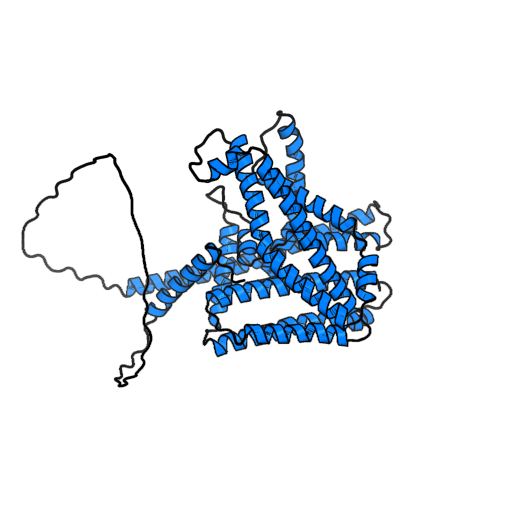O O . SER A 1 380 ? -46.453 10.446 -0.943 1.00 84.19 380 SER A O 1
ATOM 2904 N N . MET A 1 381 ? -44.445 10.986 -1.787 1.00 80.00 381 MET A N 1
ATOM 2905 C CA . MET A 1 381 ? -44.649 12.434 -1.677 1.00 80.00 381 MET A CA 1
ATOM 2906 C C . MET A 1 381 ? -45.682 12.913 -2.698 1.00 80.00 381 MET A C 1
ATOM 2908 O O . MET A 1 381 ? -46.570 13.692 -2.358 1.00 80.00 381 MET A O 1
ATOM 2912 N N . ARG A 1 382 ? -45.620 12.393 -3.931 1.00 78.75 382 ARG A N 1
ATOM 2913 C CA . ARG A 1 382 ? -46.593 12.704 -4.984 1.00 78.75 382 ARG A CA 1
ATOM 2914 C C . ARG A 1 382 ? -48.001 12.215 -4.642 1.00 78.75 382 ARG A C 1
ATOM 2916 O O . ARG A 1 382 ? -48.952 12.907 -4.976 1.00 78.75 382 ARG A O 1
ATOM 2923 N N . SER A 1 383 ? -48.149 11.075 -3.964 1.00 77.25 383 SER A N 1
ATOM 2924 C CA . SER A 1 383 ? -49.463 10.582 -3.527 1.00 77.25 383 SER A CA 1
ATOM 2925 C C . SER A 1 383 ? -50.036 11.339 -2.323 1.00 77.25 383 SER A C 1
ATOM 2927 O O . SER A 1 383 ? -51.247 11.340 -2.135 1.00 77.25 383 SER A O 1
ATOM 2929 N N . LYS A 1 384 ? -49.187 11.967 -1.495 1.00 72.19 384 LYS A N 1
ATOM 2930 C CA . LYS A 1 384 ? -49.611 12.810 -0.360 1.00 72.19 384 LYS A CA 1
ATOM 2931 C C . LYS A 1 384 ? -49.909 14.259 -0.754 1.00 72.19 384 LYS A C 1
ATOM 2933 O O . LYS A 1 384 ? -50.606 14.946 -0.013 1.00 72.19 384 LYS A O 1
ATOM 2938 N N . ALA A 1 385 ? -49.403 14.726 -1.893 1.00 58.34 385 ALA A N 1
ATOM 2939 C CA . ALA A 1 385 ? -49.805 15.999 -2.475 1.00 58.34 385 ALA A CA 1
ATOM 2940 C C . ALA A 1 385 ? -51.214 15.851 -3.077 1.00 58.34 385 ALA A C 1
ATOM 2942 O O . ALA A 1 385 ? -51.375 15.406 -4.213 1.00 58.34 385 ALA A O 1
ATOM 2943 N N . THR A 1 386 ? -52.250 16.180 -2.304 1.00 54.59 386 THR A N 1
ATOM 2944 C CA . THR A 1 386 ? -53.625 16.284 -2.809 1.00 54.59 386 THR A CA 1
ATOM 2945 C C . THR A 1 386 ? -53.684 17.273 -3.979 1.00 54.59 386 THR A C 1
ATOM 2947 O O . THR A 1 386 ? -53.054 18.333 -3.914 1.00 54.59 386 THR A O 1
ATOM 2950 N N . PRO A 1 387 ? -54.445 16.984 -5.052 1.00 48.44 387 PRO A N 1
ATOM 2951 C CA . PRO A 1 387 ? -54.731 17.998 -6.053 1.00 48.44 387 PRO A CA 1
ATOM 2952 C C . PRO A 1 387 ? -55.550 19.092 -5.364 1.00 48.44 387 PRO A C 1
ATOM 2954 O O . PRO A 1 387 ? -56.600 18.807 -4.788 1.00 48.44 387 PRO A O 1
ATOM 2957 N N . TYR A 1 388 ? -55.060 20.333 -5.384 1.00 43.22 388 TYR A N 1
ATOM 2958 C CA . TYR A 1 388 ? -55.881 21.481 -5.012 1.00 43.22 388 TYR A CA 1
ATOM 2959 C C . TYR A 1 388 ? -57.158 21.412 -5.853 1.00 43.22 388 TYR A C 1
ATOM 2961 O O . TYR A 1 388 ? -57.106 21.468 -7.083 1.00 43.22 388 TYR A O 1
ATOM 2969 N N . ALA A 1 389 ? -58.289 21.230 -5.175 1.00 41.88 389 ALA A N 1
ATOM 2970 C CA . ALA A 1 389 ? -59.597 21.376 -5.773 1.00 41.88 389 ALA A CA 1
ATOM 2971 C C . ALA A 1 389 ? -59.666 22.765 -6.419 1.00 41.88 389 ALA A C 1
ATOM 2973 O O . ALA A 1 389 ? -59.326 23.773 -5.798 1.00 41.88 389 ALA A O 1
ATOM 2974 N N . THR A 1 390 ? -60.079 22.800 -7.681 1.00 41.62 390 THR A N 1
ATOM 2975 C CA . THR A 1 390 ? -60.445 24.022 -8.396 1.00 41.62 390 THR A CA 1
ATOM 2976 C C . THR A 1 390 ? -61.445 24.828 -7.566 1.00 41.62 390 THR A C 1
ATOM 2978 O O . THR A 1 390 ? -62.510 24.287 -7.255 1.00 41.62 390 THR A O 1
ATOM 2981 N N . PRO A 1 391 ? -61.175 26.099 -7.225 1.00 35.97 391 PRO A N 1
ATOM 2982 C CA . PRO A 1 391 ? -62.228 26.980 -6.749 1.00 35.97 391 PRO A CA 1
ATOM 2983 C C . PRO A 1 391 ? -63.101 27.426 -7.940 1.00 35.97 391 PRO A C 1
ATOM 2985 O O . PRO A 1 391 ? -62.603 27.518 -9.068 1.00 35.97 391 PRO A O 1
ATOM 2988 N N . PRO A 1 392 ? -64.405 27.675 -7.724 1.00 34.34 392 PRO A N 1
ATOM 2989 C CA . PRO A 1 392 ? -65.319 28.080 -8.780 1.00 34.34 392 PRO A CA 1
ATOM 2990 C C . PRO A 1 392 ? -65.031 29.516 -9.231 1.00 34.34 392 PRO A C 1
ATOM 2992 O O . PRO A 1 392 ? -64.484 30.337 -8.494 1.00 34.34 392 PRO A O 1
ATOM 2995 N N . ALA A 1 393 ? -65.418 29.810 -10.468 1.00 36.38 393 ALA A N 1
ATOM 2996 C CA . ALA A 1 393 ? -65.335 31.131 -11.062 1.00 36.38 393 ALA A CA 1
ATOM 2997 C C . ALA A 1 393 ? -66.207 32.146 -10.303 1.00 36.38 393 ALA A C 1
ATOM 2999 O O . ALA A 1 393 ? -67.427 32.012 -10.307 1.00 36.38 393 ALA A O 1
ATOM 3000 N N . SER A 1 394 ? -65.596 33.193 -9.735 1.00 32.03 394 SER A N 1
ATOM 3001 C CA . SER A 1 394 ? -66.245 34.500 -9.552 1.00 32.03 394 SER A CA 1
ATOM 3002 C C . SER A 1 394 ? -65.263 35.601 -9.110 1.00 32.03 394 SER A C 1
ATOM 3004 O O . SER A 1 394 ? -64.678 35.520 -8.033 1.00 32.03 394 SER A O 1
ATOM 3006 N N . THR A 1 395 ? -65.245 36.680 -9.905 1.00 30.48 395 THR A N 1
ATOM 3007 C CA . THR A 1 395 ? -64.976 38.104 -9.567 1.00 30.48 395 THR A CA 1
ATOM 3008 C C . THR A 1 395 ? -63.531 38.649 -9.493 1.00 30.48 395 THR A C 1
ATOM 3010 O O . THR A 1 395 ? -62.839 38.521 -8.493 1.00 30.48 395 THR A O 1
ATOM 3013 N N . LEU A 1 396 ? -63.142 39.326 -10.591 1.00 27.52 396 LEU A N 1
ATOM 3014 C CA . LEU A 1 396 ? -62.481 40.648 -10.724 1.00 27.52 396 LEU A CA 1
ATOM 3015 C C . LEU A 1 396 ? -61.662 41.206 -9.534 1.00 27.52 396 LEU A C 1
ATOM 3017 O O . LEU A 1 396 ? -62.239 41.503 -8.496 1.00 27.52 396 LEU A O 1
ATOM 3021 N N . CYS A 1 397 ? -60.388 41.577 -9.754 1.00 26.39 397 CYS A N 1
ATOM 3022 C CA . CYS A 1 397 ? -59.996 42.971 -10.062 1.00 26.39 397 CYS A CA 1
ATOM 3023 C C . CYS A 1 397 ? -58.460 43.164 -10.195 1.00 26.39 397 CYS A C 1
ATOM 3025 O O . CYS A 1 397 ? -57.682 42.673 -9.384 1.00 26.39 397 CYS A O 1
ATOM 3027 N N . SER A 1 398 ? -58.083 43.938 -11.222 1.00 27.19 398 SER A N 1
ATOM 3028 C CA . SER A 1 398 ? -56.875 44.770 -11.412 1.00 27.19 398 SER A CA 1
ATOM 3029 C C . SER A 1 398 ? -55.455 44.186 -11.268 1.00 27.19 398 SER A C 1
ATOM 3031 O O . SER A 1 398 ? -54.911 44.055 -10.174 1.00 27.19 398 SER A O 1
ATOM 3033 N N . LEU A 1 399 ? -54.790 44.038 -12.423 1.00 27.98 399 LEU A N 1
ATOM 3034 C CA . LEU A 1 399 ? -53.341 44.244 -12.582 1.00 27.98 399 LEU A CA 1
ATOM 3035 C C . LEU A 1 399 ? -52.945 45.691 -12.218 1.00 27.98 399 LEU A C 1
ATOM 3037 O O . LEU A 1 399 ? -53.736 46.612 -12.429 1.00 27.98 399 LEU A O 1
ATOM 3041 N N . PRO A 1 400 ? -51.670 45.913 -11.848 1.00 31.02 400 PRO A N 1
ATOM 3042 C CA . PRO A 1 400 ? -50.845 46.717 -12.745 1.00 31.02 400 PRO A CA 1
ATOM 3043 C C . PRO A 1 400 ? -49.458 46.113 -13.020 1.00 31.02 400 PRO A C 1
ATOM 3045 O O . PRO A 1 400 ? -48.665 45.803 -12.137 1.00 31.02 400 PRO A O 1
ATOM 3048 N N . THR A 1 401 ? -49.222 45.952 -14.317 1.00 25.17 401 THR A N 1
ATOM 3049 C CA . THR A 1 401 ? -48.038 46.291 -15.115 1.00 25.17 401 THR A CA 1
ATOM 3050 C C . THR A 1 401 ? -46.705 46.565 -14.398 1.00 25.17 401 THR A C 1
ATOM 3052 O O . THR A 1 401 ? -46.514 47.546 -13.688 1.00 25.17 401 THR A O 1
ATOM 3055 N N . ARG A 1 402 ? -45.730 45.721 -14.744 1.00 25.02 402 ARG A N 1
ATOM 3056 C CA . ARG A 1 402 ? -44.275 45.889 -14.603 1.00 25.02 402 ARG A CA 1
ATOM 3057 C C . ARG A 1 402 ? -43.772 47.177 -15.283 1.00 25.02 402 ARG A C 1
ATOM 3059 O O . ARG A 1 402 ? -44.255 47.491 -16.369 1.00 25.02 402 ARG A O 1
ATOM 3066 N N . PRO A 1 403 ? -42.676 47.780 -14.789 1.00 30.98 403 PRO A N 1
ATOM 3067 C CA . PRO A 1 403 ? -41.669 48.337 -15.693 1.00 30.98 403 PRO A CA 1
ATOM 3068 C C . PRO A 1 403 ? -40.360 47.544 -15.623 1.00 30.98 403 PRO A C 1
ATOM 3070 O O . PRO A 1 403 ? -39.852 47.212 -14.554 1.00 30.98 403 PRO A O 1
ATOM 3073 N N . GLN A 1 404 ? -39.831 47.211 -16.799 1.00 28.91 404 GLN A N 1
ATOM 3074 C CA . GLN A 1 404 ? -38.448 46.795 -17.013 1.00 28.91 404 GLN A CA 1
ATOM 3075 C C . GLN A 1 404 ? -37.550 48.040 -17.082 1.00 28.91 404 GLN A C 1
ATOM 3077 O O . GLN A 1 404 ? -37.918 49.003 -17.748 1.00 28.91 404 GLN A O 1
ATOM 3082 N N . LEU A 1 405 ? -36.358 47.987 -16.484 1.00 27.66 405 LEU A N 1
ATOM 3083 C CA . LEU A 1 405 ? -35.193 48.809 -16.852 1.00 27.66 405 LEU A CA 1
ATOM 3084 C C . LEU A 1 405 ? -33.953 48.082 -16.295 1.00 27.66 405 LEU A C 1
ATOM 3086 O O . LEU A 1 405 ? -33.881 47.836 -15.098 1.00 27.66 405 LEU A O 1
ATOM 3090 N N . ALA A 1 406 ? -33.182 47.369 -17.115 1.00 26.44 406 ALA A N 1
ATOM 3091 C CA . ALA A 1 406 ? -32.098 47.829 -17.990 1.00 26.44 406 ALA A CA 1
ATOM 3092 C C . ALA A 1 406 ? -30.808 48.211 -17.236 1.00 26.44 406 ALA A C 1
ATOM 3094 O O . ALA A 1 406 ? -30.820 48.748 -16.135 1.00 26.44 406 ALA A O 1
ATOM 3095 N N . ALA A 1 407 ? -29.702 47.826 -17.865 1.00 29.06 407 ALA A N 1
ATOM 3096 C CA . ALA A 1 407 ? -28.335 47.790 -17.373 1.00 29.06 407 ALA A CA 1
ATOM 3097 C C . ALA A 1 407 ? -27.757 49.147 -16.938 1.00 29.06 407 ALA A C 1
ATOM 3099 O O . ALA A 1 407 ? -28.035 50.166 -17.561 1.00 29.06 407 ALA A O 1
ATOM 3100 N N . ALA A 1 408 ? -26.833 49.116 -15.973 1.00 27.59 408 ALA A N 1
ATOM 3101 C CA . ALA A 1 408 ? -25.775 50.115 -15.848 1.00 27.59 408 ALA A CA 1
ATOM 3102 C C . ALA A 1 408 ? -24.538 49.520 -15.153 1.00 27.59 408 ALA A C 1
ATOM 3104 O O . ALA A 1 408 ? -24.589 49.004 -14.040 1.00 27.59 408 ALA A O 1
ATOM 3105 N N . THR A 1 409 ? -23.430 49.583 -15.876 1.00 26.53 409 THR A N 1
ATOM 3106 C CA . THR A 1 409 ? -22.044 49.372 -15.460 1.00 26.53 409 THR A CA 1
ATOM 3107 C C . THR A 1 409 ? -21.482 50.568 -14.681 1.00 26.53 409 THR A C 1
ATOM 3109 O O . THR A 1 409 ? -21.908 51.691 -14.925 1.00 26.53 409 THR A O 1
ATOM 3112 N N . ALA A 1 410 ? -20.408 50.299 -13.923 1.00 27.05 410 ALA A N 1
ATOM 3113 C CA . ALA A 1 410 ? -19.256 51.169 -13.608 1.00 27.05 410 ALA A CA 1
ATOM 3114 C C . ALA A 1 410 ? -19.066 51.633 -12.142 1.00 27.05 410 ALA A C 1
ATOM 3116 O O . ALA A 1 410 ? -19.754 52.513 -11.649 1.00 27.05 410 ALA A O 1
ATOM 3117 N N . ALA A 1 411 ? -18.004 51.065 -11.550 1.00 25.20 411 ALA A N 1
ATOM 3118 C CA . ALA A 1 411 ? -16.814 51.741 -11.008 1.00 25.20 411 ALA A CA 1
ATOM 3119 C C . ALA A 1 411 ? -16.831 52.519 -9.669 1.00 25.20 411 ALA A C 1
ATOM 3121 O O . ALA A 1 411 ? -17.720 53.303 -9.376 1.00 25.20 411 ALA A O 1
ATOM 3122 N N . ALA A 1 412 ? -15.671 52.374 -8.998 1.00 26.78 412 ALA A N 1
ATOM 3123 C CA . ALA A 1 412 ? -15.078 53.164 -7.906 1.00 26.78 412 ALA A CA 1
ATOM 3124 C C . ALA A 1 412 ? -15.667 52.979 -6.495 1.00 26.78 412 ALA A C 1
ATOM 3126 O O . ALA A 1 412 ? -16.861 52.797 -6.334 1.00 26.78 412 ALA A O 1
ATOM 3127 N N . ALA A 1 413 ? -14.934 53.094 -5.387 1.00 26.22 413 ALA A N 1
ATOM 3128 C CA . ALA A 1 413 ? -13.517 53.016 -5.015 1.00 26.22 413 ALA A CA 1
ATOM 3129 C C . ALA A 1 413 ? -13.483 53.190 -3.472 1.00 26.22 413 ALA A C 1
ATOM 3131 O O . ALA A 1 413 ? -14.471 53.619 -2.886 1.00 26.22 413 ALA A O 1
ATOM 3132 N N . ALA A 1 414 ? -12.311 52.960 -2.870 1.00 27.39 414 ALA A N 1
ATOM 3133 C CA . ALA A 1 414 ? -11.874 53.418 -1.540 1.00 27.39 414 ALA A CA 1
ATOM 3134 C C . ALA A 1 414 ? -12.227 52.567 -0.293 1.00 27.39 414 ALA A C 1
ATOM 3136 O O . ALA A 1 414 ? -13.366 52.439 0.139 1.00 27.39 414 ALA A O 1
ATOM 3137 N N . ALA A 1 415 ? -11.156 52.031 0.302 1.00 24.39 415 ALA A N 1
ATOM 3138 C CA . ALA A 1 415 ? -11.027 51.509 1.669 1.00 24.39 415 ALA A CA 1
ATOM 3139 C C . ALA A 1 415 ? -10.737 52.679 2.659 1.00 24.39 415 ALA A C 1
ATOM 3141 O O . ALA A 1 415 ? -10.871 53.827 2.232 1.00 24.39 415 ALA A O 1
ATOM 3142 N N . PRO A 1 416 ? -10.150 52.500 3.871 1.00 41.66 416 PRO A N 1
ATOM 3143 C CA . PRO A 1 416 ? -10.133 51.401 4.862 1.00 41.66 416 PRO A CA 1
ATOM 3144 C C . PRO A 1 416 ? -10.394 51.932 6.313 1.00 41.66 416 PRO A C 1
ATOM 3146 O O . PRO A 1 416 ? -10.854 53.055 6.487 1.00 41.66 416 PRO A O 1
ATOM 3149 N N . SER A 1 417 ? -9.977 51.154 7.332 1.00 24.56 417 SER A N 1
ATOM 3150 C CA . SER A 1 417 ? -9.729 51.486 8.763 1.00 24.56 417 SER A CA 1
ATOM 3151 C C . SER A 1 417 ? -10.863 51.111 9.729 1.00 24.56 417 SER A C 1
ATOM 3153 O O . SER A 1 417 ? -12.028 51.222 9.391 1.00 24.56 417 SER A O 1
ATOM 3155 N N . SER A 1 418 ? -10.641 50.634 10.952 1.00 24.53 418 SER A N 1
ATOM 3156 C CA . SER A 1 418 ? -9.455 50.171 11.686 1.00 24.53 418 SER A CA 1
ATOM 3157 C C . SER A 1 418 ? -9.929 49.680 13.058 1.00 24.53 418 SER A C 1
ATOM 3159 O O . SER A 1 418 ? -10.913 50.206 13.563 1.00 24.53 418 SER A O 1
ATOM 3161 N N . ALA A 1 419 ? -9.127 48.800 13.667 1.00 24.16 419 ALA A N 1
ATOM 3162 C CA . ALA A 1 419 ? -8.885 48.690 15.111 1.00 24.16 419 ALA A CA 1
ATOM 3163 C C . ALA A 1 419 ? -10.050 48.236 16.020 1.00 24.16 419 ALA A C 1
ATOM 3165 O O . ALA A 1 419 ? -11.086 48.875 16.116 1.00 24.16 419 ALA A O 1
ATOM 3166 N N . ALA A 1 420 ? -9.822 47.120 16.729 1.00 25.08 420 ALA A N 1
ATOM 3167 C CA . ALA A 1 420 ? -9.641 47.103 18.194 1.00 25.08 420 ALA A CA 1
ATOM 3168 C C . ALA A 1 420 ? -10.993 46.932 18.919 1.00 25.08 420 ALA A C 1
ATOM 3170 O O . ALA A 1 420 ? -11.998 47.459 18.483 1.00 25.08 420 ALA A O 1
ATOM 3171 N N . THR A 1 421 ? -11.178 46.224 20.024 1.00 22.89 421 THR A N 1
ATOM 3172 C CA . THR A 1 421 ? -10.350 45.452 20.950 1.00 22.89 421 THR A CA 1
ATOM 3173 C C . THR A 1 421 ? -11.371 44.880 21.948 1.00 22.89 421 THR A C 1
ATOM 3175 O O . THR A 1 421 ? -12.292 45.591 22.325 1.00 22.89 421 THR A O 1
ATOM 3178 N N . PHE A 1 422 ? -11.203 43.612 22.336 1.00 22.67 422 PHE A N 1
ATOM 3179 C CA . PHE A 1 422 ? -11.476 43.047 23.672 1.00 22.67 422 PHE A CA 1
ATOM 3180 C C . PHE A 1 422 ? -12.823 43.337 24.372 1.00 22.67 422 PHE A C 1
ATOM 3182 O O . PHE A 1 422 ? -13.120 44.466 24.735 1.00 22.67 422 PHE A O 1
ATOM 3189 N N . THR A 1 423 ? -13.557 42.280 24.734 1.00 25.88 423 THR A N 1
ATOM 3190 C CA . THR A 1 423 ? -13.829 41.887 26.141 1.00 25.88 423 THR A CA 1
ATOM 3191 C C . THR A 1 423 ? -14.865 40.758 26.187 1.00 25.88 423 THR A C 1
ATOM 3193 O O . THR A 1 423 ? -15.950 40.860 25.624 1.00 25.88 423 THR A O 1
ATOM 3196 N N . ALA A 1 424 ? -14.510 39.667 26.867 1.00 24.64 424 ALA A N 1
ATOM 3197 C CA . ALA A 1 424 ? -15.466 38.739 27.471 1.00 24.64 424 ALA A CA 1
ATOM 3198 C C . ALA A 1 424 ? -15.917 39.298 28.835 1.00 24.64 424 ALA A C 1
ATOM 3200 O O . ALA A 1 424 ? -15.189 40.105 29.422 1.00 24.64 424 ALA A O 1
ATOM 3201 N N . PRO A 1 425 ? -17.088 38.877 29.340 1.00 29.39 425 PRO A N 1
ATOM 3202 C CA . PRO A 1 425 ? -17.133 38.097 30.594 1.00 29.39 425 PRO A CA 1
ATOM 3203 C C . PRO A 1 425 ? -18.074 36.872 30.462 1.00 29.39 425 PRO A C 1
ATOM 3205 O O . PRO A 1 425 ? -19.086 36.941 29.772 1.00 29.39 425 PRO A O 1
ATOM 3208 N N . THR A 1 426 ? -17.652 35.661 30.845 1.00 24.22 426 THR A N 1
ATOM 3209 C CA . THR A 1 426 ? -17.860 34.967 32.146 1.00 24.22 426 THR A CA 1
ATOM 3210 C C . THR A 1 426 ? -19.318 34.704 32.557 1.00 24.22 426 THR A C 1
ATOM 3212 O O . THR A 1 426 ? -20.043 35.627 32.908 1.00 24.22 426 THR A O 1
ATOM 3215 N N . ASP A 1 427 ? -19.652 33.407 32.542 1.00 23.42 427 ASP A N 1
ATOM 3216 C CA . ASP A 1 427 ? -20.264 32.576 33.598 1.00 23.42 427 ASP A CA 1
ATOM 3217 C C . ASP A 1 427 ? -21.564 32.988 34.315 1.00 23.42 427 ASP A C 1
ATOM 3219 O O . ASP A 1 427 ? -21.626 34.016 34.980 1.00 23.42 427 ASP A O 1
ATOM 3223 N N . ALA A 1 428 ? -22.547 32.073 34.256 1.00 25.06 428 ALA A N 1
ATOM 3224 C CA . ALA A 1 428 ? -23.491 31.621 35.307 1.00 25.06 428 ALA A CA 1
ATOM 3225 C C . ALA A 1 428 ? -24.725 31.015 34.596 1.00 25.06 428 ALA A C 1
ATOM 3227 O O . ALA A 1 428 ? -25.391 31.689 33.819 1.00 25.06 428 ALA A O 1
ATOM 3228 N N . GLU A 1 429 ? -24.928 29.698 34.560 1.00 22.53 429 GLU A N 1
ATOM 3229 C CA . GLU A 1 429 ? -25.475 28.822 35.612 1.00 22.53 429 GLU A CA 1
ATOM 3230 C C . GLU A 1 429 ? -26.979 29.034 35.910 1.00 22.53 429 GLU A C 1
ATOM 3232 O O . GLU A 1 429 ? -27.463 30.153 36.023 1.00 22.53 429 GLU A O 1
ATOM 3237 N N . SER A 1 430 ? -27.678 27.902 36.089 1.00 22.77 430 SER A N 1
ATOM 3238 C CA . SER A 1 430 ? -29.034 27.707 36.639 1.00 22.77 430 SER A CA 1
ATOM 3239 C C . SER A 1 430 ? -30.200 27.441 35.670 1.00 22.77 430 SER A C 1
ATOM 3241 O O . SER A 1 430 ? -30.918 28.325 35.217 1.00 22.77 430 SER A O 1
ATOM 3243 N N . ALA A 1 431 ? -30.413 26.140 35.456 1.00 24.06 431 ALA A N 1
ATOM 3244 C CA . ALA A 1 431 ? -31.660 25.386 35.642 1.00 24.06 431 ALA A CA 1
ATOM 3245 C C . ALA A 1 431 ? -33.012 26.127 35.787 1.00 24.06 431 ALA A C 1
ATOM 3247 O O . ALA A 1 431 ? -33.207 26.918 36.705 1.00 24.06 431 ALA A O 1
ATOM 3248 N N . ALA A 1 432 ? -34.009 25.662 35.021 1.00 24.55 432 ALA A N 1
ATOM 3249 C CA . ALA A 1 432 ? -35.383 25.462 35.493 1.00 24.55 432 ALA A CA 1
ATOM 3250 C C . ALA A 1 432 ? -36.112 24.417 34.624 1.00 24.55 432 ALA A C 1
ATOM 3252 O O . ALA A 1 432 ? -35.962 24.372 33.405 1.00 24.55 432 ALA A O 1
ATOM 3253 N N . ALA A 1 433 ? -36.860 23.548 35.299 1.00 22.69 433 ALA A N 1
ATOM 3254 C CA . ALA A 1 433 ? -37.576 22.386 34.785 1.00 22.69 433 ALA A CA 1
ATOM 3255 C C . ALA A 1 433 ? -39.050 22.691 34.425 1.00 22.69 433 ALA A C 1
ATOM 3257 O O . ALA A 1 433 ? -39.515 23.814 34.593 1.00 22.69 433 ALA A O 1
ATOM 3258 N N . SER A 1 434 ? -39.775 21.620 34.053 1.00 22.53 434 SER A N 1
ATOM 3259 C CA . SER A 1 434 ? -41.234 21.450 33.831 1.00 22.53 434 SER A CA 1
ATOM 3260 C C . SER A 1 434 ? -41.683 21.575 32.360 1.00 22.53 434 SER A C 1
ATOM 3262 O O . SER A 1 434 ? -41.613 22.627 31.745 1.00 22.53 434 SER A O 1
ATOM 3264 N N . SER A 1 435 ? -41.848 20.460 31.636 1.00 21.17 435 SER A N 1
ATOM 3265 C CA . SER A 1 435 ? -42.968 19.493 31.615 1.00 21.17 435 SER A CA 1
ATOM 3266 C C . SER A 1 435 ? -44.179 19.958 30.796 1.00 21.17 435 SER A C 1
ATOM 3268 O O . SER A 1 435 ? -44.982 20.756 31.262 1.00 21.17 435 SER A O 1
ATOM 3270 N N . SER A 1 436 ? -44.385 19.360 29.622 1.00 22.98 436 SER A N 1
ATOM 3271 C CA . SER A 1 436 ? -45.662 18.715 29.285 1.00 22.98 436 SER A CA 1
ATOM 3272 C C . SER A 1 436 ? -45.553 17.917 27.983 1.00 22.98 436 SER A C 1
ATOM 3274 O O . SER A 1 436 ? -44.834 18.239 27.042 1.00 22.98 436 SER A O 1
ATOM 3276 N N . THR A 1 437 ? -46.237 16.790 28.034 1.00 23.72 437 THR A N 1
ATOM 3277 C CA . THR A 1 437 ? -46.400 15.703 27.079 1.00 23.72 437 THR A CA 1
ATOM 3278 C C . THR A 1 437 ? -46.989 16.133 25.738 1.00 23.72 437 THR A C 1
ATOM 3280 O O . THR A 1 437 ? -48.015 16.800 25.711 1.00 23.72 437 THR A O 1
ATOM 3283 N N . ASN A 1 438 ? -46.431 15.617 24.639 1.00 23.08 438 ASN A N 1
ATOM 3284 C CA . ASN A 1 438 ? -47.232 15.155 23.503 1.00 23.08 438 ASN A CA 1
ATOM 3285 C C . ASN A 1 438 ? -46.481 14.053 22.746 1.00 23.08 438 ASN A C 1
ATOM 3287 O O . ASN A 1 438 ? -45.523 14.287 22.010 1.00 23.08 438 ASN A O 1
ATOM 3291 N N . SER A 1 439 ? -46.917 12.820 22.986 1.00 25.91 439 SER A N 1
ATOM 3292 C CA . SER A 1 439 ? -46.500 11.610 22.293 1.00 25.91 439 SER A CA 1
ATOM 3293 C C . SER A 1 439 ? -47.153 11.550 20.910 1.00 25.91 439 SER A C 1
ATOM 3295 O O . SER A 1 439 ? -48.316 11.178 20.787 1.00 25.91 439 SER A O 1
ATOM 3297 N N . HIS A 1 440 ? -46.386 11.867 19.870 1.00 24.05 440 HIS A N 1
ATOM 3298 C CA . HIS A 1 440 ? -46.657 11.440 18.498 1.00 24.05 440 HIS A CA 1
ATOM 3299 C C . HIS A 1 440 ? -45.411 10.719 17.962 1.00 24.05 440 HIS A C 1
ATOM 3301 O O . HIS A 1 440 ? -44.296 11.194 18.194 1.00 24.05 440 HIS A O 1
ATOM 3307 N N . PRO A 1 441 ? -45.554 9.581 17.258 1.00 28.27 441 PRO A N 1
ATOM 3308 C CA . PRO A 1 441 ? -44.414 8.937 16.616 1.00 28.27 441 PRO A CA 1
ATOM 3309 C C . PRO A 1 441 ? -43.863 9.871 15.523 1.00 28.27 441 PRO A C 1
ATOM 3311 O O . PRO A 1 441 ? -44.649 10.546 14.851 1.00 28.27 441 PRO A O 1
ATOM 3314 N N . PRO A 1 442 ? -42.537 9.955 15.314 1.00 27.41 442 PRO A N 1
ATOM 3315 C CA . PRO A 1 442 ? -42.002 10.809 14.267 1.00 27.41 442 PRO A CA 1
ATOM 3316 C C . PRO A 1 442 ? -42.370 10.232 12.892 1.00 27.41 442 PRO A C 1
ATOM 3318 O O . PRO A 1 442 ? -42.060 9.084 12.578 1.00 27.41 442 PRO A O 1
ATOM 3321 N N . LEU A 1 443 ? -43.038 11.051 12.075 1.00 26.69 443 LEU A N 1
ATOM 3322 C CA . LEU A 1 443 ? -43.283 10.794 10.655 1.00 26.69 443 LEU A CA 1
ATOM 3323 C C . LEU A 1 443 ? -41.956 10.532 9.903 1.00 26.69 443 LEU A C 1
ATOM 3325 O O . LEU A 1 443 ? -40.946 11.178 10.200 1.00 26.69 443 LEU A O 1
ATOM 3329 N N . PRO A 1 444 ? -41.952 9.649 8.886 1.00 33.19 444 PRO A N 1
ATOM 3330 C CA . PRO A 1 444 ? -40.741 9.210 8.179 1.00 33.19 444 PRO A CA 1
ATOM 3331 C C . PRO A 1 444 ? -40.007 10.318 7.397 1.00 33.19 444 PRO A C 1
ATOM 3333 O O . PRO A 1 444 ? -38.834 10.155 7.063 1.00 33.19 444 PRO A O 1
ATOM 3336 N N . ASP A 1 445 ? -40.647 11.464 7.151 1.00 29.89 445 ASP A N 1
ATOM 3337 C CA . ASP A 1 445 ? -40.096 12.539 6.315 1.00 29.89 445 ASP A CA 1
ATOM 3338 C C . ASP A 1 445 ? -38.933 13.302 6.986 1.00 29.89 445 ASP A C 1
ATOM 3340 O O . ASP A 1 445 ? -38.008 13.746 6.307 1.00 29.89 445 ASP A O 1
ATOM 3344 N N . ARG A 1 446 ? -38.897 13.377 8.328 1.00 24.69 446 ARG A N 1
ATOM 3345 C CA . ARG A 1 446 ? -37.818 14.067 9.069 1.00 24.69 446 ARG A CA 1
ATOM 3346 C C . ARG A 1 446 ? -36.515 13.265 9.148 1.00 24.69 446 ARG A C 1
ATOM 3348 O O . ARG A 1 446 ? -35.448 13.842 9.333 1.00 24.69 446 ARG A O 1
ATOM 3355 N N . VAL A 1 447 ? -36.589 11.940 9.002 1.00 32.41 447 VAL A N 1
ATOM 3356 C CA . VAL A 1 447 ? -35.411 11.054 9.021 1.00 32.41 447 VAL A CA 1
ATOM 3357 C C . VAL A 1 447 ? -34.679 11.104 7.679 1.00 32.41 447 VAL A C 1
ATOM 3359 O O . VAL A 1 447 ? -33.452 11.031 7.648 1.00 32.41 447 VAL A O 1
ATOM 3362 N N . LEU A 1 448 ? -35.410 11.279 6.573 1.00 29.33 448 LEU A N 1
ATOM 3363 C CA . LEU A 1 448 ? -34.835 11.343 5.229 1.00 29.33 448 LEU A CA 1
ATOM 3364 C C . LEU A 1 448 ? -34.143 12.684 4.951 1.00 29.33 448 LEU A C 1
ATOM 3366 O O . LEU A 1 448 ? -33.019 12.656 4.448 1.00 29.33 448 LEU A O 1
ATOM 3370 N N . SER A 1 449 ? -34.735 13.819 5.348 1.00 25.61 449 SER A N 1
ATOM 3371 C CA . SER A 1 449 ? -34.114 15.146 5.175 1.00 25.61 449 SER A CA 1
ATOM 3372 C C . SER A 1 449 ? -32.861 15.318 6.039 1.00 25.61 449 SER A C 1
ATOM 3374 O O . SER A 1 449 ? -31.818 15.730 5.535 1.00 25.61 449 SER A O 1
ATOM 3376 N N . ALA A 1 450 ? -32.915 14.875 7.301 1.00 29.86 450 ALA A N 1
ATOM 3377 C CA . ALA A 1 450 ? -31.746 14.842 8.176 1.00 29.86 450 ALA A CA 1
ATOM 3378 C C . ALA A 1 450 ? -30.662 13.895 7.632 1.00 29.86 450 ALA A C 1
ATOM 3380 O O . ALA A 1 450 ? -29.474 14.169 7.766 1.00 29.86 450 ALA A O 1
ATOM 3381 N N . SER A 1 451 ? -31.049 12.796 6.963 1.00 35.25 451 SER A N 1
ATOM 3382 C CA . SER A 1 451 ? -30.082 11.879 6.351 1.00 35.25 451 SER A CA 1
ATOM 3383 C C . SER A 1 451 ? -29.400 12.451 5.111 1.00 35.25 451 SER A C 1
ATOM 3385 O O . SER A 1 451 ? -28.223 12.157 4.912 1.00 35.25 451 SER A O 1
ATOM 3387 N N . SER A 1 452 ? -30.103 13.244 4.292 1.00 36.72 452 SER A N 1
ATOM 3388 C CA . SER A 1 452 ? -29.510 13.896 3.122 1.00 36.72 452 SER A CA 1
ATOM 3389 C C . SER A 1 452 ? -28.587 15.036 3.528 1.00 36.72 452 SER A C 1
ATOM 3391 O O . SER A 1 452 ? -27.507 15.147 2.955 1.00 36.72 452 SER A O 1
ATOM 3393 N N . GLU A 1 453 ? -28.967 15.816 4.545 1.00 47.12 453 GLU A N 1
ATOM 3394 C CA . GLU A 1 453 ? -28.123 16.876 5.108 1.00 47.12 453 GLU A CA 1
ATOM 3395 C C . GLU A 1 453 ? -26.855 16.290 5.749 1.00 47.12 453 GLU A C 1
ATOM 3397 O O . GLU A 1 453 ? -25.752 16.673 5.360 1.00 47.12 453 GLU A O 1
ATOM 3402 N N . ASP A 1 454 ? -26.991 15.249 6.586 1.00 46.50 454 ASP A N 1
ATOM 3403 C CA . ASP A 1 454 ? -25.862 14.497 7.162 1.00 46.50 454 ASP A CA 1
ATOM 3404 C C . ASP A 1 454 ? -24.898 13.966 6.076 1.00 46.50 454 ASP A C 1
ATOM 3406 O O . ASP A 1 454 ? -23.677 13.993 6.234 1.00 46.50 454 ASP A O 1
ATOM 3410 N N . LEU A 1 455 ? -25.433 13.449 4.960 1.00 53.50 455 LEU A N 1
ATOM 3411 C CA . LEU A 1 455 ? -24.633 12.941 3.838 1.00 53.50 455 LEU A CA 1
ATOM 3412 C C . LEU A 1 455 ? -23.900 14.070 3.106 1.00 53.50 455 LEU A C 1
ATOM 3414 O O . LEU A 1 455 ? -22.724 13.906 2.767 1.00 53.50 455 LEU A O 1
ATOM 3418 N N . THR A 1 456 ? -24.565 15.207 2.883 1.00 56.66 456 THR A N 1
ATOM 3419 C CA . THR A 1 456 ? -23.937 16.379 2.264 1.00 56.66 456 THR A CA 1
ATOM 3420 C C . THR A 1 456 ? -22.876 17.009 3.158 1.00 56.66 456 THR A C 1
ATOM 3422 O O . THR A 1 456 ? -21.851 17.452 2.642 1.00 56.66 456 THR A O 1
ATOM 3425 N N . ASP A 1 457 ? -23.056 16.985 4.478 1.00 52.41 457 ASP A N 1
ATOM 3426 C CA . ASP A 1 457 ? -22.094 17.540 5.429 1.00 52.41 457 ASP A CA 1
ATOM 3427 C C . ASP A 1 457 ? -20.849 16.660 5.554 1.00 52.41 457 ASP A C 1
ATOM 3429 O O . ASP A 1 457 ? -19.736 17.180 5.473 1.00 52.41 457 ASP A O 1
ATOM 3433 N N . ILE A 1 458 ? -20.992 15.328 5.588 1.00 56.47 458 ILE A N 1
ATOM 3434 C CA . ILE A 1 458 ? -19.842 14.408 5.526 1.00 56.47 458 ILE A CA 1
ATOM 3435 C C . ILE A 1 458 ? -19.087 14.573 4.197 1.00 56.47 458 ILE A C 1
ATOM 3437 O O . ILE A 1 458 ? -17.850 14.604 4.179 1.00 56.47 458 ILE A O 1
ATOM 3441 N N . GLN A 1 459 ? -19.804 14.706 3.075 1.00 52.72 459 GLN A N 1
ATOM 3442 C CA . GLN A 1 459 ? -19.192 14.936 1.763 1.00 52.72 459 GLN A CA 1
ATOM 3443 C C . GLN A 1 459 ? -18.455 16.280 1.691 1.00 52.72 459 GLN A C 1
ATOM 3445 O O . GLN A 1 459 ? -17.331 16.312 1.192 1.00 52.72 459 GLN A O 1
ATOM 3450 N N . ARG A 1 460 ? -19.031 17.365 2.226 1.00 45.34 460 ARG A N 1
ATOM 3451 C CA . ARG A 1 460 ? -18.376 18.683 2.301 1.00 45.34 460 ARG A CA 1
ATOM 3452 C C . ARG A 1 460 ? -17.161 18.657 3.227 1.00 45.34 460 ARG A C 1
ATOM 3454 O O . ARG A 1 460 ? -16.092 19.104 2.823 1.00 45.34 460 ARG A O 1
ATOM 3461 N N . TYR A 1 461 ? -17.283 18.087 4.424 1.00 45.16 461 TYR A N 1
ATOM 3462 C CA . TYR A 1 461 ? -16.211 18.052 5.426 1.00 45.16 461 TYR A CA 1
ATOM 3463 C C . TYR A 1 461 ? -14.953 17.329 4.918 1.00 45.16 461 TYR A C 1
ATOM 3465 O O . TYR A 1 461 ? -13.826 17.745 5.180 1.00 45.16 461 TYR A O 1
ATOM 3473 N N . THR A 1 462 ? -15.141 16.274 4.126 1.00 48.94 462 THR A N 1
ATOM 3474 C CA . THR A 1 462 ? -14.050 15.486 3.532 1.00 48.94 462 THR A CA 1
ATOM 3475 C C . THR A 1 462 ? -13.469 16.094 2.251 1.00 48.94 462 THR A C 1
ATOM 3477 O O . THR A 1 462 ? -12.282 15.910 1.990 1.00 48.94 462 THR A O 1
ATOM 3480 N N . LEU A 1 463 ? -14.256 16.844 1.470 1.00 40.94 463 LEU A N 1
ATOM 3481 C CA . LEU A 1 463 ? -13.776 17.591 0.295 1.00 40.94 463 LEU A CA 1
ATOM 3482 C C . LEU A 1 463 ? -12.903 18.800 0.674 1.00 40.94 463 LEU A C 1
ATOM 3484 O O . LEU A 1 463 ? -11.993 19.139 -0.077 1.00 40.94 463 LEU A O 1
ATOM 3488 N N . PHE A 1 464 ? -13.136 19.418 1.837 1.00 41.94 464 PHE A N 1
ATOM 3489 C CA . PHE A 1 464 ? -12.395 20.600 2.306 1.00 41.94 464 PHE A CA 1
ATOM 3490 C C . PHE A 1 464 ? -11.177 20.293 3.200 1.00 41.94 464 PHE A C 1
ATOM 3492 O O . PHE A 1 464 ? -10.654 21.188 3.860 1.00 41.94 464 PHE A O 1
ATOM 3499 N N . GLY A 1 465 ? -10.681 19.050 3.211 1.00 40.50 465 GLY A N 1
ATOM 3500 C CA . GLY A 1 465 ? -9.311 18.749 3.647 1.00 40.50 465 GLY A CA 1
ATOM 3501 C C . GLY A 1 465 ? -8.968 18.992 5.124 1.00 40.50 465 GLY A C 1
ATOM 3502 O O . GLY A 1 465 ? -7.795 18.903 5.477 1.00 40.50 465 GLY A O 1
ATOM 3503 N N . ARG A 1 466 ? -9.934 19.241 6.021 1.00 37.66 466 ARG A N 1
ATOM 3504 C CA . ARG A 1 466 ? -9.661 19.245 7.471 1.00 37.66 466 ARG A CA 1
ATOM 3505 C C . ARG A 1 466 ? -9.526 17.802 7.972 1.00 37.66 466 ARG A C 1
ATOM 3507 O O . ARG A 1 466 ? -10.465 17.211 8.505 1.00 37.66 466 ARG A O 1
ATOM 3514 N N . ARG A 1 467 ? -8.347 17.215 7.749 1.00 44.84 467 ARG A N 1
ATOM 3515 C CA . ARG A 1 467 ? -7.895 16.012 8.457 1.00 44.84 467 ARG A CA 1
ATOM 3516 C C . ARG A 1 467 ? -7.512 16.429 9.872 1.00 44.84 467 ARG A C 1
ATOM 3518 O O . ARG A 1 467 ? -6.750 17.377 10.044 1.00 44.84 467 ARG A O 1
ATOM 3525 N N . LEU A 1 468 ? -8.072 15.760 10.874 1.00 33.06 468 LEU A N 1
ATOM 3526 C CA . LEU A 1 468 ? -7.581 15.893 12.240 1.00 33.06 468 LEU A CA 1
ATOM 3527 C C . LEU A 1 468 ? -6.225 15.183 12.319 1.00 33.06 468 LEU A C 1
ATOM 3529 O O . LEU A 1 468 ? -6.156 13.981 12.066 1.00 33.06 468 LEU A O 1
ATOM 3533 N N . VAL A 1 469 ? -5.178 15.954 12.619 1.00 32.72 469 VAL A N 1
ATOM 3534 C CA . VAL A 1 469 ? -3.919 15.452 13.190 1.00 32.72 469 VAL A CA 1
ATOM 3535 C C . VAL A 1 469 ? -4.165 15.070 14.646 1.00 32.72 469 VAL A C 1
ATOM 3537 O O . VAL A 1 469 ? -4.935 15.799 15.320 1.00 32.72 469 VAL A O 1
#

Radius of gyration: 29.11 Å; Cα contacts (8 Å, |Δi|>4): 309; chains: 1; bounding box: 88×83×72 Å

Nearest PDB structures (foldseek):
  8glv-assembly1_Em  TM=1.588E-01  e=6.617E+00  Chlamydomonas reinhardtii
  6h2f-assembly1_H  TM=1.507E-01  e=8.899E+00  Aeromonas hydrophila subsp. hydrophila AL09-71

Secondary structure (DSSP, 8-state):
-HHHHHHHHHHHHHTHHHHHHHHHHHHHHHHHTTSSPPPPHHHHHHHHHHHHHHHHHHHHHTS-HHHHHHHHHTS-HHHHHHHHHHHHHHHHHHHHHHHHHHHHHHHHHHHHHHHHHS------STHHHHGGGTTHHHHHHHHHHHHHHHHHHHHHHHHHHHHHHHHT-SSTHHHHHHHHHHHHHHHHHHTS---HHHHHHHHHHHHHHHHHHHHHHHHHHHHHHHHTTTS-HHHHIIIIIHHHHHHHHHHHHHHHHHHHHHHHHHT--TTHHHHHHHHHHHHHHHHHSPPSSTT--TTTHHHHHHT--HHHHHHHHHHHHHHHGGGSSPPTT-HHHHHHHHHHHHHHHHHHHHHHHHHHHHHHHHHHHHHHHHHHHHHHHHHHS---PPPPP-----------------------------------------------PPPTHHHHHHHHHHHHHHHHHHHTT----

Solvent-accessible surface area (backbone atoms only — not comparable to full-atom values): 27278 Å² total; per-residue (Å²): 110,59,44,57,55,52,48,41,51,34,38,38,62,74,44,55,44,58,54,52,31,54,58,36,55,72,48,42,61,35,36,73,70,70,79,41,71,74,74,48,48,65,44,52,51,42,44,51,51,48,50,43,50,52,53,33,42,52,58,54,67,74,54,59,63,67,58,54,45,52,58,55,61,70,46,55,66,70,57,42,52,51,51,46,54,52,32,53,53,48,48,56,50,42,38,66,51,45,58,59,46,49,49,51,38,52,49,53,49,36,59,53,40,45,52,76,76,42,77,92,69,88,75,90,54,85,62,56,70,70,59,70,63,60,70,56,64,56,53,54,37,49,50,52,39,39,53,49,41,39,53,44,25,51,38,55,46,52,42,42,45,49,52,40,45,34,57,70,38,93,53,62,62,45,45,51,54,57,58,52,46,53,54,56,53,39,59,66,54,39,78,48,91,58,52,76,56,57,48,49,53,51,53,29,45,54,31,45,52,54,37,51,50,52,52,41,50,52,52,38,50,54,53,48,50,64,75,47,62,86,58,51,71,66,55,46,44,63,52,52,44,44,45,51,49,50,58,54,49,49,52,55,51,50,49,54,51,34,56,52,44,36,28,63,75,54,73,47,64,77,68,51,59,58,51,54,52,50,53,55,32,50,41,53,53,63,21,66,49,83,62,94,45,102,76,67,56,51,78,50,55,52,38,58,74,45,51,56,68,45,66,34,57,46,41,46,52,52,56,50,47,66,62,52,62,65,71,70,77,51,58,87,90,33,71,66,44,51,50,50,53,50,50,54,51,51,50,50,42,50,47,37,52,50,49,48,49,57,50,48,54,55,30,50,58,51,50,49,55,50,49,53,52,50,52,54,50,52,50,52,52,56,70,67,56,70,79,80,75,82,78,79,94,79,83,88,84,81,84,83,84,86,84,90,79,83,89,82,87,83,85,87,80,85,88,87,88,78,82,90,78,90,82,85,83,83,90,83,90,82,88,84,87,87,90,83,90,81,96,70,82,83,65,74,68,64,60,53,56,53,48,52,50,53,50,51,49,45,52,49,52,65,75,68,67,72,72,86,128

Sequence (469 aa):
MGFFVCLDALLYHLTFLPVRIAVALTTLPGAVCGLGAPLSSQQACDLLRGLIFAACFALLSLVDASYVYHMVRGQSSIKLYVIFNCCEIFDKLCCALGLDILDTLFGLLRASVTRVTGGRRGLSGPHEVIMAFGTLPILGSALAAVVYVAIHAAVLFTLSVSINVAINSYNNALVTLLVSNQIIELKKSVFKRCVKENLFQLACADIVERAQLFIFLAVVCLQNLVQDAQASWAEFLGRTGRSVLIFWASEIVVDSVKHSFICKFNKLDAGLYSKFSSILYSDIINGRLPASQPSAKPHHAVSHRIGFVPIPLACLFLHTISRVLPLAHLPRWSPYWLAVVVTCYLNLVALKILVSICLLGRAAVRHAKSLDAQTAALASMRSKATPYATPPASTLCSLPTRPQLAAATAAAAAAPSSAATFTAPTDAESAAASSSTNSHPPLPDRVLSASSEDLTDIQRYTLFGRRLV

Organism: NCBI:txid461836

Mean predicted aligned error: 13.45 Å

pLDDT: mean 74.77, std 22.98, range [21.17, 95.56]

Foldseek 3Di:
DLLLLLLLLLLCVLFVLVVLLVVLVVQVVCQVVVNDAHRALVSQLSVLLVVLLVLLLVLVVVDDLVVLLCVLLVDDLVVLLVLLVVLVVVLVVLLLVQVVLSCVLSVVSSVVSCCVNPPDDDPPDPVVVVPVVPCVVNVVSSVVNSVSLNVNLVSLSSNLSSLLSCLPPPDVVSLVSVLVVLVVVLVVQLPDQADLLNVLLVVLQLSQVLSSLVLSLVLSLLVVCLVVVVDDPCVSCVRNVVSSCCNNVSSVVSVVVSVVSNCVVNVNDPCSVVLSVLVLLVQLVQLCPDDPDPPRNNSCRSCVLSSHDNSSVSSNSVSSVVVSLVSPVDPVPDPVSVVVVVVVNVVSVVVSVVSSCVSNVVSVVVVVVVVVVVVVVVVVVVVVPDPPPDDDDDDDDDDDDDDDDDDDDDDDDDDDDDDDDDDDDDDDDDDDDDDDDDDDDDDPPVVVVVVVVVSVVSVVVSVVSPDDD